Protein AF-0000000080482839 (afdb_homodimer)

Foldseek 3Di:
DDDWDWDDDPDPDIDTDDDPVVCVVQVPDVVFDWDWDAAPPGDIDTHGPSVPLVAAEEEDACAPPFLVRLLVVVLVCLLLSHFKYKYFYPDWFDDPSNVVSQVVSQLLEPQKDWDDDDRGMTMIGRDDDLLVAALLVLLLVLLVLLLQLLVLLLVCQLVLNLVSLVVLLVSLSVSSRSLSVSSSLLNVCLVPVVSVVSNPHRHNVLSVLSNLLSVLSNLSSVLSNQSSVLLVVDVSSYAPDDNVLSVLLVVLSVLLSVLLNLLSVLQSVLDLVSLVVSVVSCVVNLCSLVVSLVPDDDDDPVRSVSSSSNSVSSNSSSVSSNVSSVSSNVSNAVDDDPVDDDD/DDDWDWDDDPDPDIDTDDDPVVCVVQVPDVPFDWDWDAFPPGDIDTHGPSVPLVAAEEEDACAPPFLVRLLVVVLVCLLLSHFKYKYFYPDWFDDPSNVVSQVVSQQLEPQKDWDDDDRGMTMIGRDDDLLVAALLVLLLVLLVLLLQLLVLLLVCQLVLNLVSLVVLLVSLSVSSRSLSVSSSLLNVCLVPVVSVVSNPHRHNVLSVLSNLLSVLSNLSSVLSNQSSVLLVVDVSSYAPDDNVLSVLLVVLSVLLSVLLNLLSVLQSVLDLVSLVVSVVSCVVNLCSLVVSLVPDDDDDPVRSVSSSSNSVSSNSSSVSSNVSSVSSNVSNAVDDDPVDDDD

Radius of gyration: 26.57 Å; Cα contacts (8 Å, |Δi|>4): 1257; chains: 2; bounding box: 77×85×59 Å

Sequence (686 aa):
METRKVQRLGPSTLAMTLPAEWAKEHNVDKGDEVTIRTSGKGTLTVLPESVSTEDSKATIRADNLNAEALERAIVAQYVLGRRVIHIEKSEGALDSDHINAVYKAETQLMGLGVIEETPERIAIRCSVDAEDFSLDNLLKRLENTGSTMRGEAVKALAHGNPDLAQRALNRERQANKIFVLLLRLIFTSYQNPNLARAVGLDSGFPLIGYRSVAKNLELTADNAEDIANIVMDADGHTLDVDQSTMRRIREFTDHVDEITTTAVKAVVERNYDHTIECRELFREIRDRERDILNDLPEMDNQQLLQIREVLVSLQQTAQYAMRNAEIAANLALNEESEHVTLDMETRKVQRLGPSTLAMTLPAEWAKEHNVDKGDEVTIRTSGKGTLTVLPESVSTEDSKATIRADNLNAEALERAIVAQYVLGRRVIHIEKSEGALDSDHINAVYKAETQLMGLGVIEETPERIAIRCSVDAEDFSLDNLLKRLENTGSTMRGEAVKALAHGNPDLAQRALNRERQANKIFVLLLRLIFTSYQNPNLARAVGLDSGFPLIGYRSVAKNLELTADNAEDIANIVMDADGHTLDVDQSTMRRIREFTDHVDEITTTAVKAVVERNYDHTIECRELFREIRDRERDILNDLPEMDNQQLLQIREVLVSLQQTAQYAMRNAEIAANLALNEESEHVTLD

Solvent-accessible surface area (backbone atoms only — not comparable to full-atom values): 34125 Å² total; per-residue (Å²): 134,48,70,34,56,28,37,63,58,73,94,79,36,40,25,36,62,49,57,64,67,58,29,59,76,48,70,56,43,74,70,33,48,30,39,42,39,76,38,70,84,56,29,32,36,36,30,44,60,70,62,50,70,86,65,28,31,34,36,36,45,48,74,90,42,55,39,68,56,44,34,50,51,51,50,33,42,47,28,65,46,40,31,32,43,34,41,32,35,91,72,63,62,58,49,71,56,48,53,49,24,51,52,51,44,37,73,52,37,77,51,38,40,80,75,43,79,52,64,38,36,38,33,33,36,46,68,71,58,63,70,82,41,39,59,59,56,50,52,51,49,37,44,50,50,20,50,51,21,34,52,30,12,52,49,12,32,75,67,37,34,57,67,41,15,49,52,22,51,61,45,48,59,56,40,51,26,50,39,50,49,48,46,18,52,41,46,36,17,65,75,28,66,70,48,24,44,46,26,71,32,86,44,65,72,57,45,52,49,48,55,49,40,45,51,38,38,45,50,35,29,48,31,18,39,51,38,15,51,48,25,68,69,32,73,78,17,28,71,92,62,59,69,68,58,52,50,51,52,51,51,52,49,51,53,34,48,50,32,40,54,38,11,52,50,10,44,67,64,38,36,51,67,38,28,54,50,32,55,54,51,42,68,74,48,71,56,48,53,59,52,54,59,71,69,49,74,86,48,58,55,70,58,48,50,54,52,48,50,45,40,47,33,49,52,48,36,40,50,37,19,51,51,31,18,55,46,13,35,40,59,20,68,73,40,75,52,94,46,30,47,73,85,133,48,71,34,57,28,38,63,56,75,93,80,36,39,24,36,64,49,58,61,67,58,29,58,77,48,69,55,44,73,69,34,48,28,40,42,40,76,39,70,86,58,30,34,36,36,31,42,60,69,60,52,72,88,64,30,32,35,38,36,45,47,74,89,42,56,38,69,56,45,35,51,51,52,51,33,43,47,28,65,48,37,31,32,43,33,40,33,34,92,71,64,59,58,49,70,56,47,53,50,25,53,53,51,46,36,73,53,38,78,50,38,41,80,74,43,81,52,64,38,35,39,33,33,36,47,69,71,58,63,71,80,42,38,58,60,58,50,52,51,48,36,45,49,48,20,49,50,21,34,51,31,12,52,50,11,30,74,66,38,33,56,66,40,15,47,52,23,52,63,44,50,59,55,39,50,26,50,38,52,49,49,46,18,52,41,45,36,16,66,76,30,64,68,48,22,44,46,26,72,33,85,42,65,72,57,46,50,51,47,55,49,40,45,51,38,37,46,50,35,30,48,33,17,39,51,38,14,49,47,25,68,69,31,72,78,17,28,70,95,64,56,67,68,58,52,50,50,52,51,50,51,48,52,53,35,49,48,32,40,54,39,11,52,48,10,44,68,65,38,34,52,68,38,26,52,50,32,53,55,50,42,68,73,48,71,56,46,54,58,54,54,60,70,68,50,71,86,47,58,53,70,58,48,50,53,53,48,50,44,40,49,32,49,52,49,35,40,50,36,19,50,52,30,18,55,48,13,35,41,59,19,67,74,40,76,51,94,46,31,46,73,85

Organism: Haloferax mediterranei (strain ATCC 33500 / DSM 1411 / JCM 8866 / NBRC 14739 / NCIMB 2177 / R-4) (NCBI:txid523841)

Structure (mmCIF, N/CA/C/O backbone):
data_AF-0000000080482839-model_v1
#
loop_
_entity.id
_entity.type
_entity.pdbx_description
1 polymer 'Histidine kinase'
#
loop_
_atom_site.group_PDB
_atom_site.id
_atom_site.type_symbol
_atom_site.label_atom_id
_atom_site.label_alt_id
_atom_site.label_comp_id
_atom_site.label_asym_id
_atom_site.label_entity_id
_atom_site.label_seq_id
_atom_site.pdbx_PDB_ins_code
_atom_site.Cartn_x
_atom_site.Cartn_y
_atom_site.Cartn_z
_atom_site.occupancy
_atom_site.B_iso_or_equiv
_atom_site.auth_seq_id
_atom_site.auth_comp_id
_atom_site.auth_asym_id
_atom_site.auth_atom_id
_atom_site.pdbx_PDB_model_num
ATOM 1 N N . MET A 1 1 ? 3.32 31.781 -0.146 1 55.03 1 MET A N 1
ATOM 2 C CA . MET A 1 1 ? 4.098 31.703 1.087 1 55.03 1 MET A CA 1
ATOM 3 C C . MET A 1 1 ? 4.238 33.094 1.729 1 55.03 1 MET A C 1
ATOM 5 O O . MET A 1 1 ? 4.539 34.062 1.049 1 55.03 1 MET A O 1
ATOM 9 N N . GLU A 1 2 ? 3.467 33.188 2.914 1 70.38 2 GLU A N 1
ATOM 10 C CA . GLU A 1 2 ? 3.568 34.5 3.555 1 70.38 2 GLU A CA 1
ATOM 11 C C . GLU A 1 2 ? 4.41 34.438 4.824 1 70.38 2 GLU A C 1
ATOM 13 O O . GLU A 1 2 ? 4.402 33.406 5.527 1 70.38 2 GLU A O 1
ATOM 18 N N . THR A 1 3 ? 5.453 35.062 4.895 1 77.75 3 THR A N 1
ATOM 19 C CA . THR A 1 3 ? 6.238 35.156 6.121 1 77.75 3 THR A CA 1
ATOM 20 C C . THR A 1 3 ? 5.68 36.219 7.039 1 77.75 3 THR A C 1
ATOM 22 O O . THR A 1 3 ? 5.012 37.156 6.578 1 77.75 3 THR A O 1
ATOM 25 N N . ARG A 1 4 ? 5.699 35.906 8.234 1 83.88 4 ARG A N 1
ATOM 26 C CA . ARG A 1 4 ? 5.305 36.875 9.227 1 83.88 4 ARG A CA 1
ATOM 27 C C . ARG A 1 4 ? 6.426 37.125 10.227 1 83.88 4 ARG A C 1
ATOM 29 O O . ARG A 1 4 ? 7.109 36.188 10.648 1 83.88 4 ARG A O 1
ATOM 36 N N . LYS A 1 5 ? 6.598 38.312 10.477 1 84.5 5 LYS A N 1
ATOM 37 C CA . LYS A 1 5 ? 7.586 38.656 11.484 1 84.5 5 LYS A CA 1
ATOM 38 C C . LYS A 1 5 ? 7.035 38.438 12.891 1 84.5 5 LYS A C 1
ATOM 40 O O . LYS A 1 5 ? 5.898 38.844 13.188 1 84.5 5 LYS A O 1
ATOM 45 N N . VAL A 1 6 ? 7.812 37.75 13.625 1 90.62 6 VAL A N 1
ATOM 46 C CA . VAL A 1 6 ? 7.445 37.5 15.016 1 90.62 6 VAL A CA 1
ATOM 47 C C . VAL A 1 6 ? 7.586 38.812 15.82 1 90.62 6 VAL A C 1
ATOM 49 O O . VAL A 1 6 ? 8.586 39.531 15.688 1 90.62 6 VAL A O 1
ATOM 52 N N . GLN A 1 7 ? 6.551 39.094 16.531 1 89.88 7 GLN A N 1
ATOM 53 C CA . GLN A 1 7 ? 6.539 40.312 17.344 1 89.88 7 GLN A CA 1
ATOM 54 C C . GLN A 1 7 ? 6.512 39.969 18.828 1 89.88 7 GLN A C 1
ATOM 56 O O . GLN A 1 7 ? 6.152 38.844 19.219 1 89.88 7 GLN A O 1
ATOM 61 N N . ARG A 1 8 ? 7 40.719 19.625 1 88.81 8 ARG A N 1
ATOM 62 C CA . ARG A 1 8 ? 6.965 40.562 21.078 1 88.81 8 ARG A CA 1
ATOM 63 C C . ARG A 1 8 ? 5.832 41.375 21.688 1 88.81 8 ARG A C 1
ATOM 65 O O . ARG A 1 8 ? 5.707 42.562 21.438 1 88.81 8 ARG A O 1
ATOM 72 N N . LEU A 1 9 ? 4.859 40.5 22.25 1 83.75 9 LEU A N 1
ATOM 73 C CA . LEU A 1 9 ? 3.785 41.125 23.016 1 83.75 9 LEU A CA 1
ATOM 74 C C . LEU A 1 9 ? 4.129 41.188 24.5 1 83.75 9 LEU A C 1
ATOM 76 O O . LEU A 1 9 ? 4.078 40.156 25.188 1 83.75 9 LEU A O 1
ATOM 80 N N . GLY A 1 10 ? 4.645 42.344 25.078 1 78.12 10 GLY A N 1
ATOM 81 C CA . GLY A 1 10 ? 5.082 42.438 26.469 1 78.12 10 GLY A CA 1
ATOM 82 C C . GLY A 1 10 ? 6.504 41.938 26.672 1 78.12 10 GLY A C 1
ATOM 83 O O . GLY A 1 10 ? 7.281 41.844 25.719 1 78.12 10 GLY A O 1
ATOM 84 N N . PRO A 1 11 ? 6.918 41.562 27.828 1 78.62 11 PRO A N 1
ATOM 85 C CA . PRO A 1 11 ? 8.312 41.219 28.125 1 78.62 11 PRO A CA 1
ATOM 86 C C . PRO A 1 11 ? 8.719 39.844 27.578 1 78.62 11 PRO A C 1
ATOM 88 O O . PRO A 1 11 ? 9.852 39.656 27.125 1 78.62 11 PRO A O 1
ATOM 91 N N . SER A 1 12 ? 7.82 38.875 27.531 1 83.06 12 SER A N 1
ATOM 92 C CA . SER A 1 12 ? 8.281 37.531 27.203 1 83.06 12 SER A CA 1
ATOM 93 C C . SER A 1 12 ? 7.355 36.844 26.188 1 83.06 12 SER A C 1
ATOM 95 O O . SER A 1 12 ? 7.613 35.719 25.75 1 83.06 12 SER A O 1
ATOM 97 N N . THR A 1 13 ? 6.363 37.594 25.766 1 86.5 13 THR A N 1
ATOM 98 C CA . THR A 1 13 ? 5.363 36.938 24.922 1 86.5 13 THR A CA 1
ATOM 99 C C . THR A 1 13 ? 5.602 37.25 23.453 1 86.5 13 THR A C 1
ATOM 101 O O . THR A 1 13 ? 5.664 38.438 23.062 1 86.5 13 THR A O 1
ATOM 104 N N . LEU A 1 14 ? 5.875 36.156 22.688 1 91.62 14 LEU A N 1
ATOM 105 C CA . LEU A 1 14 ? 6.012 36.312 21.25 1 91.62 14 LEU A CA 1
ATOM 106 C C . LEU A 1 14 ? 4.68 36.062 20.547 1 91.62 14 LEU A C 1
ATOM 108 O O . LEU A 1 14 ? 3.867 35.25 21 1 91.62 14 LEU A O 1
ATOM 112 N N . ALA A 1 15 ? 4.418 36.875 19.516 1 91.12 15 ALA A N 1
ATOM 113 C CA . ALA A 1 15 ? 3.178 36.75 18.75 1 91.12 15 ALA A CA 1
ATOM 114 C C . ALA A 1 15 ? 3.443 36.844 17.25 1 91.12 15 ALA A C 1
ATOM 116 O O . ALA A 1 15 ? 4.5 37.344 16.844 1 91.12 15 ALA A O 1
ATOM 117 N N . MET A 1 16 ? 2.586 36.188 16.562 1 89 16 MET A N 1
ATOM 118 C CA . MET A 1 16 ? 2.604 36.375 15.117 1 89 16 MET A CA 1
ATOM 119 C C . MET A 1 16 ? 1.237 36.812 14.602 1 89 16 MET A C 1
ATOM 121 O O . MET A 1 16 ? 0.211 36.5 15.211 1 89 16 MET A O 1
ATOM 125 N N . THR A 1 17 ? 1.245 37.594 13.578 1 88.88 17 THR A N 1
ATOM 126 C CA . THR A 1 17 ? -0.011 38.031 12.977 1 88.88 17 THR A CA 1
ATOM 127 C C . THR A 1 17 ? -0.61 36.906 12.125 1 88.88 17 THR A C 1
ATOM 129 O O . THR A 1 17 ? 0.12 36.156 11.492 1 88.88 17 THR A O 1
ATOM 132 N N . LEU A 1 18 ? -1.871 36.844 12.219 1 89.5 18 LEU A N 1
ATOM 133 C CA . LEU A 1 18 ? -2.602 35.875 11.391 1 89.5 18 LEU A CA 1
ATOM 134 C C . LEU A 1 18 ? -2.908 36.469 10.016 1 89.5 18 LEU A C 1
ATOM 136 O O . LEU A 1 18 ? -3.195 37.656 9.898 1 89.5 18 LEU A O 1
ATOM 140 N N . PRO A 1 19 ? -2.744 35.625 9.016 1 85.88 19 PRO A N 1
ATOM 141 C CA . PRO A 1 19 ? -3.141 36.125 7.703 1 85.88 19 PRO A CA 1
ATOM 142 C C . PRO A 1 19 ? -4.598 36.594 7.664 1 85.88 19 PRO A C 1
ATOM 144 O O . PRO A 1 19 ? -5.496 35.844 8.047 1 85.88 19 PRO A O 1
ATOM 147 N N . ALA A 1 20 ? -4.816 37.812 7.133 1 84.06 20 ALA A N 1
ATOM 148 C CA . ALA A 1 20 ? -6.145 38.438 7.125 1 84.06 20 ALA A CA 1
ATOM 149 C C . ALA A 1 20 ? -7.129 37.562 6.332 1 84.06 20 ALA A C 1
ATOM 151 O O . ALA A 1 20 ? -8.273 37.375 6.762 1 84.06 20 ALA A O 1
ATOM 152 N N . GLU A 1 21 ? -6.699 37.094 5.199 1 82.69 21 GLU A N 1
ATOM 153 C CA . GLU A 1 21 ? -7.57 36.281 4.359 1 82.69 21 GLU A CA 1
ATOM 154 C C . GLU A 1 21 ? -7.977 35 5.066 1 82.69 21 GLU A C 1
ATOM 156 O O . GLU A 1 21 ? -9.133 34.562 4.973 1 82.69 21 GLU A O 1
ATOM 161 N N . TRP A 1 22 ? -7.035 34.406 5.75 1 83.31 22 TRP A N 1
ATOM 162 C CA . TRP A 1 22 ? -7.305 33.188 6.508 1 83.31 22 TRP A CA 1
ATOM 163 C C . TRP A 1 22 ? -8.297 33.469 7.633 1 83.31 22 TRP A C 1
ATOM 165 O O . TRP A 1 22 ? -9.242 32.688 7.836 1 83.31 22 TRP A O 1
ATOM 175 N N . ALA A 1 23 ? -8.078 34.562 8.375 1 83.5 23 ALA A N 1
ATOM 176 C CA . ALA A 1 23 ? -8.961 34.906 9.477 1 83.5 23 ALA A CA 1
ATOM 177 C C . ALA A 1 23 ? -10.383 35.156 8.984 1 83.5 23 ALA A C 1
ATOM 179 O O . ALA A 1 23 ? -11.352 34.75 9.625 1 83.5 23 ALA A O 1
ATOM 180 N N . LYS A 1 24 ? -10.398 35.719 7.855 1 82.38 24 LYS A N 1
ATOM 181 C CA . LYS A 1 24 ? -11.703 36.031 7.266 1 82.38 24 LYS A CA 1
ATOM 182 C C . LYS A 1 24 ? -12.391 34.75 6.789 1 82.38 24 LYS A C 1
ATOM 184 O O . LYS A 1 24 ? -13.57 34.531 7.07 1 82.38 24 LYS A O 1
ATOM 189 N N . GLU A 1 25 ? -11.656 33.969 6.078 1 79.75 25 GLU A N 1
ATOM 190 C CA . GLU A 1 25 ? -12.188 32.719 5.5 1 79.75 25 GLU A CA 1
ATOM 191 C C . GLU A 1 25 ? -12.688 31.781 6.586 1 79.75 25 GLU A C 1
ATOM 193 O O . GLU A 1 25 ? -13.648 31.047 6.379 1 79.75 25 GLU A O 1
ATOM 198 N N . HIS A 1 26 ? -12.141 31.906 7.785 1 77.06 26 HIS A N 1
ATOM 199 C CA . HIS A 1 26 ? -12.453 30.922 8.805 1 77.06 26 HIS A CA 1
ATOM 200 C C . HIS A 1 26 ? -13.133 31.578 10.008 1 77.06 26 HIS A C 1
ATOM 202 O O . HIS A 1 26 ? -13.203 30.984 11.086 1 77.06 26 HIS A O 1
ATOM 208 N N . ASN A 1 27 ? -13.547 32.781 9.773 1 79.62 27 ASN A N 1
ATOM 209 C CA . ASN A 1 27 ? -14.328 33.531 10.75 1 79.62 27 ASN A CA 1
ATOM 210 C C . ASN A 1 27 ? -13.617 33.625 12.094 1 79.62 27 ASN A C 1
ATOM 212 O O . ASN A 1 27 ? -14.219 33.312 13.133 1 79.62 27 ASN A O 1
ATOM 216 N N . VAL A 1 28 ? -12.352 33.781 12.016 1 84.12 28 VAL A N 1
ATOM 217 C CA . VAL A 1 28 ? -11.57 33.969 13.227 1 84.12 28 VAL A CA 1
ATOM 218 C C . VAL A 1 28 ? -11.625 35.438 13.625 1 84.12 28 VAL A C 1
ATOM 220 O O . VAL A 1 28 ? -11.25 36.344 12.844 1 84.12 28 VAL A O 1
ATOM 223 N N . ASP A 1 29 ? -12.258 35.656 14.742 1 86.25 29 ASP A N 1
ATOM 224 C CA . ASP A 1 29 ? -12.383 37.031 15.234 1 86.25 29 ASP A CA 1
ATOM 225 C C . ASP A 1 29 ? -11.633 37.219 16.547 1 86.25 29 ASP A C 1
ATOM 227 O O . ASP A 1 29 ? -11.172 36.25 17.141 1 86.25 29 ASP A O 1
ATOM 231 N N . LYS A 1 30 ? -11.461 38.531 16.797 1 86.88 30 LYS A N 1
ATOM 232 C CA . LYS A 1 30 ? -10.891 38.844 18.109 1 86.88 30 LYS A CA 1
ATOM 233 C C . LYS A 1 30 ? -11.625 38.094 19.219 1 86.88 30 LYS A C 1
ATOM 235 O O . LYS A 1 30 ? -12.859 38.094 19.266 1 86.88 30 LYS A O 1
ATOM 240 N N . GLY A 1 31 ? -10.867 37.562 20.047 1 85.06 31 GLY A N 1
ATOM 241 C CA . GLY A 1 31 ? -11.469 36.875 21.172 1 85.06 31 GLY A CA 1
ATOM 242 C C . GLY A 1 31 ? -11.688 35.375 20.922 1 85.06 31 GLY A C 1
ATOM 243 O O . GLY A 1 31 ? -11.898 34.625 21.859 1 85.06 31 GLY A O 1
ATOM 244 N N . ASP A 1 32 ? -11.617 35.031 19.56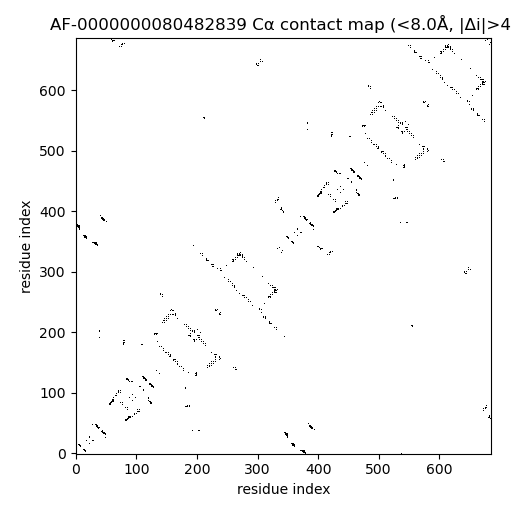2 1 82.38 32 ASP A N 1
ATOM 245 C CA . ASP A 1 32 ? -11.766 33.594 19.25 1 82.38 32 ASP A CA 1
ATOM 246 C C . ASP A 1 32 ? -10.555 32.812 19.734 1 82.38 32 ASP A C 1
ATOM 248 O O . ASP A 1 32 ? -9.469 33.375 19.922 1 82.38 32 ASP A O 1
ATOM 252 N N . GLU A 1 33 ? -10.875 31.562 20.062 1 81.88 33 GLU A N 1
ATOM 253 C CA . GLU A 1 33 ? -9.766 30.688 20.422 1 81.88 33 GLU A CA 1
ATOM 254 C C . GLU A 1 33 ? -9.328 29.844 19.219 1 81.88 33 GLU A C 1
ATOM 256 O O . GLU A 1 33 ? -10.164 29.391 18.438 1 81.88 33 GLU A O 1
ATOM 261 N N . VAL A 1 34 ? -7.969 30 19.031 1 81.62 34 VAL A N 1
ATOM 262 C CA . VAL A 1 34 ? -7.398 29.094 18.047 1 81.62 34 VAL A CA 1
ATOM 263 C C . VAL A 1 34 ? -6.617 27.984 18.75 1 81.62 34 VAL A C 1
ATOM 265 O O . VAL A 1 34 ? -6.039 28.188 19.812 1 81.62 34 VAL A O 1
ATOM 268 N N . THR A 1 35 ? -6.824 26.828 18.219 1 76.5 35 THR A N 1
ATOM 269 C CA . THR A 1 35 ? -6.082 25.688 18.75 1 76.5 35 THR A CA 1
ATOM 270 C C . THR A 1 35 ? -4.715 25.578 18.094 1 76.5 35 THR A C 1
ATOM 272 O O . THR A 1 35 ? -4.598 25.688 16.875 1 76.5 35 THR A O 1
ATOM 275 N N . ILE A 1 36 ? -3.609 25.594 18.984 1 77.31 36 ILE A N 1
ATOM 276 C CA . ILE A 1 36 ? -2.242 25.516 18.484 1 77.31 36 ILE A CA 1
ATOM 277 C C . ILE A 1 36 ? -1.663 24.125 18.797 1 77.31 36 ILE A C 1
ATOM 279 O O . ILE A 1 36 ? -1.872 23.594 19.891 1 77.31 36 ILE A O 1
ATOM 283 N N . ARG A 1 37 ? -0.998 23.562 17.734 1 70.5 37 ARG A N 1
ATOM 284 C CA . ARG A 1 37 ? -0.32 22.281 17.891 1 70.5 37 ARG A CA 1
ATOM 285 C C . ARG A 1 37 ? 1.107 22.344 17.359 1 70.5 37 ARG A C 1
ATOM 287 O O . ARG A 1 37 ? 1.364 22.969 16.328 1 70.5 37 ARG A O 1
ATOM 294 N N . THR A 1 38 ? 1.946 21.828 18.234 1 68.56 38 THR A N 1
ATOM 295 C CA . THR A 1 38 ? 3.322 21.703 17.766 1 68.56 38 THR A CA 1
ATOM 296 C C . THR A 1 38 ? 3.553 20.344 17.141 1 68.56 38 THR A C 1
ATOM 298 O O . THR A 1 38 ? 3.035 19.328 17.625 1 68.56 38 THR A O 1
ATOM 301 N N . SER A 1 39 ? 3.832 20.359 15.969 1 61.62 39 SER A N 1
ATOM 302 C CA . SER A 1 39 ? 4.188 19.125 15.289 1 61.62 39 SER A CA 1
ATOM 303 C C . SER A 1 39 ? 5.699 19 15.117 1 61.62 39 SER A C 1
ATOM 305 O O . SER A 1 39 ? 6.453 19.875 15.555 1 61.62 39 SER A O 1
ATOM 307 N N . GLY A 1 40 ? 6.16 17.875 14.586 1 56.97 40 GLY A N 1
ATOM 308 C CA . GLY A 1 40 ? 7.586 17.609 14.461 1 56.97 40 GLY A CA 1
ATOM 309 C C . GLY A 1 40 ? 8.32 18.703 13.695 1 56.97 40 GLY A C 1
ATOM 310 O O . GLY A 1 40 ? 7.715 19.438 12.914 1 56.97 40 GLY A O 1
ATOM 311 N N . LYS A 1 41 ? 9.547 18.938 13.883 1 59.84 41 LYS A N 1
ATOM 312 C CA . LYS A 1 41 ? 10.562 19.844 13.336 1 59.84 41 LYS A CA 1
ATOM 313 C C . LYS A 1 41 ? 10.195 21.297 13.586 1 59.84 41 LYS A C 1
ATOM 315 O O . LYS A 1 41 ? 10.5 22.172 12.773 1 59.84 41 LYS A O 1
ATOM 320 N N . GLY A 1 42 ? 9.219 21.453 14.672 1 63.56 42 GLY A N 1
ATOM 321 C CA . GLY A 1 42 ? 8.969 22.828 15.086 1 63.56 42 GLY A CA 1
ATOM 322 C C . GLY A 1 42 ? 7.766 23.438 14.391 1 63.56 42 GLY A C 1
ATOM 323 O O . GLY A 1 42 ? 7.512 24.641 14.531 1 63.56 42 GLY A O 1
ATOM 324 N N . THR A 1 43 ? 7.023 22.625 13.625 1 71.44 43 THR A N 1
ATOM 325 C CA . THR A 1 43 ? 5.863 23.156 12.922 1 71.44 43 THR A CA 1
ATOM 326 C C . THR A 1 43 ? 4.707 23.391 13.891 1 71.44 43 THR A C 1
ATOM 328 O O . THR A 1 43 ? 4.395 22.531 14.719 1 71.44 43 THR A O 1
ATOM 331 N N . LEU A 1 44 ? 4.273 24.719 13.93 1 78.31 44 LEU A N 1
ATOM 332 C CA . LEU A 1 44 ? 3.092 25.078 14.711 1 78.31 44 LEU A CA 1
ATOM 333 C C . LEU A 1 44 ? 1.841 25.078 13.836 1 78.31 44 LEU A C 1
ATOM 335 O O . LEU A 1 44 ? 1.812 25.719 12.789 1 78.31 44 LEU A O 1
ATOM 339 N N . THR A 1 45 ? 0.939 24.234 14.195 1 77.44 45 THR A N 1
ATOM 340 C CA . THR A 1 45 ? -0.328 24.203 13.477 1 77.44 45 THR A CA 1
ATOM 341 C C . THR A 1 45 ? -1.41 24.953 14.25 1 77.44 45 THR A C 1
ATOM 343 O O . THR A 1 45 ? -1.598 24.719 15.445 1 77.44 45 THR A O 1
ATOM 346 N N . VAL A 1 46 ? -2.018 25.953 13.695 1 79.06 46 VAL A N 1
ATOM 347 C CA . VAL A 1 46 ? -3.07 26.766 14.297 1 79.06 46 VAL A CA 1
ATOM 348 C C . VAL A 1 46 ? -4.422 26.406 13.688 1 79.06 46 VAL A C 1
ATOM 350 O O . VAL A 1 46 ? -4.598 26.453 12.469 1 79.06 46 VAL A O 1
ATOM 353 N N . LEU A 1 47 ? -5.32 25.875 14.43 1 76.88 47 LEU A N 1
ATOM 354 C CA . LEU A 1 47 ? -6.66 25.516 13.984 1 76.88 47 LEU A CA 1
ATOM 355 C C . LEU A 1 47 ? -7.699 26.484 14.523 1 76.88 47 LEU A C 1
ATOM 357 O O . LEU A 1 47 ? -7.707 26.781 15.719 1 76.88 47 LEU A O 1
ATOM 361 N N . PRO A 1 48 ? -8.508 27.047 13.516 1 73.62 48 PRO A N 1
ATOM 362 C CA . PRO A 1 48 ? -9.609 27.859 14.031 1 73.62 48 PRO A CA 1
ATOM 363 C C . PRO A 1 48 ? -10.641 27.047 14.812 1 73.62 48 PRO A C 1
ATOM 365 O O . PRO A 1 48 ? -10.68 25.812 14.688 1 73.62 48 PRO A O 1
ATOM 368 N N . GLU A 1 49 ? -11.352 27.672 15.75 1 62.78 49 GLU A N 1
ATOM 369 C CA . GLU A 1 49 ? -12.383 27.016 16.547 1 62.78 49 GLU A CA 1
ATOM 370 C C . GLU A 1 49 ? -13.414 26.328 15.664 1 62.78 49 GLU A C 1
ATOM 372 O O . GLU A 1 49 ? -14.023 25.328 16.078 1 62.78 49 GLU A O 1
ATOM 377 N N . SER A 1 50 ? -13.625 26.891 14.578 1 57.31 50 SER A N 1
ATOM 378 C CA . SER A 1 50 ? -14.656 26.406 13.672 1 57.31 50 SER A CA 1
ATOM 379 C C . SER A 1 50 ? -14.305 25.016 13.141 1 57.31 50 SER A C 1
ATOM 381 O O . SER A 1 50 ? -15.164 24.312 12.602 1 57.31 50 SER A O 1
ATOM 383 N N . VAL A 1 51 ? -13.07 24.781 13.125 1 56.03 51 VAL A N 1
ATOM 384 C CA . VAL A 1 51 ? -12.688 23.484 12.578 1 56.03 51 VAL A CA 1
ATOM 385 C C . VAL A 1 51 ? -13.086 22.375 13.547 1 56.03 51 VAL A C 1
ATOM 387 O O . VAL A 1 51 ? -12.32 22.016 14.445 1 56.03 51 VAL A O 1
ATOM 390 N N . SER A 1 52 ? -14.18 22.641 14.445 1 54.75 52 SER A N 1
ATOM 391 C CA . SER A 1 52 ? -14.656 21.562 15.297 1 54.75 52 SER A CA 1
ATOM 392 C C . SER A 1 52 ? -15.242 20.422 14.469 1 54.75 52 SER A C 1
ATOM 394 O O . SER A 1 52 ? -16.062 20.641 13.57 1 54.75 52 SER A O 1
ATOM 396 N N . THR A 1 53 ? -14.453 19.281 14.344 1 56.56 53 THR A N 1
ATOM 397 C CA . THR A 1 53 ? -14.82 18.016 13.711 1 56.56 53 THR A CA 1
ATOM 398 C C . THR A 1 53 ? -16.188 17.547 14.203 1 56.56 53 THR A C 1
ATOM 400 O O . THR A 1 53 ? -16.766 16.609 13.641 1 56.56 53 THR A O 1
ATOM 403 N N . GLU A 1 54 ? -16.844 18.219 15.312 1 57.03 54 GLU A N 1
ATOM 404 C CA . GLU A 1 54 ? -18 17.609 15.953 1 57.03 54 GLU A CA 1
ATOM 405 C C . GLU A 1 54 ? -19.219 17.609 15.023 1 57.03 54 GLU A C 1
ATOM 407 O O . GLU A 1 54 ? -20.094 16.75 15.148 1 57.03 54 GLU A O 1
ATOM 412 N N . ASP A 1 55 ? -19.031 18.359 13.867 1 66.5 55 ASP A N 1
ATOM 413 C CA . ASP A 1 55 ? -20.297 18.328 13.156 1 66.5 55 ASP A CA 1
ATOM 414 C C . ASP A 1 55 ? -20.078 18.188 11.648 1 66.5 55 ASP A C 1
ATOM 416 O O . ASP A 1 55 ? -20.859 18.719 10.852 1 66.5 55 ASP A O 1
ATOM 420 N N . SER A 1 56 ? -19.078 17.375 11.344 1 85.44 56 SER A N 1
ATOM 421 C CA . SER A 1 56 ? -18.828 17.234 9.906 1 85.44 56 SER A CA 1
ATOM 422 C C . SER A 1 56 ? -19.906 16.391 9.234 1 85.44 56 SER A C 1
ATOM 424 O O . SER A 1 56 ? -20.219 15.289 9.695 1 85.44 56 SER A O 1
ATOM 426 N N . LYS A 1 57 ? -20.609 16.938 8.172 1 92.94 57 LYS A N 1
ATOM 427 C CA . LYS A 1 57 ? -21.688 16.266 7.469 1 92.94 57 LYS A CA 1
ATOM 428 C C . LYS A 1 57 ? -21.391 16.172 5.977 1 92.94 57 LYS A C 1
ATOM 430 O O . LYS A 1 57 ? -20.719 17.016 5.41 1 92.94 57 LYS A O 1
ATOM 435 N N . ALA A 1 58 ? -21.844 15.07 5.426 1 96.12 58 ALA A N 1
ATOM 436 C CA . ALA A 1 58 ? -21.781 14.883 3.979 1 96.12 58 ALA A CA 1
ATOM 437 C C . ALA A 1 58 ? -23.109 14.367 3.445 1 96.12 58 ALA A C 1
ATOM 439 O O . ALA A 1 58 ? -23.812 13.602 4.121 1 96.12 58 ALA A O 1
ATOM 440 N N . THR A 1 59 ? -23.516 14.867 2.322 1 97.31 59 THR A N 1
ATOM 441 C CA . THR A 1 59 ? -24.688 14.367 1.629 1 97.31 59 THR A CA 1
ATOM 442 C C . THR A 1 59 ? -24.297 13.695 0.313 1 97.31 59 THR A C 1
ATOM 444 O O . THR A 1 59 ? -23.734 14.344 -0.572 1 97.31 59 THR A O 1
ATOM 447 N N . ILE A 1 60 ? -24.609 12.445 0.212 1 97.94 60 ILE A N 1
ATOM 448 C CA . ILE A 1 60 ? -24.375 11.688 -1.014 1 97.94 60 ILE A CA 1
ATOM 449 C C . ILE A 1 60 ? -25.641 11.664 -1.86 1 97.94 60 ILE A C 1
ATOM 451 O O . ILE A 1 60 ? -26.703 11.258 -1.384 1 97.94 60 ILE A O 1
ATOM 455 N N . ARG A 1 61 ? -25.594 12.133 -3.143 1 97 61 ARG A N 1
ATOM 456 C CA . ARG A 1 61 ? -26.703 12.047 -4.086 1 97 61 ARG A CA 1
ATOM 457 C C . ARG A 1 61 ? -26.703 10.711 -4.816 1 97 61 ARG A C 1
ATOM 459 O O . ARG A 1 61 ? -25.812 10.438 -5.625 1 97 61 ARG A O 1
ATOM 466 N N . ALA A 1 62 ? -27.672 9.914 -4.543 1 95.81 62 ALA A N 1
ATOM 467 C CA . ALA A 1 62 ? -27.734 8.539 -5.023 1 95.81 62 ALA A CA 1
ATOM 468 C C . ALA A 1 62 ? -28.188 8.484 -6.48 1 95.81 62 ALA A C 1
ATOM 470 O O . ALA A 1 62 ? -28.188 7.414 -7.098 1 95.81 62 ALA A O 1
ATOM 471 N N . ASP A 1 63 ? -28.594 9.562 -7.16 1 93.25 63 ASP A N 1
ATOM 472 C CA . ASP A 1 63 ? -29.25 9.641 -8.461 1 93.25 63 ASP A CA 1
ATOM 473 C C . ASP A 1 63 ? -28.469 8.859 -9.516 1 93.25 63 ASP A C 1
ATOM 475 O O . ASP A 1 63 ? -29.031 8.062 -10.258 1 93.25 63 ASP A O 1
ATOM 479 N N . ASN A 1 64 ? -27.234 8.992 -9.656 1 91.19 64 ASN A N 1
ATOM 480 C CA . ASN A 1 64 ? -26.453 8.375 -10.719 1 91.19 64 ASN A CA 1
ATOM 481 C C . ASN A 1 64 ? -25.453 7.359 -10.164 1 91.19 64 ASN A C 1
ATOM 483 O O . ASN A 1 64 ? -24.391 7.152 -10.742 1 91.19 64 ASN A O 1
ATOM 487 N N . LEU A 1 65 ? -25.828 6.73 -9.023 1 95.31 65 LEU A N 1
ATOM 488 C CA . LEU A 1 65 ? -24.953 5.727 -8.422 1 95.31 65 LEU A CA 1
ATOM 489 C C . LEU A 1 65 ? -25.672 4.391 -8.289 1 95.31 65 LEU A C 1
ATOM 491 O O . LEU A 1 65 ? -26.812 4.332 -7.785 1 95.31 65 LEU A O 1
ATOM 495 N N . ASN A 1 66 ? -25.078 3.391 -8.859 1 94.75 66 ASN A N 1
ATOM 496 C CA . ASN A 1 66 ? -25.609 2.074 -8.523 1 94.75 66 ASN A CA 1
ATOM 497 C C . ASN A 1 66 ? -25.281 1.674 -7.094 1 94.75 66 ASN A C 1
ATOM 499 O O . ASN A 1 66 ? -24.609 2.42 -6.379 1 94.75 66 ASN A O 1
ATOM 503 N N . ALA A 1 67 ? -25.734 0.506 -6.676 1 94.94 67 ALA A N 1
ATOM 504 C CA . ALA A 1 67 ? -25.594 0.071 -5.285 1 94.94 67 ALA A CA 1
ATOM 505 C C . ALA A 1 67 ? -24.141 -0.009 -4.867 1 94.94 67 ALA A C 1
ATOM 507 O O . ALA A 1 67 ? -23.766 0.443 -3.781 1 94.94 67 ALA A O 1
ATOM 508 N N . GLU A 1 68 ? -23.312 -0.53 -5.711 1 94.5 68 GLU A N 1
ATOM 509 C CA . GLU A 1 68 ? -21.891 -0.698 -5.398 1 94.5 68 GLU A CA 1
ATOM 510 C C . GLU A 1 68 ? -21.188 0.651 -5.266 1 94.5 68 GLU A C 1
ATOM 512 O O . GLU A 1 68 ? -20.375 0.849 -4.359 1 94.5 68 GLU A O 1
ATOM 517 N N . ALA A 1 69 ? -21.5 1.517 -6.199 1 95.88 69 ALA A N 1
ATOM 518 C CA . ALA A 1 69 ? -20.906 2.855 -6.164 1 95.88 69 ALA A CA 1
ATOM 519 C C . ALA A 1 69 ? -21.359 3.615 -4.922 1 95.88 69 ALA A C 1
ATOM 521 O O . ALA A 1 69 ? -20.578 4.363 -4.328 1 95.88 69 ALA A O 1
ATOM 522 N N . LEU A 1 70 ? -22.625 3.486 -4.551 1 97.25 70 LEU A N 1
ATOM 523 C CA . LEU A 1 70 ? -23.141 4.137 -3.35 1 97.25 70 LEU A CA 1
ATOM 524 C C . LEU A 1 70 ? -22.453 3.607 -2.102 1 97.25 70 LEU A C 1
ATOM 526 O O . LEU A 1 70 ? -22.031 4.387 -1.237 1 97.25 70 LEU A O 1
ATOM 530 N N . GLU A 1 71 ? -22.297 2.322 -2.041 1 96.62 71 GLU A N 1
ATOM 531 C CA . GLU A 1 71 ? -21.609 1.72 -0.907 1 96.62 71 GLU A CA 1
ATOM 532 C C . GLU A 1 71 ? -20.203 2.281 -0.764 1 96.62 71 GLU A C 1
ATOM 534 O O . GLU A 1 71 ? -19.766 2.607 0.343 1 96.62 71 GLU A O 1
ATOM 539 N N . ARG A 1 72 ? -19.531 2.369 -1.887 1 96.19 72 ARG A N 1
ATOM 540 C CA . ARG A 1 72 ? -18.172 2.896 -1.887 1 96.19 72 ARG A CA 1
ATOM 541 C C . ARG A 1 72 ? -18.141 4.355 -1.442 1 96.19 72 ARG A C 1
ATOM 543 O O . ARG A 1 72 ? -17.234 4.781 -0.735 1 96.19 72 ARG A O 1
ATOM 550 N N . ALA A 1 73 ? -19.109 5.086 -1.842 1 97.62 73 ALA A N 1
ATOM 551 C CA . ALA A 1 73 ? -19.203 6.484 -1.44 1 97.62 73 ALA A CA 1
ATOM 552 C C . ALA A 1 73 ? -19.422 6.613 0.063 1 97.62 73 ALA A C 1
ATOM 554 O O . ALA A 1 73 ? -18.859 7.496 0.711 1 97.62 73 ALA A O 1
ATOM 555 N N . ILE A 1 74 ? -20.281 5.742 0.609 1 97.94 74 ILE A N 1
ATOM 556 C CA . ILE A 1 74 ? -20.547 5.746 2.043 1 97.94 74 ILE A CA 1
ATOM 557 C C . ILE A 1 74 ? -19.266 5.43 2.809 1 97.94 74 ILE A C 1
ATOM 559 O O . ILE A 1 74 ? -18.906 6.137 3.752 1 97.94 74 ILE A O 1
ATOM 563 N N . VAL A 1 75 ? -18.547 4.418 2.363 1 97.38 75 VAL A N 1
ATOM 564 C CA . VAL A 1 75 ? -17.281 4.023 3.002 1 97.38 75 VAL A CA 1
ATOM 565 C C . VAL A 1 75 ? -16.297 5.18 2.943 1 97.38 75 VAL A C 1
ATOM 567 O O . VAL A 1 75 ? -15.586 5.449 3.918 1 97.38 75 VAL A O 1
ATOM 570 N N . ALA A 1 76 ? -16.25 5.836 1.789 1 97.44 76 ALA A N 1
ATOM 571 C CA . ALA A 1 76 ? -15.336 6.961 1.623 1 97.44 76 ALA A CA 1
ATOM 572 C C . ALA A 1 76 ? -15.625 8.055 2.645 1 97.44 76 ALA A C 1
ATOM 574 O O . ALA A 1 76 ? -14.703 8.562 3.303 1 97.44 76 ALA A O 1
ATOM 575 N N . GLN A 1 77 ? -16.875 8.406 2.789 1 97.19 77 GLN A N 1
ATOM 576 C CA . GLN A 1 77 ? -17.219 9.461 3.734 1 97.19 77 GLN A CA 1
ATOM 577 C C . GLN A 1 77 ? -16.938 9.023 5.172 1 97.19 77 GLN A C 1
ATOM 579 O O . GLN A 1 77 ? -16.531 9.844 6 1 97.19 77 GLN A O 1
ATOM 584 N N . TYR A 1 78 ? -17.188 7.754 5.453 1 96.94 78 TYR A N 1
ATOM 585 C CA . TYR A 1 78 ? -16.828 7.188 6.75 1 96.94 78 TYR A CA 1
ATOM 586 C C . TYR A 1 78 ? -15.344 7.336 7.023 1 96.94 78 TYR A C 1
ATOM 588 O O . TYR A 1 78 ? -14.945 7.855 8.07 1 96.94 78 TYR A O 1
ATOM 596 N N . VAL A 1 79 ? -14.5 6.984 6.113 1 96.38 79 VAL A N 1
ATOM 597 C CA . VAL A 1 79 ? -13.047 6.977 6.238 1 96.38 79 VAL A CA 1
ATOM 598 C C . VAL A 1 79 ? -12.531 8.406 6.352 1 96.38 79 VAL A C 1
ATOM 600 O O . VAL A 1 79 ? -11.562 8.672 7.062 1 96.38 79 VAL A O 1
ATOM 603 N N . LEU A 1 80 ? -13.227 9.305 5.719 1 94 80 LEU A N 1
ATOM 604 C CA . LEU A 1 80 ? -12.805 10.703 5.68 1 94 80 LEU A CA 1
ATOM 605 C C . LEU A 1 80 ? -13.219 11.43 6.957 1 94 80 LEU A C 1
ATOM 607 O O . LEU A 1 80 ? -12.914 12.617 7.125 1 94 80 LEU A O 1
ATOM 611 N N . GLY A 1 81 ? -13.977 10.766 7.875 1 93.06 81 GLY A N 1
ATOM 612 C CA . GLY A 1 81 ? -14.219 11.297 9.211 1 93.06 81 GLY A CA 1
ATOM 613 C C . GLY A 1 81 ? -15.562 11.984 9.344 1 93.06 81 GLY A C 1
ATOM 614 O O . GLY A 1 81 ? -15.805 12.703 10.312 1 93.06 81 GLY A O 1
ATOM 615 N N . ARG A 1 82 ? -16.438 11.742 8.352 1 94.25 82 ARG A N 1
ATOM 616 C CA . ARG A 1 82 ? -17.75 12.383 8.445 1 94.25 82 ARG A CA 1
ATOM 617 C C . ARG A 1 82 ? -18.578 11.75 9.562 1 94.25 82 ARG A C 1
ATOM 619 O O . ARG A 1 82 ? -18.656 10.523 9.664 1 94.25 82 ARG A O 1
ATOM 626 N N . ARG A 1 83 ? -19.219 12.656 10.359 1 93.62 83 ARG A N 1
ATOM 627 C CA . ARG A 1 83 ? -20 12.172 11.492 1 93.62 83 ARG A CA 1
ATOM 628 C C . ARG A 1 83 ? -21.422 11.812 11.078 1 93.62 83 ARG A C 1
ATOM 630 O O . ARG A 1 83 ? -22.016 10.883 11.625 1 93.62 83 ARG A O 1
ATOM 637 N N . VAL A 1 84 ? -21.891 12.633 10.211 1 95.69 84 VAL A N 1
ATOM 638 C CA . VAL A 1 84 ? -23.234 12.359 9.688 1 95.69 84 VAL A CA 1
ATOM 639 C C . VAL A 1 84 ? -23.172 12.281 8.164 1 95.69 84 VAL A C 1
ATOM 641 O O . VAL A 1 84 ? -22.625 13.172 7.508 1 95.69 84 VAL A O 1
ATOM 644 N N . ILE A 1 85 ? -23.734 11.188 7.598 1 97.56 85 ILE A N 1
ATOM 645 C CA . ILE A 1 85 ? -23.781 10.969 6.156 1 97.56 85 ILE A CA 1
ATOM 646 C C . ILE A 1 85 ? -25.234 10.859 5.707 1 97.56 85 ILE A C 1
ATOM 648 O O . ILE A 1 85 ? -25.969 9.961 6.145 1 97.56 85 ILE A O 1
ATOM 652 N N . HIS A 1 86 ? -25.641 11.773 4.91 1 97.56 86 HIS A N 1
ATOM 653 C CA . HIS A 1 86 ? -26.969 11.742 4.324 1 97.56 86 HIS A CA 1
ATOM 654 C C . HIS A 1 86 ? -26.953 11.094 2.939 1 97.56 86 HIS A C 1
ATOM 656 O O . HIS A 1 86 ? -26.078 11.391 2.129 1 97.56 86 HIS A O 1
ATOM 662 N N . ILE A 1 87 ? -27.875 10.195 2.684 1 98.06 87 ILE A N 1
ATOM 663 C CA . ILE A 1 87 ? -28.109 9.617 1.363 1 98.06 87 ILE A CA 1
ATOM 664 C C . ILE A 1 87 ? -29.453 10.094 0.821 1 98.06 87 ILE A C 1
ATOM 666 O O . ILE A 1 87 ? -30.484 9.891 1.457 1 98.06 87 ILE A O 1
ATOM 670 N N . GLU A 1 88 ? -29.359 10.711 -0.312 1 96.56 88 GLU A N 1
ATOM 671 C CA . GLU A 1 88 ? -30.609 11.273 -0.816 1 96.56 88 GLU A CA 1
ATOM 672 C C . GLU A 1 88 ? -30.734 11.086 -2.326 1 96.56 88 GLU A C 1
ATOM 674 O O . GLU A 1 88 ? -29.734 10.844 -3.008 1 96.56 88 GLU A O 1
ATOM 679 N N . LYS A 1 89 ? -31.969 11.094 -2.76 1 93.94 89 LYS A N 1
ATOM 680 C CA . LYS A 1 89 ? -32.312 11.156 -4.18 1 93.94 89 LYS A CA 1
ATOM 681 C C . LYS A 1 89 ? -33 12.477 -4.516 1 93.94 89 LYS A C 1
ATOM 683 O O . LYS A 1 89 ? -33.812 12.977 -3.734 1 93.94 89 LYS A O 1
ATOM 688 N N . SER A 1 90 ? -32.594 13.008 -5.688 1 88.44 90 SER A N 1
ATOM 689 C CA . SER A 1 90 ? -33.156 14.289 -6.066 1 88.44 90 SER A CA 1
ATOM 690 C C . SER A 1 90 ? -34.656 14.18 -6.297 1 88.44 90 SER A C 1
ATOM 692 O O . SER A 1 90 ? -35.438 15.086 -5.938 1 88.44 90 SER A O 1
ATOM 694 N N . GLU A 1 91 ? -35.062 13.125 -6.938 1 90.19 91 GLU A N 1
ATOM 695 C CA . GLU A 1 91 ? -36.469 12.906 -7.199 1 90.19 91 GLU A CA 1
ATOM 696 C C . GLU A 1 91 ? -36.875 11.461 -6.887 1 90.19 91 GLU A C 1
ATOM 698 O O . GLU A 1 91 ? -36.156 10.523 -7.262 1 90.19 91 GLU A O 1
ATOM 703 N N . GLY A 1 92 ? -38 11.375 -6.191 1 90.56 92 GLY A N 1
ATOM 704 C CA . GLY A 1 92 ? -38.562 10.055 -5.926 1 90.56 92 GLY A CA 1
ATOM 705 C C . GLY A 1 92 ? -37.938 9.375 -4.73 1 90.56 92 GLY A C 1
ATOM 706 O O . GLY A 1 92 ? -37.125 9.984 -4.012 1 90.56 92 GLY A O 1
ATOM 707 N N . ALA A 1 93 ? -38.312 8.141 -4.504 1 93.88 93 ALA A N 1
ATOM 708 C CA . ALA A 1 93 ? -37.875 7.348 -3.365 1 93.88 93 ALA A CA 1
ATOM 709 C C . ALA A 1 93 ? -36.562 6.629 -3.684 1 93.88 93 ALA A C 1
ATOM 711 O O . ALA A 1 93 ? -36.25 6.367 -4.852 1 93.88 93 ALA A O 1
ATOM 712 N N . LEU A 1 94 ? -35.75 6.359 -2.639 1 95.81 94 LEU A N 1
ATOM 713 C CA . LEU A 1 94 ? -34.562 5.543 -2.781 1 95.81 94 LEU A CA 1
ATOM 714 C C . LEU A 1 94 ? -34.906 4.137 -3.262 1 95.81 94 LEU A C 1
ATOM 716 O O . LEU A 1 94 ? -35.906 3.553 -2.811 1 95.81 94 LEU A O 1
ATOM 720 N N . ASP A 1 95 ? -34.156 3.65 -4.211 1 95.31 95 ASP A N 1
ATOM 721 C CA . ASP A 1 95 ? -34.375 2.289 -4.703 1 95.31 95 ASP A CA 1
ATOM 722 C C . ASP A 1 95 ? -34 1.264 -3.633 1 95.31 95 ASP A C 1
ATOM 724 O O . ASP A 1 95 ? -33.188 1.547 -2.746 1 95.31 95 ASP A O 1
ATOM 728 N N . SER A 1 96 ? -34.562 0.087 -3.775 1 95.44 96 SER A N 1
ATOM 729 C CA . SER A 1 96 ? -34.312 -0.988 -2.83 1 95.44 96 SER A CA 1
ATOM 730 C C . SER A 1 96 ? -32.812 -1.314 -2.785 1 95.44 96 SER A C 1
ATOM 732 O O . SER A 1 96 ? -32.25 -1.593 -1.717 1 95.44 96 SER A O 1
ATOM 734 N N . ASP A 1 97 ? -32.156 -1.248 -3.908 1 96.38 97 ASP A N 1
ATOM 735 C CA . ASP A 1 97 ? -30.734 -1.55 -3.979 1 96.38 97 ASP A CA 1
ATOM 736 C C . ASP A 1 97 ? -29.906 -0.518 -3.205 1 96.38 97 ASP A C 1
ATOM 738 O O . ASP A 1 97 ? -28.891 -0.853 -2.604 1 96.38 97 ASP A O 1
ATOM 742 N N . HIS A 1 98 ? -30.359 0.687 -3.246 1 96.44 98 HIS A N 1
ATOM 743 C CA . HIS A 1 98 ? -29.703 1.743 -2.492 1 96.44 98 HIS A CA 1
ATOM 744 C C . HIS A 1 98 ? -29.844 1.528 -0.99 1 96.44 98 HIS A C 1
ATOM 746 O O . HIS A 1 98 ? -28.875 1.651 -0.24 1 96.44 98 HIS A O 1
ATOM 752 N N . ILE A 1 99 ? -31.047 1.226 -0.656 1 96.38 99 ILE A N 1
ATOM 753 C CA . ILE A 1 99 ? -31.344 0.993 0.753 1 96.38 99 ILE A CA 1
ATOM 754 C C . ILE A 1 99 ? -30.5 -0.167 1.273 1 96.38 99 ILE A C 1
ATOM 756 O O . ILE A 1 99 ? -29.906 -0.08 2.354 1 96.38 99 ILE A O 1
ATOM 760 N N . ASN A 1 100 ? -30.422 -1.175 0.505 1 96.19 100 ASN A N 1
ATOM 761 C CA . ASN A 1 100 ? -29.609 -2.328 0.875 1 96.19 100 ASN A CA 1
ATOM 762 C C . ASN A 1 100 ? -28.141 -1.956 1.012 1 96.19 100 ASN A C 1
ATOM 764 O O . ASN A 1 100 ? -27.438 -2.488 1.873 1 96.19 100 ASN A O 1
ATOM 768 N N . ALA A 1 101 ? -27.641 -1.133 0.113 1 96.31 101 ALA A N 1
ATOM 769 C CA . ALA A 1 101 ? -26.266 -0.666 0.182 1 96.31 101 ALA A CA 1
ATOM 770 C C . ALA A 1 101 ? -25.984 0.059 1.498 1 96.31 101 ALA A C 1
ATOM 772 O O . ALA A 1 101 ? -24.922 -0.1 2.094 1 96.31 101 ALA A O 1
ATOM 773 N N . VAL A 1 102 ? -26.922 0.841 1.974 1 96.38 102 VAL A N 1
ATOM 774 C CA . VAL A 1 102 ? -26.797 1.577 3.227 1 96.38 102 VAL A CA 1
ATOM 775 C C . VAL A 1 102 ? -26.703 0.598 4.395 1 96.38 102 VAL A C 1
ATOM 777 O O . VAL A 1 102 ? -25.828 0.725 5.25 1 96.38 102 VAL A O 1
ATOM 780 N N . TYR A 1 103 ? -27.547 -0.41 4.371 1 95.75 103 TYR A N 1
ATOM 781 C CA . TYR A 1 103 ? -27.562 -1.38 5.461 1 95.75 103 TYR A CA 1
ATOM 782 C C . TYR A 1 103 ? -26.297 -2.236 5.449 1 95.75 103 TYR A C 1
ATOM 784 O O . TYR A 1 103 ? -25.781 -2.604 6.504 1 95.75 103 TYR A O 1
ATOM 792 N N . LYS A 1 104 ? -25.891 -2.535 4.309 1 95.31 104 LYS A N 1
ATOM 793 C CA . LYS A 1 104 ? -24.641 -3.27 4.191 1 95.31 104 LYS A CA 1
ATOM 794 C C . LYS A 1 104 ? -23.484 -2.475 4.785 1 95.31 104 LYS A C 1
ATOM 796 O O . LYS A 1 104 ? -22.656 -3.023 5.516 1 95.31 104 LYS A O 1
ATOM 801 N N . ALA A 1 105 ? -23.422 -1.214 4.477 1 94.75 105 ALA A N 1
ATOM 802 C CA . ALA A 1 105 ? -22.391 -0.341 5.027 1 94.75 105 ALA A CA 1
ATOM 803 C C . ALA A 1 105 ? -22.484 -0.269 6.547 1 94.75 105 ALA A C 1
ATOM 805 O O . ALA A 1 105 ? -21.469 -0.322 7.246 1 94.75 105 ALA A O 1
ATOM 806 N N . GLU A 1 106 ? -23.703 -0.102 7.066 1 94.5 106 GLU A N 1
ATOM 807 C CA . GLU A 1 106 ? -23.922 -0.031 8.508 1 94.5 106 GLU A CA 1
ATOM 808 C C . GLU A 1 106 ? -23.375 -1.269 9.211 1 94.5 106 GLU A C 1
ATOM 810 O O . GLU A 1 106 ? -22.781 -1.166 10.297 1 94.5 106 GLU A O 1
ATOM 815 N N . THR A 1 107 ? -23.484 -2.402 8.562 1 92.56 107 THR A N 1
ATOM 816 C CA . THR A 1 107 ? -23.047 -3.664 9.148 1 92.56 107 THR A CA 1
ATOM 817 C C . THR A 1 107 ? -21.531 -3.811 9.047 1 92.56 107 THR A C 1
ATOM 819 O O . THR A 1 107 ? -20.906 -4.426 9.914 1 92.56 107 THR A O 1
ATOM 822 N N . GLN A 1 108 ? -20.984 -3.217 8.07 1 93.69 108 GLN A N 1
ATOM 823 C CA . GLN A 1 108 ? -19.562 -3.439 7.762 1 93.69 108 GLN A CA 1
ATOM 824 C C . GLN A 1 108 ? -18.688 -2.424 8.477 1 93.69 108 GLN A C 1
ATOM 826 O O . GLN A 1 108 ? -17.5 -2.664 8.688 1 93.69 108 GLN A O 1
ATOM 831 N N . LEU A 1 109 ? -19.25 -1.301 8.844 1 96 109 LEU A N 1
ATOM 832 C CA . LEU A 1 109 ? -18.453 -0.216 9.406 1 96 109 LEU A CA 1
ATOM 833 C C . LEU A 1 109 ? -18.734 -0.044 10.891 1 96 109 LEU A C 1
ATOM 835 O O . LEU A 1 109 ? -19.906 -0.012 11.305 1 96 109 LEU A O 1
ATOM 839 N N . MET A 1 110 ? -17.719 0.044 11.641 1 93.75 110 MET A N 1
ATOM 840 C CA . MET A 1 110 ? -17.859 0.146 13.094 1 93.75 110 MET A CA 1
ATOM 841 C C . MET A 1 110 ? -18.469 1.486 13.492 1 93.75 110 MET A C 1
ATOM 843 O O . MET A 1 110 ? -18.031 2.537 13.031 1 93.75 110 MET A O 1
ATOM 847 N N . GLY A 1 111 ? -19.5 1.432 14.359 1 94.31 111 GLY A N 1
ATOM 848 C CA . GLY A 1 111 ? -20.062 2.615 14.984 1 94.31 111 GLY A CA 1
ATOM 849 C C . GLY A 1 111 ? -21.047 3.35 14.094 1 94.31 111 GLY A C 1
ATOM 850 O O . GLY A 1 111 ? -21.484 4.457 14.414 1 94.31 111 GLY A O 1
ATOM 851 N N . LEU A 1 112 ? -21.297 2.754 12.914 1 95.31 112 LEU A N 1
ATOM 852 C CA . LEU A 1 112 ? -22.25 3.396 12.016 1 95.31 112 LEU A CA 1
ATOM 853 C C . LEU A 1 112 ? -23.672 2.939 12.312 1 95.31 112 LEU A C 1
ATOM 855 O O . LEU A 1 112 ? -23.906 1.753 12.555 1 95.31 112 LEU A O 1
ATOM 859 N N . GLY A 1 113 ? -24.594 3.9 12.367 1 95.81 113 GLY A N 1
ATOM 860 C CA . GLY A 1 113 ? -25.984 3.572 12.602 1 95.81 113 GLY A CA 1
ATOM 861 C C . GLY A 1 113 ? -26.953 4.504 11.883 1 95.81 113 GLY A C 1
ATOM 862 O O . GLY A 1 113 ? -26.703 5.707 11.789 1 95.81 113 GLY A O 1
ATOM 863 N N . VAL A 1 114 ? -28.047 3.928 11.406 1 95.75 114 VAL A N 1
ATOM 864 C CA . VAL A 1 114 ? -29.109 4.727 10.781 1 95.75 114 VAL A CA 1
ATOM 865 C C . VAL A 1 114 ? -29.859 5.508 11.859 1 95.75 114 VAL A C 1
ATOM 867 O O . VAL A 1 114 ? -30.297 4.934 12.859 1 95.75 114 VAL A O 1
ATOM 870 N N . ILE A 1 115 ? -29.984 6.781 11.586 1 95.69 115 ILE A N 1
ATOM 871 C CA . ILE A 1 115 ? -30.656 7.582 12.609 1 95.69 115 ILE A CA 1
ATOM 872 C C . ILE A 1 115 ? -31.953 8.156 12.047 1 95.69 115 ILE A C 1
ATOM 874 O O . ILE A 1 115 ? -32.812 8.617 12.805 1 95.69 115 ILE A O 1
ATOM 878 N N . GLU A 1 116 ? -32.062 8.32 10.828 1 95.19 116 GLU A N 1
ATOM 879 C CA . GLU A 1 116 ? -33.25 8.773 10.141 1 95.19 116 GLU A CA 1
ATOM 880 C C . GLU A 1 116 ? -33.469 8.016 8.828 1 95.19 116 GLU A C 1
ATOM 882 O O . GLU A 1 116 ? -32.5 7.727 8.117 1 95.19 116 GLU A O 1
ATOM 887 N N . GLU A 1 117 ? -34.75 7.629 8.578 1 94.81 117 GLU A N 1
ATOM 888 C CA . GLU A 1 117 ? -35.062 6.93 7.336 1 94.81 117 GLU A CA 1
ATOM 889 C C . GLU A 1 117 ? -36.406 7.383 6.777 1 94.81 117 GLU A C 1
ATOM 891 O O . GLU A 1 117 ? -37.438 7.184 7.414 1 94.81 117 GLU A O 1
ATOM 896 N N . THR A 1 118 ? -36.375 8.094 5.727 1 94 118 THR A N 1
ATOM 897 C CA . THR A 1 118 ? -37.531 8.414 4.906 1 94 118 THR A CA 1
ATOM 898 C C . THR A 1 118 ? -37.406 7.789 3.52 1 94 118 THR A C 1
ATOM 900 O O . THR A 1 118 ? -36.344 7.289 3.152 1 94 118 THR A O 1
ATOM 903 N N . PRO A 1 119 ? -38.5 7.695 2.793 1 92.81 119 PRO A N 1
ATOM 904 C CA . PRO A 1 119 ? -38.375 7.109 1.455 1 92.81 119 PRO A CA 1
ATOM 905 C C . PRO A 1 119 ? -37.344 7.824 0.582 1 92.81 119 PRO A C 1
ATOM 907 O O . PRO A 1 119 ? -36.719 7.191 -0.269 1 92.81 119 PRO A O 1
ATOM 910 N N . GLU A 1 120 ? -37.156 9.141 0.854 1 93.44 120 GLU A N 1
ATOM 911 C CA . GLU A 1 120 ? -36.281 9.922 -0.039 1 93.44 120 GLU A CA 1
ATOM 912 C C . GLU A 1 120 ? -34.906 10.125 0.559 1 93.44 120 GLU A C 1
ATOM 914 O O . GLU A 1 120 ? -33.969 10.547 -0.136 1 93.44 120 GLU A O 1
ATOM 919 N N . ARG A 1 121 ? -34.812 9.812 1.862 1 95.75 121 ARG A N 1
ATOM 920 C CA . ARG A 1 121 ? -33.562 10.188 2.521 1 95.75 121 ARG A CA 1
ATOM 921 C C . ARG A 1 121 ? -33.281 9.273 3.713 1 95.75 121 ARG A C 1
ATOM 923 O O . ARG A 1 121 ? -34.219 8.922 4.461 1 95.75 121 ARG A O 1
ATOM 930 N N . ILE A 1 122 ? -32 8.852 3.746 1 97.69 122 ILE A N 1
ATOM 931 C CA . ILE A 1 122 ? -31.531 8.109 4.91 1 97.69 122 ILE A CA 1
ATOM 932 C C . ILE A 1 122 ? -30.344 8.836 5.539 1 97.69 122 ILE A C 1
ATOM 934 O O . ILE A 1 122 ? -29.438 9.289 4.828 1 97.69 122 ILE A O 1
ATOM 938 N N . ALA A 1 123 ? -30.344 9.016 6.828 1 97.31 123 ALA A N 1
ATOM 939 C CA . ALA A 1 123 ? -29.219 9.609 7.555 1 97.31 123 ALA A CA 1
ATOM 940 C C . ALA A 1 123 ? -28.531 8.57 8.445 1 97.31 123 ALA A C 1
ATOM 942 O O . ALA A 1 123 ? -29.203 7.844 9.188 1 97.31 123 ALA A O 1
ATOM 943 N N . ILE A 1 124 ? -27.25 8.531 8.258 1 97.19 124 ILE A N 1
ATOM 944 C CA . ILE A 1 124 ? -26.438 7.621 9.07 1 97.19 124 ILE A CA 1
ATOM 945 C C . ILE A 1 124 ? -25.453 8.422 9.914 1 97.19 124 ILE A C 1
ATOM 947 O O . ILE A 1 124 ? -24.891 9.422 9.445 1 97.19 124 ILE A O 1
ATOM 951 N N . ARG A 1 125 ? -25.266 8.008 11.133 1 96.19 125 ARG A N 1
ATOM 952 C CA . ARG A 1 125 ? -24.359 8.703 12.047 1 96.19 125 ARG A CA 1
ATOM 953 C C . ARG A 1 125 ? -23.25 7.777 12.531 1 96.19 125 ARG A C 1
ATOM 955 O O . ARG A 1 125 ? -23.5 6.605 12.82 1 96.19 125 ARG A O 1
ATOM 962 N N . CYS A 1 126 ? -22.047 8.289 12.57 1 94.69 126 CYS A N 1
ATOM 963 C CA . CYS A 1 126 ? -20.891 7.562 13.102 1 94.69 126 CYS A CA 1
ATOM 964 C C . CYS A 1 126 ? -20.625 7.949 14.547 1 94.69 126 CYS A C 1
ATOM 966 O O . CYS A 1 126 ? -20.469 9.133 14.859 1 94.69 126 CYS A O 1
ATOM 968 N N . SER A 1 127 ? -20.453 7 15.422 1 91.88 127 SER A N 1
ATOM 969 C CA . SER A 1 127 ? -20.297 7.254 16.844 1 91.88 127 SER A CA 1
ATOM 970 C C . SER A 1 127 ? -18.938 6.789 17.344 1 91.88 127 SER A C 1
ATOM 972 O O . SER A 1 127 ? -18.734 6.598 18.547 1 91.88 127 SER A O 1
ATOM 974 N N . VAL A 1 128 ? -18.016 6.605 16.5 1 90.75 128 VAL A N 1
ATOM 975 C CA . VAL A 1 128 ? -16.688 6.156 16.891 1 90.75 128 VAL A CA 1
ATOM 976 C C . VAL A 1 128 ? -15.93 7.301 17.547 1 90.75 128 VAL A C 1
ATOM 978 O O . VAL A 1 128 ? -15.836 8.398 17 1 90.75 128 VAL A O 1
ATOM 981 N N . ASP A 1 129 ? -15.445 7.094 18.719 1 87.94 129 ASP A N 1
ATOM 982 C CA . ASP A 1 129 ? -14.586 8.039 19.438 1 87.94 129 ASP A CA 1
ATOM 983 C C . ASP A 1 129 ? -13.117 7.652 19.281 1 87.94 129 ASP A C 1
ATOM 985 O O . ASP A 1 129 ? -12.68 6.621 19.797 1 87.94 129 ASP A O 1
ATOM 989 N N . ALA A 1 130 ? -12.367 8.453 18.656 1 86.75 130 ALA A N 1
ATOM 990 C CA . ALA A 1 130 ? -10.953 8.203 18.391 1 86.75 130 ALA A CA 1
ATOM 991 C C . ALA A 1 130 ? -10.203 7.914 19.688 1 86.75 130 ALA A C 1
ATOM 993 O O . ALA A 1 130 ? -9.258 7.117 19.703 1 86.75 130 ALA A O 1
ATOM 994 N N . GLU A 1 131 ? -10.617 8.453 20.797 1 87.25 131 GLU A N 1
ATOM 995 C CA . GLU A 1 131 ? -9.922 8.352 22.078 1 87.25 131 GLU A CA 1
ATOM 996 C C . GLU A 1 131 ? -9.977 6.922 22.625 1 87.25 131 GLU A C 1
ATOM 998 O O . GLU A 1 131 ? -9.195 6.555 23.5 1 87.25 131 GLU A O 1
ATOM 1003 N N . ASP A 1 132 ? -10.891 6.207 22.062 1 91.75 132 ASP A N 1
ATOM 1004 C CA . ASP A 1 132 ? -11.078 4.84 22.531 1 91.75 132 ASP A CA 1
ATOM 1005 C C . ASP A 1 132 ? -10.039 3.9 21.922 1 91.75 132 ASP A C 1
ATOM 1007 O O . ASP A 1 132 ? -9.945 2.73 22.297 1 91.75 132 ASP A O 1
ATOM 1011 N N . PHE A 1 133 ? -9.203 4.469 21.031 1 93.75 133 PHE A N 1
ATOM 1012 C CA . PHE A 1 133 ? -8.367 3.562 20.25 1 93.75 133 PHE A CA 1
ATOM 1013 C C . PHE A 1 133 ? -6.922 4.055 20.219 1 93.75 133 PHE A C 1
ATOM 1015 O O . PHE A 1 133 ? -6.66 5.238 20.453 1 93.75 133 PHE A O 1
ATOM 1022 N N . SER A 1 134 ? -6.031 3.092 20 1 95.38 134 SER A N 1
ATOM 1023 C CA . SER A 1 134 ? -4.637 3.332 19.641 1 95.38 134 SER A CA 1
ATOM 1024 C C . SER A 1 134 ? -4.301 2.701 18.281 1 95.38 134 SER A C 1
ATOM 1026 O O . SER A 1 134 ? -4.574 1.52 18.062 1 95.38 134 SER A O 1
ATOM 1028 N N . LEU A 1 135 ? -3.699 3.533 17.406 1 97.12 135 LEU A N 1
ATOM 1029 C CA . LEU A 1 135 ? -3.365 3.008 16.078 1 97.12 135 LEU A CA 1
ATOM 1030 C C . LEU A 1 135 ? -2.422 1.814 16.203 1 97.12 135 LEU A C 1
ATOM 1032 O O . LEU A 1 135 ? -2.578 0.822 15.484 1 97.12 135 LEU A O 1
ATOM 1036 N N . ASP A 1 136 ? -1.45 1.854 17.141 1 96.88 136 ASP A N 1
ATOM 1037 C CA . ASP A 1 136 ? -0.519 0.75 17.359 1 96.88 136 ASP A CA 1
ATOM 1038 C C . ASP A 1 136 ? -1.259 -0.525 17.75 1 96.88 136 ASP A C 1
ATOM 1040 O O . ASP A 1 136 ? -0.993 -1.599 17.219 1 96.88 136 ASP A O 1
ATOM 1044 N N . ASN A 1 137 ? -2.209 -0.368 18.641 1 97.19 137 ASN A N 1
ATOM 1045 C CA . ASN A 1 137 ? -2.965 -1.525 19.109 1 97.19 137 ASN A CA 1
ATOM 1046 C C . ASN A 1 137 ? -3.861 -2.09 18 1 97.19 137 ASN A C 1
ATOM 1048 O O . ASN A 1 137 ? -4.02 -3.307 17.891 1 97.19 137 ASN A O 1
ATOM 1052 N N . LEU A 1 138 ? -4.449 -1.21 17.234 1 97.94 138 LEU A N 1
ATOM 1053 C CA . LEU A 1 138 ? -5.305 -1.661 16.141 1 97.94 138 LEU A CA 1
ATOM 1054 C C . LEU A 1 138 ? -4.492 -2.406 15.086 1 97.94 138 LEU A C 1
ATOM 1056 O O . LEU A 1 138 ? -4.957 -3.398 14.523 1 97.94 138 LEU A O 1
ATOM 1060 N N . LEU A 1 139 ? -3.258 -1.929 14.789 1 98.5 139 LEU A N 1
ATOM 1061 C CA . LEU A 1 139 ? -2.379 -2.633 13.859 1 98.5 139 LEU A CA 1
ATOM 1062 C C . LEU A 1 139 ? -2.051 -4.031 14.375 1 98.5 139 LEU A C 1
ATOM 1064 O O . LEU A 1 139 ? -2.117 -5.004 13.625 1 98.5 139 LEU A O 1
ATOM 1068 N N . LYS A 1 140 ? -1.747 -4.141 15.664 1 98.25 140 LYS A N 1
ATOM 1069 C CA . LYS A 1 140 ? -1.462 -5.434 16.281 1 98.25 140 LYS A CA 1
ATOM 1070 C C . LYS A 1 140 ? -2.686 -6.344 16.234 1 98.25 140 LYS A C 1
ATOM 1072 O O . LYS A 1 140 ? -2.566 -7.543 15.969 1 98.25 140 LYS A O 1
ATOM 1077 N N . ARG A 1 141 ? -3.791 -5.762 16.516 1 98.12 141 ARG A N 1
ATOM 1078 C CA . ARG A 1 141 ? -5.027 -6.535 16.5 1 98.12 141 ARG A CA 1
ATOM 1079 C C . ARG A 1 141 ? -5.312 -7.078 15.102 1 98.12 141 ARG A C 1
ATOM 1081 O O . ARG A 1 141 ? -5.738 -8.227 14.953 1 98.12 141 ARG A O 1
ATOM 1088 N N . LEU A 1 142 ? -5.164 -6.219 14.062 1 98.38 142 LEU A N 1
ATOM 1089 C CA . LEU A 1 142 ? -5.375 -6.652 12.688 1 98.38 142 LEU A CA 1
ATOM 1090 C C . LEU A 1 142 ? -4.422 -7.781 12.32 1 98.38 142 LEU A C 1
ATOM 1092 O O . LEU A 1 142 ? -4.824 -8.758 11.688 1 98.38 142 LEU A O 1
ATOM 1096 N N . GLU A 1 143 ? -3.174 -7.684 12.734 1 98.38 143 GLU A N 1
ATOM 1097 C CA . GLU A 1 143 ? -2.193 -8.742 12.508 1 98.38 143 GLU A CA 1
ATOM 1098 C C . GLU A 1 143 ? -2.602 -10.031 13.211 1 98.38 143 GLU A C 1
ATOM 1100 O O . GLU A 1 143 ? -2.533 -11.117 12.617 1 98.38 143 GLU A O 1
ATOM 1105 N N . ASN A 1 144 ? -3.018 -9.914 14.461 1 98 144 ASN A N 1
ATOM 1106 C CA . ASN A 1 144 ? -3.434 -11.078 15.234 1 98 144 ASN A CA 1
ATOM 1107 C C . ASN A 1 144 ? -4.629 -11.781 14.586 1 98 144 ASN A C 1
ATOM 1109 O O . ASN A 1 144 ? -4.68 -13.008 14.539 1 98 144 ASN A O 1
ATOM 1113 N N . THR A 1 145 ? -5.582 -10.969 14.141 1 98.12 145 THR A N 1
ATOM 1114 C CA . THR A 1 145 ? -6.742 -11.531 13.453 1 98.12 145 THR A CA 1
ATOM 1115 C C . THR A 1 145 ? -6.316 -12.281 12.195 1 98.12 145 THR A C 1
ATOM 1117 O O . THR A 1 145 ? -6.754 -13.406 11.961 1 98.12 145 THR A O 1
ATOM 1120 N N . GLY A 1 146 ? -5.426 -11.672 11.375 1 97.88 146 GLY A N 1
ATOM 1121 C CA . GLY A 1 146 ? -4.918 -12.32 10.18 1 97.88 146 GLY A CA 1
ATOM 1122 C C . GLY A 1 146 ? -4.152 -13.594 10.469 1 97.88 146 GLY A C 1
ATOM 1123 O O . GLY A 1 146 ? -4.309 -14.594 9.766 1 97.88 146 GLY A O 1
ATOM 1124 N N . SER A 1 147 ? -3.336 -13.539 11.516 1 97.75 147 SER A N 1
ATOM 1125 C CA . SER A 1 147 ? -2.553 -14.703 11.922 1 97.75 147 SER A CA 1
ATOM 1126 C C . SER A 1 147 ? -3.453 -15.859 12.344 1 97.75 147 SER A C 1
ATOM 1128 O O . SER A 1 147 ? -3.217 -17 11.969 1 97.75 147 SER A O 1
ATOM 1130 N N . THR A 1 148 ? -4.465 -15.523 13.125 1 97.88 148 THR A N 1
ATOM 1131 C CA . THR A 1 148 ? -5.422 -16.531 13.555 1 97.88 148 THR A CA 1
ATOM 1132 C C . THR A 1 148 ? -6.137 -17.156 12.359 1 97.88 148 THR A C 1
ATOM 1134 O O . THR A 1 148 ? -6.273 -18.375 12.273 1 97.88 148 THR A O 1
ATOM 1137 N N . MET A 1 149 ? -6.602 -16.312 11.43 1 98.31 149 MET A N 1
ATOM 1138 C CA . MET A 1 149 ? -7.266 -16.797 10.227 1 98.31 149 MET A CA 1
ATOM 1139 C C . MET A 1 149 ? -6.352 -17.734 9.438 1 98.31 149 MET A C 1
ATOM 1141 O O . MET A 1 149 ? -6.781 -18.797 8.984 1 98.31 149 MET A O 1
ATOM 1145 N N . ARG A 1 150 ? -5.117 -17.344 9.25 1 98.31 150 ARG A N 1
ATOM 1146 C CA . ARG A 1 150 ? -4.152 -18.141 8.508 1 98.31 150 ARG A CA 1
ATOM 1147 C C . ARG A 1 150 ? -3.912 -19.484 9.18 1 98.31 150 ARG A C 1
ATOM 1149 O O . ARG A 1 150 ? -3.9 -20.516 8.516 1 98.31 150 ARG A O 1
ATOM 1156 N N . GLY A 1 151 ? -3.723 -19.438 10.5 1 97.5 151 GLY A N 1
ATOM 1157 C CA . GLY A 1 151 ? -3.559 -20.672 11.25 1 97.5 151 GLY A CA 1
ATOM 1158 C C . GLY A 1 151 ? -4.738 -21.609 11.117 1 97.5 151 GLY A C 1
ATOM 1159 O O . GLY A 1 151 ? -4.559 -22.812 10.875 1 97.5 151 GLY A O 1
ATOM 1160 N N . GLU A 1 152 ? -5.938 -21.094 11.242 1 97.81 152 GLU A N 1
ATOM 1161 C CA . GLU A 1 152 ? -7.156 -21.891 11.117 1 97.81 152 GLU A CA 1
ATOM 1162 C C . GLU A 1 152 ? -7.297 -22.469 9.703 1 97.81 152 GLU A C 1
ATOM 1164 O O . GLU A 1 152 ? -7.645 -23.641 9.539 1 97.81 152 GLU A O 1
ATOM 1169 N N . ALA A 1 153 ? -7.031 -21.672 8.703 1 98.12 153 ALA A N 1
ATOM 1170 C CA . ALA A 1 153 ? -7.18 -22.094 7.312 1 98.12 153 ALA A CA 1
ATOM 1171 C C . ALA A 1 153 ? -6.207 -23.219 6.973 1 98.12 153 ALA A C 1
ATOM 1173 O O . ALA A 1 153 ? -6.59 -24.203 6.352 1 98.12 153 ALA A O 1
ATOM 1174 N N . VAL A 1 154 ? -4.957 -23.125 7.426 1 97.88 154 VAL A N 1
ATOM 1175 C CA . VAL A 1 154 ? -3.941 -24.125 7.102 1 97.88 154 VAL A CA 1
ATOM 1176 C C . VAL A 1 154 ? -4.203 -25.391 7.895 1 97.88 154 VAL A C 1
ATOM 1178 O O . VAL A 1 154 ? -4.027 -26.5 7.379 1 97.88 154 VAL A O 1
ATOM 1181 N N . LYS A 1 155 ? -4.629 -25.219 9.141 1 97.12 155 LYS A N 1
ATOM 1182 C CA . LYS A 1 155 ? -5.02 -26.375 9.93 1 97.12 155 LYS A CA 1
ATOM 1183 C C . LYS A 1 155 ? -6.199 -27.109 9.281 1 97.12 155 LYS A C 1
ATOM 1185 O O . LYS A 1 155 ? -6.25 -28.328 9.273 1 97.12 155 LYS A O 1
ATOM 1190 N N . ALA A 1 156 ? -7.16 -26.281 8.852 1 97.88 156 ALA A N 1
ATOM 1191 C CA . ALA A 1 156 ? -8.297 -26.859 8.148 1 97.88 156 ALA A CA 1
ATOM 1192 C C . ALA A 1 156 ? -7.844 -27.672 6.941 1 97.88 156 ALA A C 1
ATOM 1194 O O . ALA A 1 156 ? -8.352 -28.766 6.695 1 97.88 156 ALA A O 1
ATOM 1195 N N . LEU A 1 157 ? -6.887 -27.156 6.277 1 96.06 157 LEU A N 1
ATOM 1196 C CA . LEU A 1 157 ? -6.336 -27.812 5.094 1 96.06 157 LEU A CA 1
ATOM 1197 C C . LEU A 1 157 ? -5.641 -29.109 5.473 1 96.06 157 LEU A C 1
ATOM 1199 O O . LEU A 1 157 ? -5.812 -30.125 4.801 1 96.06 157 LEU A O 1
ATOM 1203 N N . ALA A 1 158 ? -4.891 -29.125 6.484 1 95.44 158 ALA A N 1
ATOM 1204 C CA . ALA A 1 158 ? -4.094 -30.266 6.938 1 95.44 158 ALA A CA 1
ATOM 1205 C C . ALA A 1 158 ? -4.988 -31.391 7.434 1 95.44 158 ALA A C 1
ATOM 1207 O O . ALA A 1 158 ? -4.656 -32.562 7.266 1 95.44 158 ALA A O 1
ATOM 1208 N N . HIS A 1 159 ? -6.141 -31.078 7.957 1 95.12 159 HIS A N 1
ATOM 1209 C CA . HIS A 1 159 ? -6.969 -32.094 8.609 1 95.12 159 HIS A CA 1
ATOM 1210 C C . HIS A 1 159 ? -8.258 -32.344 7.824 1 95.12 159 HIS A C 1
ATOM 1212 O O . HIS A 1 159 ? -9.078 -33.156 8.227 1 95.12 159 HIS A O 1
ATOM 1218 N N . GLY A 1 160 ? -8.453 -31.641 6.77 1 95.75 160 GLY A N 1
ATOM 1219 C CA . GLY A 1 160 ? -9.703 -31.75 6.039 1 95.75 160 GLY A CA 1
ATOM 1220 C C . GLY A 1 160 ? -10.914 -31.359 6.863 1 95.75 160 GLY A C 1
ATOM 1221 O O . GLY A 1 160 ? -11.898 -32.094 6.914 1 95.75 160 GLY A O 1
ATOM 1222 N N . ASN A 1 161 ? -10.828 -30.203 7.559 1 96.69 161 ASN A N 1
ATOM 1223 C CA . ASN A 1 161 ? -11.859 -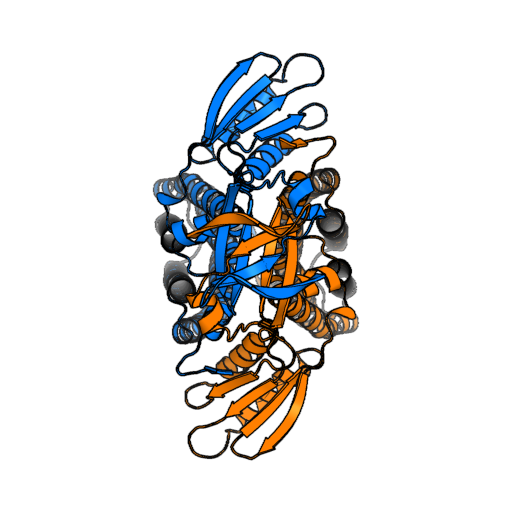29.75 8.492 1 96.69 161 ASN A CA 1
ATOM 1224 C C . ASN A 1 161 ? -12.547 -28.484 8.008 1 96.69 161 ASN A C 1
ATOM 1226 O O . ASN A 1 161 ? -12.125 -27.375 8.359 1 96.69 161 ASN A O 1
ATOM 1230 N N . PRO A 1 162 ? -13.625 -28.562 7.367 1 97 162 PRO A N 1
ATOM 1231 C CA . PRO A 1 162 ? -14.297 -27.375 6.82 1 97 162 PRO A CA 1
ATOM 1232 C C . PRO A 1 162 ? -14.789 -26.422 7.91 1 97 162 PRO A C 1
ATOM 1234 O O . PRO A 1 162 ? -14.945 -25.219 7.664 1 97 162 PRO A O 1
ATOM 1237 N N . ASP A 1 163 ? -15.016 -26.922 9.07 1 97.38 163 ASP A N 1
ATOM 1238 C CA . ASP A 1 163 ? -15.469 -26.062 10.156 1 97.38 163 ASP A CA 1
ATOM 1239 C C . ASP A 1 163 ? -14.406 -25.031 10.523 1 97.38 163 ASP A C 1
ATOM 1241 O O . ASP A 1 163 ? -14.719 -23.875 10.781 1 97.38 163 ASP A O 1
ATOM 1245 N N . LEU A 1 164 ? -13.211 -25.5 10.594 1 96.94 164 LEU A N 1
ATOM 1246 C CA . LEU A 1 164 ? -12.109 -24.594 10.867 1 96.94 164 LEU A CA 1
ATOM 1247 C C . LEU A 1 164 ? -11.984 -23.531 9.766 1 96.94 164 LEU A C 1
ATOM 1249 O O . LEU A 1 164 ? -11.688 -22.375 10.047 1 96.94 164 LEU A O 1
ATOM 1253 N N . ALA A 1 165 ? -12.156 -23.969 8.539 1 97.94 165 ALA A N 1
ATOM 1254 C CA . ALA A 1 165 ? -12.125 -23.031 7.414 1 97.94 165 ALA A CA 1
ATOM 1255 C C . ALA A 1 165 ? -13.242 -22 7.535 1 97.94 165 ALA A C 1
ATOM 1257 O O . ALA A 1 165 ? -13.023 -20.812 7.273 1 97.94 165 ALA A O 1
ATOM 1258 N N . GLN A 1 166 ? -14.359 -22.469 7.961 1 97.69 166 GLN A N 1
ATOM 1259 C CA . GLN A 1 166 ? -15.492 -21.562 8.133 1 97.69 166 GLN A CA 1
ATOM 1260 C C . GLN A 1 166 ? -15.227 -20.547 9.242 1 97.69 166 GLN A C 1
ATOM 1262 O O . GLN A 1 166 ? -15.641 -19.391 9.141 1 97.69 166 GLN A O 1
ATOM 1267 N N . ARG A 1 167 ? -14.586 -20.953 10.234 1 96.62 167 ARG A N 1
ATOM 1268 C CA . ARG A 1 167 ? -14.219 -20.031 11.305 1 96.62 167 ARG A CA 1
ATOM 1269 C C . ARG A 1 167 ? -13.312 -18.922 10.781 1 96.62 167 ARG A C 1
ATOM 1271 O O . ARG A 1 167 ? -13.516 -17.75 11.102 1 96.62 167 ARG A O 1
ATOM 1278 N N . ALA A 1 168 ? -12.312 -19.297 9.969 1 96.88 168 ALA A N 1
ATOM 1279 C CA . ALA A 1 168 ? -11.422 -18.312 9.352 1 96.88 168 ALA A CA 1
ATOM 1280 C C . ALA A 1 168 ? -12.203 -17.344 8.477 1 96.88 168 ALA A C 1
ATOM 1282 O O . ALA A 1 168 ? -11.969 -16.141 8.508 1 96.88 168 ALA A O 1
ATOM 1283 N N . LEU A 1 169 ? -13.18 -17.859 7.746 1 97.25 169 LEU A N 1
ATOM 1284 C CA . LEU A 1 169 ? -13.984 -17.047 6.84 1 97.25 169 LEU A CA 1
ATOM 1285 C C . LEU A 1 169 ? -14.859 -16.062 7.613 1 97.25 169 LEU A C 1
ATOM 1287 O O . LEU A 1 169 ? -15.039 -14.914 7.188 1 97.25 169 LEU A O 1
ATOM 1291 N N . ASN A 1 170 ? -15.281 -16.469 8.773 1 94.94 170 ASN A N 1
ATOM 1292 C CA . ASN A 1 170 ? -16.141 -15.625 9.602 1 94.94 170 ASN A CA 1
ATOM 1293 C C . ASN A 1 170 ? -15.352 -14.469 10.211 1 94.94 170 ASN A C 1
ATOM 1295 O O . ASN A 1 170 ? -15.914 -13.414 10.508 1 94.94 170 ASN A O 1
ATOM 1299 N N . ARG A 1 171 ? -14.102 -14.664 10.328 1 95.81 171 ARG A N 1
ATOM 1300 C CA . ARG A 1 171 ? -13.258 -13.656 10.961 1 95.81 171 ARG A CA 1
ATOM 1301 C C . ARG A 1 171 ? -12.891 -12.555 9.977 1 95.81 171 ARG A C 1
ATOM 1303 O O . ARG A 1 171 ? -12.469 -11.469 10.375 1 95.81 171 ARG A O 1
ATOM 1310 N N . GLU A 1 172 ? -13.07 -12.859 8.672 1 95.38 172 GLU A N 1
ATOM 1311 C CA . GLU A 1 172 ? -12.68 -11.914 7.637 1 95.38 172 GLU A CA 1
ATOM 1312 C C . GLU A 1 172 ? -13.414 -10.586 7.797 1 95.38 172 GLU A C 1
ATOM 1314 O O . GLU A 1 172 ? -12.844 -9.523 7.547 1 95.38 172 GLU A O 1
ATOM 1319 N N . ARG A 1 173 ? -14.672 -10.625 8.25 1 92.75 173 ARG A N 1
ATOM 1320 C CA . ARG A 1 173 ? -15.453 -9.406 8.477 1 92.75 173 ARG A CA 1
ATOM 1321 C C . ARG A 1 173 ? -14.828 -8.547 9.562 1 92.75 173 ARG A C 1
ATOM 1323 O O . ARG A 1 173 ? -14.812 -7.32 9.469 1 92.75 173 ARG A O 1
ATOM 1330 N N . GLN A 1 174 ? -14.367 -9.227 10.578 1 95.38 174 GLN A N 1
ATOM 1331 C CA . GLN A 1 174 ? -13.719 -8.516 11.672 1 95.38 174 GLN A CA 1
ATOM 1332 C C . GLN A 1 174 ? -12.445 -7.824 11.195 1 95.38 174 GLN A C 1
ATOM 1334 O O . GLN A 1 174 ? -12.188 -6.668 11.547 1 95.38 174 GLN A O 1
ATOM 1339 N N . ALA A 1 175 ? -11.641 -8.531 10.406 1 97.06 175 ALA A N 1
ATOM 1340 C CA . ALA A 1 175 ? -10.422 -7.945 9.852 1 97.06 175 ALA A CA 1
ATOM 1341 C C . ALA A 1 175 ? -10.742 -6.707 9.016 1 97.06 175 ALA A C 1
ATOM 1343 O O . ALA A 1 175 ? -10.078 -5.68 9.141 1 97.06 175 ALA A O 1
ATOM 1344 N N . ASN A 1 176 ? -11.75 -6.766 8.258 1 96.19 176 ASN A N 1
ATOM 1345 C CA . ASN A 1 176 ? -12.148 -5.656 7.402 1 96.19 176 ASN A CA 1
ATOM 1346 C C . ASN A 1 176 ? -12.609 -4.453 8.219 1 96.19 176 ASN A C 1
ATOM 1348 O O . ASN A 1 176 ? -12.305 -3.309 7.879 1 96.19 176 ASN A O 1
ATOM 1352 N N . LYS A 1 177 ? -13.352 -4.699 9.289 1 96.56 177 LYS A N 1
ATOM 1353 C CA . LYS A 1 177 ? -13.812 -3.625 10.164 1 96.56 177 LYS A CA 1
ATOM 1354 C C . LYS A 1 177 ? -12.641 -2.881 10.789 1 96.56 177 LYS A C 1
ATOM 1356 O O . LYS A 1 177 ? -12.641 -1.648 10.844 1 96.56 177 LYS A O 1
ATOM 1361 N N . ILE A 1 178 ? -11.688 -3.658 11.25 1 97.81 178 ILE A N 1
ATOM 1362 C CA . ILE A 1 178 ? -10.516 -3.049 11.867 1 97.81 178 ILE A CA 1
ATOM 1363 C C . ILE A 1 178 ? -9.766 -2.215 10.836 1 97.81 178 ILE A C 1
ATOM 1365 O O . ILE A 1 178 ? -9.312 -1.105 11.133 1 97.81 178 ILE A O 1
ATOM 1369 N N . PHE A 1 179 ? -9.688 -2.742 9.664 1 98.12 179 PHE A N 1
ATOM 1370 C CA . PHE A 1 179 ? -8.969 -2.057 8.594 1 98.12 179 PHE A CA 1
ATOM 1371 C C . PHE A 1 179 ? -9.609 -0.71 8.289 1 98.12 179 PHE A C 1
ATOM 1373 O O . PHE A 1 179 ? -8.93 0.313 8.234 1 98.12 179 PHE A O 1
ATOM 1380 N N . VAL A 1 180 ? -10.891 -0.676 8.07 1 97.75 180 VAL A N 1
ATOM 1381 C CA . VAL A 1 180 ? -11.57 0.56 7.703 1 97.75 180 VAL A CA 1
ATOM 1382 C C . VAL A 1 180 ? -11.531 1.543 8.867 1 97.75 180 VAL A C 1
ATOM 1384 O O . VAL A 1 180 ? -11.406 2.752 8.664 1 97.75 180 VAL A O 1
ATOM 1387 N N . LEU A 1 181 ? -11.633 1.031 10.094 1 97.75 181 LEU A N 1
ATOM 1388 C CA . LEU A 1 181 ? -11.484 1.883 11.273 1 97.75 181 LEU A CA 1
ATOM 1389 C C . LEU A 1 181 ? -10.102 2.527 11.305 1 97.75 181 LEU A C 1
ATOM 1391 O O . LEU A 1 181 ? -9.977 3.721 11.586 1 97.75 181 LEU A O 1
ATOM 1395 N N . LEU A 1 182 ? -9.055 1.738 11 1 98.06 182 LEU A N 1
ATOM 1396 C CA . LEU A 1 182 ? -7.699 2.271 10.914 1 98.06 182 LEU A CA 1
ATOM 1397 C C . LEU A 1 182 ? -7.625 3.424 9.922 1 98.06 182 LEU A C 1
ATOM 1399 O O . LEU A 1 182 ? -7.047 4.473 10.211 1 98.06 182 LEU A O 1
ATOM 1403 N N . LEU A 1 183 ? -8.234 3.219 8.766 1 97.38 183 LEU A N 1
ATOM 1404 C CA . LEU A 1 183 ? -8.227 4.262 7.75 1 97.38 183 LEU A CA 1
ATOM 1405 C C . LEU A 1 183 ? -8.906 5.527 8.258 1 97.38 183 LEU A C 1
ATOM 1407 O O . LEU A 1 183 ? -8.391 6.633 8.086 1 97.38 183 LEU A O 1
ATOM 1411 N N . ARG A 1 184 ? -10.031 5.371 8.93 1 96.5 184 ARG A N 1
ATOM 1412 C CA . ARG A 1 184 ? -10.75 6.52 9.469 1 96.5 184 ARG A CA 1
ATOM 1413 C C . ARG A 1 184 ? -9.883 7.293 10.461 1 96.5 184 ARG A C 1
ATOM 1415 O O . ARG A 1 184 ? -9.773 8.516 10.367 1 96.5 184 ARG A O 1
ATOM 1422 N N . LEU A 1 185 ? -9.297 6.555 11.359 1 96 185 LEU A N 1
ATOM 1423 C CA . LEU A 1 185 ? -8.492 7.199 12.391 1 96 185 LEU A CA 1
ATOM 1424 C C . LEU A 1 185 ? -7.254 7.855 11.797 1 96 185 LEU A C 1
ATOM 1426 O O . LEU A 1 185 ? -6.828 8.922 12.25 1 96 185 LEU A O 1
ATOM 1430 N N . ILE A 1 186 ? -6.688 7.266 10.766 1 95.25 186 ILE A N 1
ATOM 1431 C CA . ILE A 1 186 ? -5.512 7.82 10.102 1 95.25 186 ILE A CA 1
ATOM 1432 C C . ILE A 1 186 ? -5.879 9.133 9.414 1 95.25 186 ILE A C 1
ATOM 1434 O O . ILE A 1 186 ? -5.211 10.148 9.602 1 95.25 186 ILE A O 1
ATOM 1438 N N . PHE A 1 187 ? -6.957 9.125 8.68 1 91.81 187 PHE A N 1
ATOM 1439 C CA . PHE A 1 187 ? -7.352 10.312 7.934 1 91.81 187 PHE A CA 1
ATOM 1440 C C . PHE A 1 187 ? -7.793 11.43 8.875 1 91.81 187 PHE A C 1
ATOM 1442 O O . PHE A 1 187 ? -7.426 12.586 8.688 1 91.81 187 PHE A O 1
ATOM 1449 N N . THR A 1 188 ? -8.555 11.078 9.891 1 88.94 188 THR A N 1
ATOM 1450 C CA . THR A 1 188 ? -9.023 12.102 10.82 1 88.94 188 THR A CA 1
ATOM 1451 C C . THR A 1 188 ? -7.863 12.656 11.641 1 88.94 188 THR A C 1
ATOM 1453 O O . THR A 1 188 ? -7.812 13.859 11.922 1 88.94 188 THR A O 1
ATOM 1456 N N . SER A 1 189 ? -6.918 11.781 11.969 1 87.81 189 SER A N 1
ATOM 1457 C CA . SER A 1 189 ? -5.742 12.227 12.711 1 87.81 189 SER A CA 1
ATOM 1458 C C . SER A 1 189 ? -4.852 13.125 11.852 1 87.81 189 SER A C 1
ATOM 1460 O O . SER A 1 189 ? -4.211 14.047 12.359 1 87.81 189 SER A O 1
ATOM 1462 N N . TYR A 1 190 ? -4.805 12.82 10.617 1 83.62 190 TYR A N 1
ATOM 1463 C CA . TYR A 1 190 ? -4.039 13.656 9.695 1 83.62 190 TYR A CA 1
ATOM 1464 C C . TYR A 1 190 ? -4.602 15.07 9.656 1 83.62 190 TYR A C 1
ATOM 1466 O O . TYR A 1 190 ? -3.844 16.047 9.641 1 83.62 190 TYR A O 1
ATOM 1474 N N . GLN A 1 191 ? -5.883 15.102 9.68 1 76.69 191 GLN A N 1
ATOM 1475 C CA . GLN A 1 191 ? -6.562 16.391 9.562 1 76.69 191 GLN A CA 1
ATOM 1476 C C . GLN A 1 191 ? -6.539 17.156 10.883 1 76.69 191 GLN A C 1
ATOM 1478 O O . GLN A 1 191 ? -6.562 18.391 10.898 1 76.69 191 GLN A O 1
ATOM 1483 N N . ASN A 1 192 ? -6.539 16.344 11.898 1 76.38 192 ASN A N 1
ATOM 1484 C CA . ASN A 1 192 ? -6.594 16.922 13.234 1 76.38 192 ASN A CA 1
ATOM 1485 C C . ASN A 1 192 ? -5.465 16.406 14.117 1 76.38 192 ASN A C 1
ATOM 1487 O O . ASN A 1 192 ? -5.574 15.312 14.688 1 76.38 192 ASN A O 1
ATOM 1491 N N . PRO A 1 193 ? -4.469 17.188 14.344 1 72.44 193 PRO A N 1
ATOM 1492 C CA . PRO A 1 193 ? -3.314 16.734 15.117 1 72.44 193 PRO A CA 1
ATOM 1493 C C . PRO A 1 193 ? -3.678 16.328 16.547 1 72.44 193 PRO A C 1
ATOM 1495 O O . PRO A 1 193 ? -2.994 15.508 17.156 1 72.44 193 PRO A O 1
ATOM 1498 N N . ASN A 1 194 ? -4.754 16.938 17.078 1 72.44 194 ASN A N 1
ATOM 1499 C CA . ASN A 1 194 ? -5.191 16.531 18.406 1 72.44 194 ASN A CA 1
ATOM 1500 C C . ASN A 1 194 ? -5.672 15.086 18.422 1 72.44 194 ASN A C 1
ATOM 1502 O O . ASN A 1 194 ? -5.457 14.367 19.406 1 72.44 194 ASN A O 1
ATOM 1506 N N . LEU A 1 195 ? -6.238 14.812 17.375 1 80.75 195 LEU A N 1
ATOM 1507 C CA . LEU A 1 195 ? -6.699 13.43 17.266 1 80.75 195 LEU A CA 1
ATOM 1508 C C . LEU A 1 195 ? -5.52 12.477 17.094 1 80.75 195 LEU A C 1
ATOM 1510 O O . LEU A 1 195 ? -5.566 11.336 17.562 1 80.75 195 LEU A O 1
ATOM 1514 N N . ALA A 1 196 ? -4.445 12.984 16.453 1 81.25 196 ALA A N 1
ATOM 1515 C CA . ALA A 1 196 ? -3.238 12.172 16.328 1 81.25 196 ALA A CA 1
ATOM 1516 C C . ALA A 1 196 ? -2.68 11.805 17.703 1 81.25 196 ALA A C 1
ATOM 1518 O O . ALA A 1 196 ? -2.316 10.656 17.938 1 81.25 196 ALA A O 1
ATOM 1519 N N . ARG A 1 197 ? -2.682 12.727 18.594 1 81.69 197 ARG A N 1
ATOM 1520 C CA . ARG A 1 197 ? -2.221 12.477 19.953 1 81.69 197 ARG A CA 1
ATOM 1521 C C . ARG A 1 197 ? -3.154 11.508 20.688 1 81.69 197 ARG A C 1
ATOM 1523 O O . ARG A 1 197 ? -2.699 10.633 21.422 1 81.69 197 ARG A O 1
ATOM 1530 N N . ALA A 1 198 ? -4.414 11.734 20.422 1 80.25 198 ALA A N 1
ATOM 1531 C CA . ALA A 1 198 ? -5.418 10.898 21.078 1 80.25 198 ALA A CA 1
ATOM 1532 C C . ALA A 1 198 ? -5.258 9.438 20.688 1 80.25 198 ALA A C 1
ATOM 1534 O O . ALA A 1 198 ? -5.512 8.539 21.5 1 80.25 198 ALA A O 1
ATOM 1535 N N . VAL A 1 199 ? -4.742 9.242 19.5 1 85 199 VAL A N 1
ATOM 1536 C CA . VAL A 1 199 ? -4.637 7.867 19.016 1 85 199 VAL A CA 1
ATOM 1537 C C . VAL A 1 199 ? -3.215 7.355 19.234 1 85 199 VAL A C 1
ATOM 1539 O O . VAL A 1 199 ? -2.816 6.344 18.656 1 85 199 VAL A O 1
ATOM 1542 N N . GLY A 1 200 ? -2.395 8.062 20 1 81.44 200 GLY A N 1
ATOM 1543 C CA . GLY A 1 200 ? -1.138 7.531 20.5 1 81.44 200 GLY A CA 1
ATOM 1544 C C . GLY A 1 200 ? 0.066 7.977 19.703 1 81.44 200 GLY A C 1
ATOM 1545 O O . GLY A 1 200 ? 1.121 7.34 19.734 1 81.44 200 GLY A O 1
ATOM 1546 N N . LEU A 1 201 ? -0.108 9.039 18.844 1 84.25 201 LEU A N 1
ATOM 1547 C CA . LEU A 1 201 ? 1.014 9.492 18.031 1 84.25 201 LEU A CA 1
ATOM 1548 C C . LEU A 1 201 ? 1.51 10.859 18.484 1 84.25 201 LEU A C 1
ATOM 1550 O O . LEU A 1 201 ? 0.708 11.727 18.828 1 84.25 201 LEU A O 1
ATOM 1554 N N . ASP A 1 202 ? 2.826 10.938 18.484 1 76.31 202 ASP A N 1
ATOM 1555 C CA . ASP A 1 202 ? 3.432 12.203 18.875 1 76.31 202 ASP A CA 1
ATOM 1556 C C . ASP A 1 202 ? 3.521 13.164 17.688 1 76.31 202 ASP A C 1
ATOM 1558 O O . ASP A 1 202 ? 3.703 14.367 17.875 1 76.31 202 ASP A O 1
ATOM 1562 N N . SER A 1 203 ? 3.512 12.602 16.547 1 76.69 203 SER A N 1
ATOM 1563 C CA . SER A 1 203 ? 3.541 13.391 15.32 1 76.69 203 SER A CA 1
ATOM 1564 C C . SER A 1 203 ? 2.703 12.742 14.227 1 76.69 203 SER A C 1
ATOM 1566 O O . SER A 1 203 ? 2.311 11.578 14.344 1 76.69 203 SER A O 1
ATOM 1568 N N . GLY A 1 204 ? 2.348 13.516 13.234 1 81.88 204 GLY A N 1
ATOM 1569 C CA . GLY A 1 204 ? 1.569 12.984 12.125 1 81.88 204 GLY A CA 1
ATOM 1570 C C . GLY A 1 204 ? 2.406 12.195 11.133 1 81.88 204 GLY A C 1
ATOM 1571 O O . GLY A 1 204 ? 1.866 11.562 10.227 1 81.88 204 GLY A O 1
ATOM 1572 N N . PHE A 1 205 ? 3.701 12.125 11.336 1 82.38 205 PHE A N 1
ATOM 1573 C CA . PHE A 1 205 ? 4.633 11.547 10.367 1 82.38 205 PHE A CA 1
ATOM 1574 C C . PHE A 1 205 ? 4.344 10.07 10.156 1 82.38 205 PHE A C 1
ATOM 1576 O O . PHE A 1 205 ? 4.297 9.594 9.016 1 82.38 205 PHE A O 1
ATOM 1583 N N . PRO A 1 206 ? 4 9.344 11.195 1 91.31 206 PRO A N 1
ATOM 1584 C CA . PRO A 1 206 ? 3.789 7.902 11.016 1 91.31 206 PRO A CA 1
ATOM 1585 C C . PRO A 1 206 ? 2.531 7.59 10.203 1 91.31 206 PRO A C 1
ATOM 1587 O O . PRO A 1 206 ? 2.381 6.477 9.695 1 91.31 206 PRO A O 1
ATOM 1590 N N . LEU A 1 207 ? 1.614 8.586 10.125 1 92.69 207 LEU A N 1
ATOM 1591 C CA . LEU A 1 207 ? 0.313 8.336 9.516 1 92.69 207 LEU A CA 1
ATOM 1592 C C . LEU A 1 207 ? 0.469 7.918 8.055 1 92.69 207 LEU A C 1
ATOM 1594 O O . LEU A 1 207 ? -0.274 7.062 7.566 1 92.69 207 LEU A O 1
ATOM 1598 N N . ILE A 1 208 ? 1.458 8.43 7.344 1 91.19 208 ILE A N 1
ATOM 1599 C CA . ILE A 1 208 ? 1.72 8.102 5.945 1 91.19 208 ILE A CA 1
ATOM 1600 C C . ILE A 1 208 ? 2.084 6.625 5.812 1 91.19 208 ILE A C 1
ATOM 1602 O O . ILE A 1 208 ? 1.565 5.93 4.938 1 91.19 208 ILE A O 1
ATOM 1606 N N . GLY A 1 209 ? 2.951 6.176 6.703 1 94.5 209 GLY A N 1
ATOM 1607 C CA . GLY A 1 209 ? 3.35 4.777 6.691 1 94.5 209 GLY A CA 1
ATOM 1608 C C . GLY A 1 209 ? 2.262 3.842 7.184 1 94.5 209 GLY A C 1
ATOM 1609 O O . GLY A 1 209 ? 2.062 2.764 6.621 1 94.5 209 GLY A O 1
ATOM 1610 N N . TYR A 1 210 ? 1.512 4.277 8.219 1 97.06 210 TYR A N 1
ATOM 1611 C CA . TYR A 1 210 ? 0.49 3.441 8.844 1 97.06 210 TYR A CA 1
ATOM 1612 C C . TYR A 1 210 ? -0.609 3.092 7.844 1 97.06 210 TYR A C 1
ATOM 1614 O O . TYR A 1 210 ? -1.163 1.99 7.883 1 97.06 210 TYR A O 1
ATOM 1622 N N . ARG A 1 211 ? -0.896 3.955 6.98 1 97.12 211 ARG A N 1
ATOM 1623 C CA . ARG A 1 211 ? -1.917 3.682 5.973 1 97.12 211 ARG A CA 1
ATOM 1624 C C . ARG A 1 211 ? -1.528 2.486 5.109 1 97.12 211 ARG A C 1
ATOM 1626 O O . ARG A 1 211 ? -2.348 1.599 4.863 1 97.12 211 ARG A O 1
ATOM 1633 N N . SER A 1 212 ? -0.304 2.469 4.676 1 97.5 212 SER A N 1
ATOM 1634 C CA . SER A 1 212 ? 0.191 1.367 3.855 1 97.5 212 SER A CA 1
ATOM 1635 C C . SER A 1 212 ? 0.258 0.07 4.652 1 97.5 212 SER A C 1
ATOM 1637 O O . SER A 1 212 ? -0.099 -0.996 4.148 1 97.5 212 SER A O 1
ATOM 1639 N N . VAL A 1 213 ? 0.702 0.185 5.871 1 98.44 213 VAL A N 1
ATOM 1640 C CA . VAL A 1 213 ? 0.804 -0.99 6.73 1 98.44 213 VAL A CA 1
ATOM 1641 C C . VAL A 1 213 ? -0.58 -1.604 6.934 1 98.44 213 VAL A C 1
ATOM 1643 O O . VAL A 1 213 ? -0.746 -2.822 6.836 1 98.44 213 VAL A O 1
ATOM 1646 N N . ALA A 1 214 ? -1.568 -0.74 7.203 1 98.31 214 ALA A N 1
ATOM 1647 C CA . ALA A 1 214 ? -2.936 -1.211 7.406 1 98.31 214 ALA A CA 1
ATOM 1648 C C . ALA A 1 214 ? -3.428 -2.002 6.199 1 98.31 214 ALA A C 1
ATOM 1650 O O . ALA A 1 214 ? -4.023 -3.07 6.348 1 98.31 214 ALA A O 1
ATOM 1651 N N . LYS A 1 215 ? -3.191 -1.539 5.047 1 98 215 LYS A N 1
ATOM 1652 C CA . LYS A 1 215 ? -3.625 -2.24 3.844 1 98 215 LYS A CA 1
ATOM 1653 C C . LYS A 1 215 ? -2.906 -3.578 3.697 1 98 215 LYS A C 1
ATOM 1655 O O . LYS A 1 215 ? -3.523 -4.586 3.35 1 98 215 LYS A O 1
ATOM 1660 N N . ASN A 1 216 ? -1.574 -3.549 3.902 1 98.38 216 ASN A N 1
ATOM 1661 C CA . ASN A 1 216 ? -0.83 -4.801 3.824 1 98.38 216 ASN A CA 1
ATOM 1662 C C . ASN A 1 216 ? -1.389 -5.848 4.785 1 98.38 216 ASN A C 1
ATOM 1664 O O . ASN A 1 216 ? -1.478 -7.027 4.441 1 98.38 216 ASN A O 1
ATOM 1668 N N . LEU A 1 217 ? -1.75 -5.426 5.957 1 98.62 217 LEU A N 1
ATOM 1669 C CA . LEU A 1 217 ? -2.283 -6.352 6.949 1 98.62 217 LEU A CA 1
ATOM 1670 C C . LEU A 1 217 ? -3.652 -6.871 6.527 1 98.62 217 LEU A C 1
ATOM 1672 O O . LEU A 1 217 ? -3.969 -8.039 6.738 1 98.62 217 LEU A O 1
ATOM 1676 N N . GLU A 1 218 ? -4.445 -6.004 6.008 1 98.44 218 GLU A N 1
ATOM 1677 C CA . GLU A 1 218 ? -5.73 -6.441 5.473 1 98.44 218 GLU A CA 1
ATOM 1678 C C . GLU A 1 218 ? -5.547 -7.477 4.367 1 98.44 218 GLU A C 1
ATOM 1680 O O . GLU A 1 218 ? -6.285 -8.461 4.301 1 98.44 218 GLU A O 1
ATOM 1685 N N . LEU A 1 219 ? -4.562 -7.301 3.523 1 97.75 219 LEU A N 1
ATOM 1686 C CA . LEU A 1 219 ? -4.273 -8.227 2.434 1 97.75 219 LEU A CA 1
ATOM 1687 C C . LEU A 1 219 ? -3.793 -9.57 2.977 1 97.75 219 LEU A C 1
ATOM 1689 O O . LEU A 1 219 ? -4.062 -10.617 2.379 1 97.75 219 LEU A O 1
ATOM 1693 N N . THR A 1 220 ? -3.055 -9.547 4.078 1 98 220 THR A N 1
ATOM 1694 C CA . THR A 1 220 ? -2.666 -10.781 4.75 1 98 220 THR A CA 1
ATOM 1695 C C . THR A 1 220 ? -3.898 -11.578 5.172 1 98 220 THR A C 1
ATOM 1697 O O . THR A 1 220 ? -3.939 -12.797 5.016 1 98 220 THR A O 1
ATOM 1700 N N . ALA A 1 221 ? -4.875 -10.883 5.723 1 98.12 221 ALA A N 1
ATOM 1701 C CA . ALA A 1 221 ? -6.125 -11.539 6.102 1 98.12 221 ALA A CA 1
ATOM 1702 C C . ALA A 1 221 ? -6.852 -12.086 4.875 1 98.12 221 ALA A C 1
ATOM 1704 O O . ALA A 1 221 ? -7.43 -13.172 4.918 1 98.12 221 ALA A O 1
ATOM 1705 N N . ASP A 1 222 ? -6.832 -11.367 3.781 1 97.44 222 ASP A N 1
ATOM 1706 C CA . ASP A 1 222 ? -7.43 -11.82 2.529 1 97.44 222 ASP A CA 1
ATOM 1707 C C . ASP A 1 222 ? -6.773 -13.109 2.047 1 97.44 222 ASP A C 1
ATOM 1709 O O . ASP A 1 222 ? -7.449 -14 1.527 1 97.44 222 ASP A O 1
ATOM 1713 N N . ASN A 1 223 ? -5.457 -13.141 2.127 1 98.06 223 ASN A N 1
ATOM 1714 C CA . ASN A 1 223 ? -4.75 -14.359 1.738 1 98.06 223 ASN A CA 1
ATOM 1715 C C . ASN A 1 223 ? -5.199 -15.562 2.564 1 98.06 223 ASN A C 1
ATOM 1717 O O . ASN A 1 223 ? -5.32 -16.672 2.041 1 98.06 223 ASN A O 1
ATOM 1721 N N . ALA A 1 224 ? -5.418 -15.328 3.852 1 98.31 224 ALA A N 1
ATOM 1722 C CA . ALA A 1 224 ? -5.938 -16.391 4.707 1 98.31 224 ALA A CA 1
ATOM 1723 C C . ALA A 1 224 ? -7.336 -16.828 4.262 1 98.31 224 ALA A C 1
ATOM 1725 O O . ALA A 1 224 ? -7.66 -18.016 4.273 1 98.31 224 ALA A O 1
ATOM 1726 N N . GLU A 1 225 ? -8.133 -15.836 3.965 1 98.25 225 GLU A N 1
ATOM 1727 C CA . GLU A 1 225 ? -9.453 -16.125 3.422 1 98.25 225 GLU A CA 1
ATOM 1728 C C . GLU A 1 225 ? -9.367 -16.984 2.172 1 98.25 225 GLU A C 1
ATOM 1730 O O . GLU A 1 225 ? -10.148 -17.922 2 1 98.25 225 GLU A O 1
ATOM 1735 N N . ASP A 1 226 ? -8.469 -16.719 1.264 1 97.25 226 ASP A N 1
ATOM 1736 C CA . ASP A 1 226 ? -8.273 -17.484 0.04 1 97.25 226 ASP A CA 1
ATOM 1737 C C . ASP A 1 226 ? -7.961 -18.953 0.354 1 97.25 226 ASP A C 1
ATOM 1739 O O . ASP A 1 226 ? -8.508 -19.859 -0.277 1 97.25 226 ASP A O 1
ATOM 1743 N N . ILE A 1 227 ? -7.094 -19.156 1.299 1 98.06 227 ILE A N 1
ATOM 1744 C CA . ILE A 1 227 ? -6.73 -20.516 1.679 1 98.06 227 ILE A CA 1
ATOM 1745 C C . ILE A 1 227 ? -7.953 -21.234 2.232 1 98.06 227 ILE A C 1
ATOM 1747 O O . ILE A 1 227 ? -8.211 -22.391 1.884 1 98.06 227 ILE A O 1
ATOM 1751 N N . ALA A 1 228 ? -8.695 -20.531 3.098 1 98.25 228 ALA A N 1
ATOM 1752 C CA . ALA A 1 228 ? -9.906 -21.125 3.658 1 98.25 228 ALA A CA 1
ATOM 1753 C C . ALA A 1 228 ? -10.891 -21.5 2.559 1 98.25 228 ALA A C 1
ATOM 1755 O O . ALA A 1 228 ? -11.523 -22.562 2.617 1 98.25 228 ALA A O 1
ATOM 1756 N N . ASN A 1 229 ? -11.031 -20.688 1.586 1 97.56 229 ASN A N 1
ATOM 1757 C CA . ASN A 1 229 ? -11.922 -20.969 0.465 1 97.56 229 ASN A CA 1
ATOM 1758 C C . ASN A 1 229 ? -11.453 -22.188 -0.326 1 97.56 229 ASN A C 1
ATOM 1760 O O . ASN A 1 229 ? -12.273 -22.953 -0.84 1 97.56 229 ASN A O 1
ATOM 1764 N N . ILE A 1 230 ? -10.148 -22.328 -0.476 1 96.81 230 ILE A N 1
ATOM 1765 C CA . ILE A 1 230 ? -9.609 -23.5 -1.158 1 96.81 230 ILE A CA 1
ATOM 1766 C C . ILE A 1 230 ? -10.008 -24.766 -0.407 1 96.81 230 ILE A C 1
ATOM 1768 O O . ILE A 1 230 ? -10.367 -25.766 -1.022 1 96.81 230 ILE A O 1
ATOM 1772 N N . VAL A 1 231 ? -9.969 -24.734 0.936 1 96.94 231 VAL A N 1
ATOM 1773 C CA . VAL A 1 231 ? -10.398 -25.875 1.747 1 96.94 231 VAL A CA 1
ATOM 1774 C C . VAL A 1 231 ? -11.859 -26.219 1.433 1 96.94 231 VAL A C 1
ATOM 1776 O O . VAL A 1 231 ? -12.195 -27.391 1.238 1 96.94 231 VAL A O 1
ATOM 1779 N N . MET A 1 232 ? -12.656 -25.188 1.343 1 96.69 232 MET A N 1
ATOM 1780 C CA . MET A 1 232 ? -14.086 -25.375 1.122 1 96.69 232 MET A CA 1
ATOM 1781 C C . MET A 1 232 ? -14.352 -25.984 -0.254 1 96.69 232 MET A C 1
ATOM 1783 O O . MET A 1 232 ? -15.273 -26.781 -0.422 1 96.69 232 MET A O 1
ATOM 1787 N N . ASP A 1 233 ? -13.508 -25.688 -1.192 1 94.38 233 ASP A N 1
ATOM 1788 C CA . ASP A 1 233 ? -13.766 -26.047 -2.584 1 94.38 233 ASP A CA 1
ATOM 1789 C C . ASP A 1 233 ? -13.047 -27.344 -2.951 1 94.38 233 ASP A C 1
ATOM 1791 O O . ASP A 1 233 ? -13.43 -28.016 -3.912 1 94.38 233 ASP A O 1
ATOM 1795 N N . ALA A 1 234 ? -11.977 -27.672 -2.238 1 94.5 234 ALA A N 1
ATOM 1796 C CA . ALA A 1 234 ? -11.156 -28.828 -2.574 1 94.5 234 ALA A CA 1
ATOM 1797 C C . ALA A 1 234 ? -11.883 -30.125 -2.244 1 94.5 234 ALA A C 1
ATOM 1799 O O . ALA A 1 234 ? -12.609 -30.203 -1.25 1 94.5 234 ALA A O 1
ATOM 1800 N N . ASP A 1 235 ? -11.641 -31.109 -3.035 1 91.62 235 ASP A N 1
ATOM 1801 C CA . ASP A 1 235 ? -12.172 -32.438 -2.74 1 91.62 235 ASP A CA 1
ATOM 1802 C C . ASP A 1 235 ? -11.656 -32.938 -1.394 1 91.62 235 ASP A C 1
ATOM 1804 O O . ASP A 1 235 ? -10.453 -32.938 -1.133 1 91.62 235 ASP A O 1
ATOM 1808 N N . GLY A 1 236 ? -12.586 -33.375 -0.58 1 93.44 236 GLY A N 1
ATOM 1809 C CA . GLY A 1 236 ? -12.219 -33.875 0.738 1 93.44 236 GLY A CA 1
ATOM 1810 C C . GLY A 1 236 ? -11.719 -32.781 1.668 1 93.44 236 GLY A C 1
ATOM 1811 O O . GLY A 1 236 ? -11.219 -33.062 2.756 1 93.44 236 GLY A O 1
ATOM 1812 N N . HIS A 1 237 ? -11.727 -31.562 1.12 1 95.44 237 HIS A N 1
ATOM 1813 C CA . HIS A 1 237 ? -11.352 -30.375 1.897 1 95.44 237 HIS A CA 1
ATOM 1814 C C . HIS A 1 237 ? -9.875 -30.406 2.256 1 95.44 237 HIS A C 1
ATOM 1816 O O . HIS A 1 237 ? -9.477 -29.891 3.311 1 95.44 237 HIS A O 1
ATOM 1822 N N . THR A 1 238 ? -9.109 -31.047 1.462 1 94.19 238 THR A N 1
ATOM 1823 C CA . THR A 1 238 ? -7.66 -31.109 1.639 1 94.19 238 THR A CA 1
ATOM 1824 C C . THR A 1 238 ? -6.949 -31.047 0.292 1 94.19 238 THR A C 1
ATOM 1826 O O . THR A 1 238 ? -7.594 -31.062 -0.759 1 94.19 238 THR A O 1
ATOM 1829 N N . LEU A 1 239 ? -5.664 -30.859 0.35 1 93.75 239 LEU A N 1
ATOM 1830 C CA . LEU A 1 239 ? -4.859 -30.875 -0.864 1 93.75 239 LEU A CA 1
ATOM 1831 C C . LEU A 1 239 ? -4.453 -32.312 -1.222 1 93.75 239 LEU A C 1
ATOM 1833 O O . LEU A 1 239 ? -4.305 -33.156 -0.338 1 93.75 239 LEU A O 1
ATOM 1837 N N . ASP A 1 240 ? -4.352 -32.594 -2.383 1 91.94 240 ASP A N 1
ATOM 1838 C CA . ASP A 1 240 ? -3.869 -33.875 -2.85 1 91.94 240 ASP A CA 1
ATOM 1839 C C . ASP A 1 240 ? -2.346 -33.969 -2.783 1 91.94 240 ASP A C 1
ATOM 1841 O O . ASP A 1 240 ? -1.677 -34.062 -3.814 1 91.94 240 ASP A O 1
ATOM 1845 N N . VAL A 1 241 ? -1.822 -33.906 -1.615 1 94.69 241 VAL A N 1
ATOM 1846 C CA . VAL A 1 241 ? -0.384 -34 -1.385 1 94.69 241 VAL A CA 1
ATOM 1847 C C . VAL A 1 241 ? -0.104 -35.031 -0.278 1 94.69 241 VAL A C 1
ATOM 1849 O O . VAL A 1 241 ? -0.986 -35.344 0.525 1 94.69 241 VAL A O 1
ATOM 1852 N N . ASP A 1 242 ? 1.107 -35.594 -0.256 1 95.06 242 ASP A N 1
ATOM 1853 C CA . ASP A 1 242 ? 1.486 -36.531 0.805 1 95.06 242 ASP A CA 1
ATOM 1854 C C . ASP A 1 242 ? 1.688 -35.781 2.129 1 95.06 242 ASP A C 1
ATOM 1856 O O . ASP A 1 242 ? 1.671 -34.562 2.172 1 95.06 242 ASP A O 1
ATOM 1860 N N . GLN A 1 243 ? 1.86 -36.469 3.111 1 94.94 243 GLN A N 1
ATOM 1861 C CA . GLN A 1 243 ? 1.974 -35.938 4.461 1 94.94 243 GLN A CA 1
ATOM 1862 C C . GLN A 1 243 ? 3.238 -35.094 4.609 1 94.94 243 GLN A C 1
ATOM 1864 O O . GLN A 1 243 ? 3.25 -34.094 5.352 1 94.94 243 GLN A O 1
ATOM 1869 N N . SER A 1 244 ? 4.242 -35.531 3.979 1 96.62 244 SER A N 1
ATOM 1870 C CA . SER A 1 244 ? 5.5 -34.781 4.051 1 96.62 244 SER A CA 1
ATOM 1871 C C . SER A 1 244 ? 5.359 -33.375 3.451 1 96.62 244 SER A C 1
ATOM 1873 O O . SER A 1 244 ? 5.875 -32.406 4.008 1 96.62 244 SER A O 1
ATOM 1875 N N . THR A 1 245 ? 4.703 -33.312 2.324 1 97 245 THR A N 1
ATOM 1876 C CA . THR A 1 245 ? 4.469 -32.031 1.682 1 97 245 THR A CA 1
ATOM 1877 C C . THR A 1 245 ? 3.582 -31.141 2.553 1 97 245 THR A C 1
ATOM 1879 O O . THR A 1 245 ? 3.842 -29.938 2.699 1 97 245 THR A O 1
ATOM 1882 N N . MET A 1 246 ? 2.566 -31.688 3.135 1 96.62 246 MET A N 1
ATOM 1883 C CA . MET A 1 246 ? 1.692 -30.938 4.027 1 96.62 246 MET A CA 1
ATOM 1884 C C . MET A 1 246 ? 2.463 -30.422 5.234 1 96.62 246 MET A C 1
ATOM 1886 O O . MET A 1 246 ? 2.213 -29.312 5.707 1 96.62 246 MET A O 1
ATOM 1890 N N . ARG A 1 247 ? 3.367 -31.203 5.746 1 96.62 247 ARG A N 1
ATOM 1891 C CA . ARG A 1 247 ? 4.211 -30.766 6.852 1 96.62 247 ARG A CA 1
ATOM 1892 C C . ARG A 1 247 ? 5.066 -29.562 6.445 1 96.62 247 ARG A C 1
ATOM 1894 O O . ARG A 1 247 ? 5.242 -28.625 7.223 1 96.62 247 ARG A O 1
ATOM 1901 N N . ARG A 1 248 ? 5.582 -29.609 5.25 1 97 248 ARG A N 1
ATOM 1902 C CA . ARG A 1 248 ? 6.375 -28.484 4.734 1 97 248 ARG A CA 1
ATOM 1903 C C . ARG A 1 248 ? 5.535 -27.219 4.629 1 97 248 ARG A C 1
ATOM 1905 O O . ARG A 1 248 ? 6.02 -26.125 4.918 1 97 248 ARG A O 1
ATOM 1912 N N . ILE A 1 249 ? 4.305 -27.375 4.195 1 97.62 249 ILE A N 1
ATOM 1913 C CA . ILE A 1 249 ? 3.396 -26.25 4.074 1 97.62 249 ILE A CA 1
ATOM 1914 C C . ILE A 1 249 ? 3.109 -25.672 5.457 1 97.62 249 ILE A C 1
ATOM 1916 O O . ILE A 1 249 ? 3.09 -24.438 5.633 1 97.62 249 ILE A O 1
ATOM 1920 N N . ARG A 1 250 ? 2.949 -26.5 6.398 1 97.25 250 ARG A N 1
ATOM 1921 C CA . ARG A 1 250 ? 2.709 -26.047 7.766 1 97.25 250 ARG A CA 1
ATOM 1922 C C . ARG A 1 250 ? 3.93 -25.328 8.328 1 97.25 250 ARG A C 1
ATOM 1924 O O . ARG A 1 250 ? 3.797 -24.297 8.984 1 97.25 250 ARG A O 1
ATOM 1931 N N . GLU A 1 251 ? 5.059 -25.844 8.055 1 96.94 251 GLU A N 1
ATOM 1932 C CA . GLU A 1 251 ? 6.293 -25.188 8.484 1 96.94 251 GLU A CA 1
ATOM 1933 C C . GLU A 1 251 ? 6.457 -23.828 7.809 1 96.94 251 GLU A C 1
ATOM 1935 O O . GLU A 1 251 ? 6.867 -22.859 8.445 1 96.94 251 GLU A O 1
ATOM 1940 N N . PHE A 1 252 ? 6.18 -23.844 6.48 1 97.69 252 PHE A N 1
ATOM 1941 C CA . PHE A 1 252 ? 6.184 -22.578 5.738 1 97.69 252 PHE A CA 1
ATOM 1942 C C . PHE A 1 252 ? 5.266 -21.562 6.402 1 97.69 252 PHE A C 1
ATOM 1944 O O . PHE A 1 252 ? 5.641 -20.406 6.574 1 97.69 252 PHE A O 1
ATOM 1951 N N . THR A 1 253 ? 4.133 -21.984 6.855 1 97.94 253 THR A N 1
ATOM 1952 C CA . THR A 1 253 ? 3.148 -21.141 7.512 1 97.94 253 THR A CA 1
ATOM 1953 C C . THR A 1 253 ? 3.701 -20.578 8.82 1 97.94 253 THR A C 1
ATOM 1955 O O . THR A 1 253 ? 3.506 -19.406 9.133 1 97.94 253 THR A O 1
ATOM 1958 N N . ASP A 1 254 ? 4.383 -21.375 9.547 1 97.5 254 ASP A N 1
ATOM 1959 C CA . ASP A 1 254 ? 4.973 -20.938 10.805 1 97.5 254 ASP A CA 1
ATOM 1960 C C . ASP A 1 254 ? 5.996 -19.828 10.578 1 97.5 254 ASP A C 1
ATOM 1962 O O . ASP A 1 254 ? 6.047 -18.859 11.336 1 97.5 254 ASP A O 1
ATOM 1966 N N . HIS A 1 255 ? 6.801 -20.031 9.539 1 97.5 255 HIS A N 1
ATOM 1967 C CA . HIS A 1 255 ? 7.797 -19.016 9.219 1 97.5 255 HIS A CA 1
ATOM 1968 C C . HIS A 1 255 ? 7.137 -17.719 8.773 1 97.5 255 HIS A C 1
ATOM 1970 O O . HIS A 1 255 ? 7.609 -16.625 9.102 1 97.5 255 HIS A O 1
ATOM 1976 N N . VAL A 1 256 ? 6.078 -17.844 8 1 98.19 256 VAL A N 1
ATOM 1977 C CA . VAL A 1 256 ? 5.328 -16.672 7.551 1 98.19 256 VAL A CA 1
ATOM 1978 C C . VAL A 1 256 ? 4.719 -15.961 8.75 1 98.19 256 VAL A C 1
ATOM 1980 O O . VAL A 1 256 ? 4.754 -14.727 8.82 1 98.19 256 VAL A O 1
ATOM 1983 N N . ASP A 1 257 ? 4.227 -16.703 9.719 1 97.75 257 ASP A N 1
ATOM 1984 C CA . ASP A 1 257 ? 3.67 -16.109 10.93 1 97.75 257 ASP A CA 1
ATOM 1985 C C . ASP A 1 257 ? 4.738 -15.336 11.703 1 97.75 257 ASP A C 1
ATOM 1987 O O . ASP A 1 257 ? 4.465 -14.266 12.242 1 97.75 257 ASP A O 1
ATOM 1991 N N . GLU A 1 258 ? 5.844 -15.906 11.703 1 98 258 GLU A N 1
ATOM 1992 C CA . GLU A 1 258 ? 6.934 -15.266 12.438 1 98 258 GLU A CA 1
ATOM 1993 C C . GLU A 1 258 ? 7.305 -13.922 11.812 1 98 258 GLU A C 1
ATOM 1995 O O . GLU A 1 258 ? 7.453 -12.922 12.516 1 98 258 GLU A O 1
ATOM 2000 N N . ILE A 1 259 ? 7.48 -13.891 10.492 1 98.44 259 ILE A N 1
ATOM 2001 C CA . ILE A 1 259 ? 7.91 -12.656 9.852 1 98.44 259 ILE A CA 1
ATOM 2002 C C . ILE A 1 259 ? 6.797 -11.617 9.93 1 98.44 259 ILE A C 1
ATOM 2004 O O . ILE A 1 259 ? 7.062 -10.422 10.062 1 98.44 259 ILE A O 1
ATOM 2008 N N . THR A 1 260 ? 5.5 -12.023 9.859 1 98.5 260 THR A N 1
ATOM 2009 C CA . THR A 1 260 ? 4.398 -11.07 9.93 1 98.5 260 THR A CA 1
ATOM 2010 C C . THR A 1 260 ? 4.332 -10.43 11.312 1 98.5 260 THR A C 1
ATOM 2012 O O . THR A 1 260 ? 4.156 -9.211 11.43 1 98.5 260 THR A O 1
ATOM 2015 N N . THR A 1 261 ? 4.547 -11.211 12.328 1 98.06 261 THR A N 1
ATOM 2016 C CA . THR A 1 261 ? 4.551 -10.711 13.695 1 98.06 261 THR A CA 1
ATOM 2017 C C . THR A 1 261 ? 5.723 -9.758 13.922 1 98.06 261 THR A C 1
ATOM 2019 O O . THR A 1 261 ? 5.555 -8.688 14.5 1 98.06 261 THR A O 1
ATOM 2022 N N . THR A 1 262 ? 6.875 -10.148 13.414 1 98.44 262 THR A N 1
ATOM 2023 C CA . THR A 1 262 ? 8.07 -9.344 13.578 1 98.44 262 THR A CA 1
ATOM 2024 C C . THR A 1 262 ? 7.938 -8.016 12.836 1 98.44 262 THR A C 1
ATOM 2026 O O . THR A 1 262 ? 8.391 -6.977 13.32 1 98.44 262 THR A O 1
ATOM 2029 N N . ALA A 1 263 ? 7.332 -8.047 11.672 1 98.62 263 ALA A N 1
ATOM 2030 C CA . ALA A 1 263 ? 7.172 -6.844 10.852 1 98.62 263 ALA A CA 1
ATOM 2031 C C . ALA A 1 263 ? 6.277 -5.824 11.547 1 98.62 263 ALA A C 1
ATOM 2033 O O . ALA A 1 263 ? 6.586 -4.629 11.57 1 98.62 263 ALA A O 1
ATOM 2034 N N . VAL A 1 264 ? 5.176 -6.27 12.156 1 98.44 264 VAL A N 1
ATOM 2035 C CA . VAL A 1 264 ? 4.277 -5.352 12.852 1 98.44 264 VAL A CA 1
ATOM 2036 C C . VAL A 1 264 ? 4.973 -4.789 14.086 1 98.44 264 VAL A C 1
ATOM 2038 O O . VAL A 1 264 ? 4.82 -3.609 14.414 1 98.44 264 VAL A O 1
ATOM 2041 N N . LYS A 1 265 ? 5.715 -5.648 14.766 1 98.06 265 LYS A N 1
ATOM 2042 C CA . LYS A 1 265 ? 6.508 -5.191 15.906 1 98.06 265 LYS A CA 1
ATOM 2043 C C . LYS A 1 265 ? 7.492 -4.105 15.492 1 98.06 265 LYS A C 1
ATOM 2045 O O . LYS A 1 265 ? 7.668 -3.113 16.203 1 98.06 265 LYS A O 1
ATOM 2050 N N . ALA A 1 266 ? 8.109 -4.316 14.328 1 98.19 266 ALA A N 1
ATOM 2051 C CA . ALA A 1 266 ? 9.055 -3.33 13.812 1 98.19 266 ALA A CA 1
ATOM 2052 C C . ALA A 1 266 ? 8.375 -1.987 13.57 1 98.19 266 ALA A C 1
ATOM 2054 O O . ALA A 1 266 ? 8.945 -0.933 13.859 1 98.19 266 ALA A O 1
ATOM 2055 N N . VAL A 1 267 ? 7.176 -1.995 13.117 1 97.88 267 VAL A N 1
ATOM 2056 C CA . VAL A 1 267 ? 6.426 -0.781 12.812 1 97.88 267 VAL A CA 1
ATOM 2057 C C . VAL A 1 267 ? 6.07 -0.054 14.102 1 97.88 267 VAL A C 1
ATOM 2059 O O . VAL A 1 267 ? 6.316 1.147 14.234 1 97.88 267 VAL A O 1
ATOM 2062 N N . VAL A 1 268 ? 5.527 -0.802 15.078 1 96.69 268 VAL A N 1
ATOM 2063 C CA . VAL A 1 268 ? 4.957 -0.223 16.297 1 96.69 268 VAL A CA 1
ATOM 2064 C C . VAL A 1 268 ? 6.082 0.263 17.203 1 96.69 268 VAL A C 1
ATOM 2066 O O . VAL A 1 268 ? 5.961 1.314 17.844 1 96.69 268 VAL A O 1
ATOM 2069 N N . GLU A 1 269 ? 7.18 -0.437 17.219 1 95.81 269 GLU A N 1
ATOM 2070 C CA . GLU A 1 269 ? 8.266 -0.104 18.125 1 95.81 269 GLU A CA 1
ATOM 2071 C C . GLU A 1 269 ? 9.297 0.805 17.453 1 95.81 269 GLU A C 1
ATOM 2073 O O . GLU A 1 269 ? 10.195 1.326 18.109 1 95.81 269 GLU A O 1
ATOM 2078 N N . ARG A 1 270 ? 9.211 0.965 16.219 1 94.44 270 ARG A N 1
ATOM 2079 C CA . ARG A 1 270 ? 10.141 1.791 15.453 1 94.44 270 ARG A CA 1
ATOM 2080 C C . ARG A 1 270 ? 11.586 1.383 15.719 1 94.44 270 ARG A C 1
ATOM 2082 O O . ARG A 1 270 ? 12.43 2.229 16.016 1 94.44 270 ARG A O 1
ATOM 2089 N N . ASN A 1 271 ? 11.805 0.145 15.648 1 94.38 271 ASN A N 1
ATOM 2090 C CA . ASN A 1 271 ? 13.117 -0.442 15.883 1 94.38 271 ASN A CA 1
ATOM 2091 C C . ASN A 1 271 ? 13.734 -0.987 14.602 1 94.38 271 ASN A C 1
ATOM 2093 O O . ASN A 1 271 ? 13.258 -1.989 14.055 1 94.38 271 ASN A O 1
ATOM 2097 N N . TYR A 1 272 ? 14.852 -0.398 14.188 1 96.38 272 TYR A N 1
ATOM 2098 C CA . TYR A 1 272 ? 15.469 -0.765 12.922 1 96.38 272 TYR A CA 1
ATOM 2099 C C . TYR A 1 272 ? 15.984 -2.199 12.961 1 96.38 272 TYR A C 1
ATOM 2101 O O . TYR A 1 272 ? 15.977 -2.896 11.945 1 96.38 272 TYR A O 1
ATOM 2109 N N . ASP A 1 273 ? 16.406 -2.705 14.102 1 96.56 273 ASP A N 1
ATOM 2110 C CA . ASP A 1 273 ? 16.922 -4.066 14.234 1 96.56 273 ASP A CA 1
ATOM 2111 C C . ASP A 1 273 ? 15.844 -5.094 13.867 1 96.56 273 ASP A C 1
ATOM 2113 O O . ASP A 1 273 ? 16.156 -6.152 13.32 1 96.56 273 ASP A O 1
ATOM 2117 N N . HIS A 1 274 ? 14.609 -4.785 14.234 1 97.62 274 HIS A N 1
ATOM 2118 C CA . HIS A 1 274 ? 13.516 -5.691 13.883 1 97.62 274 HIS A CA 1
ATOM 2119 C C . HIS A 1 274 ? 13.336 -5.773 12.375 1 97.62 274 HIS A C 1
ATOM 2121 O O . HIS A 1 274 ? 12.938 -6.816 11.852 1 97.62 274 HIS A O 1
ATOM 2127 N N . THR A 1 275 ? 13.609 -4.691 11.664 1 97.62 275 THR A N 1
ATOM 2128 C CA . THR A 1 275 ? 13.516 -4.715 10.211 1 97.62 275 THR A CA 1
ATOM 2129 C C . THR A 1 275 ? 14.602 -5.602 9.609 1 97.62 275 THR A C 1
ATOM 2131 O O . THR A 1 275 ? 14.367 -6.305 8.625 1 97.62 275 THR A O 1
ATOM 2134 N N . ILE A 1 276 ? 15.789 -5.555 10.211 1 97 276 ILE A N 1
ATOM 2135 C CA . ILE A 1 276 ? 16.891 -6.414 9.773 1 97 276 ILE A CA 1
ATOM 2136 C C . ILE A 1 276 ? 16.531 -7.879 10.016 1 97 276 ILE A C 1
ATOM 2138 O O . ILE A 1 276 ? 16.75 -8.727 9.156 1 97 276 ILE A O 1
ATOM 2142 N N . GLU A 1 277 ? 15.945 -8.078 11.148 1 97.62 277 GLU A N 1
ATOM 2143 C CA . GLU A 1 277 ? 15.492 -9.43 11.477 1 97.62 277 GLU A CA 1
ATOM 2144 C C . GLU A 1 277 ? 14.477 -9.93 10.445 1 97.62 277 GLU A C 1
ATOM 2146 O O . GLU A 1 277 ? 14.539 -11.078 10.016 1 97.62 277 GLU A O 1
ATOM 2151 N N . CYS A 1 278 ? 13.539 -9.109 10.047 1 97.88 278 CYS A N 1
ATOM 2152 C CA . CYS A 1 278 ? 12.547 -9.469 9.039 1 97.88 278 CYS A CA 1
ATOM 2153 C C . CYS A 1 278 ? 13.211 -9.852 7.723 1 97.88 278 CYS A C 1
ATOM 2155 O O . CYS A 1 278 ? 12.797 -10.812 7.074 1 97.88 278 CYS A O 1
ATOM 2157 N N . ARG A 1 279 ? 14.219 -9.125 7.352 1 96.62 279 ARG A N 1
ATOM 2158 C CA . ARG A 1 279 ? 14.93 -9.406 6.109 1 96.62 279 ARG A CA 1
ATOM 2159 C C . ARG A 1 279 ? 15.602 -10.773 6.16 1 96.62 279 ARG A C 1
ATOM 2161 O O . ARG A 1 279 ? 15.625 -11.5 5.168 1 96.62 279 ARG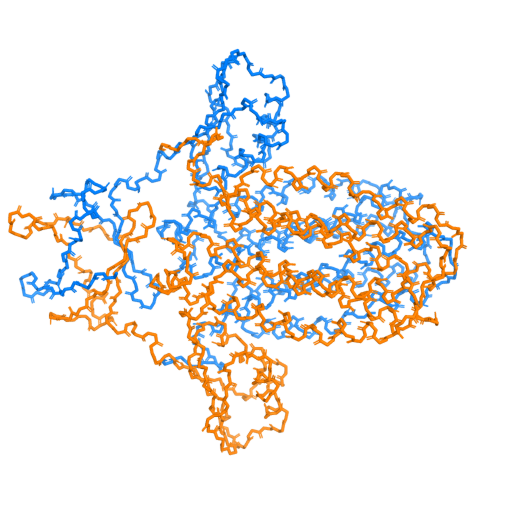 A O 1
ATOM 2168 N N . GLU A 1 280 ? 16.172 -11.07 7.285 1 96.56 280 GLU A N 1
ATOM 2169 C CA . GLU A 1 280 ? 16.797 -12.375 7.469 1 96.56 280 GLU A CA 1
ATOM 2170 C C . GLU A 1 280 ? 15.773 -13.5 7.395 1 96.56 280 GLU A C 1
ATOM 2172 O O . GLU A 1 280 ? 16 -14.508 6.727 1 96.56 280 GLU A O 1
ATOM 2177 N N . LEU A 1 281 ? 14.664 -13.281 8.086 1 97.31 281 LEU A N 1
ATOM 2178 C CA . LEU A 1 281 ? 13.594 -14.266 8.047 1 97.31 281 LEU A CA 1
ATOM 2179 C C . LEU A 1 281 ? 13.094 -14.469 6.621 1 97.31 281 LEU A C 1
ATOM 2181 O O . LEU A 1 281 ? 12.852 -15.602 6.195 1 97.31 281 LEU A O 1
ATOM 2185 N N . PHE A 1 282 ? 12.961 -13.445 5.898 1 97.62 282 PHE A N 1
ATOM 2186 C CA . PHE A 1 282 ? 12.453 -13.523 4.535 1 97.62 282 PHE A CA 1
ATOM 2187 C C . PHE A 1 282 ? 13.406 -14.312 3.645 1 97.62 282 PHE A C 1
ATOM 2189 O O . PHE A 1 282 ? 12.961 -15.078 2.781 1 97.62 282 PHE A O 1
ATOM 2196 N N . ARG A 1 283 ? 14.672 -14.109 3.75 1 95.06 283 ARG A N 1
ATOM 2197 C CA . ARG A 1 283 ? 15.664 -14.836 2.965 1 95.06 283 ARG A CA 1
ATOM 2198 C C . ARG A 1 283 ? 15.523 -16.344 3.162 1 95.06 283 ARG A C 1
ATOM 2200 O O . ARG A 1 283 ? 15.719 -17.109 2.223 1 95.06 283 ARG A O 1
ATOM 2207 N N . GLU A 1 284 ? 15.156 -16.609 4.359 1 93.81 284 GLU A N 1
ATOM 2208 C CA . GLU A 1 284 ? 15.039 -18.031 4.703 1 93.81 284 GLU A CA 1
ATOM 2209 C C . GLU A 1 284 ? 13.812 -18.656 4.043 1 93.81 284 GLU A C 1
ATOM 2211 O O . GLU A 1 284 ? 13.781 -19.859 3.797 1 93.81 284 GLU A O 1
ATOM 2216 N N . ILE A 1 285 ? 12.828 -17.766 3.684 1 94.31 285 ILE A N 1
ATOM 2217 C CA . ILE A 1 285 ? 11.586 -18.406 3.271 1 94.31 285 ILE A CA 1
ATOM 2218 C C . ILE A 1 285 ? 11.266 -18.031 1.825 1 94.31 285 ILE A C 1
ATOM 2220 O O . ILE A 1 285 ? 10.297 -18.531 1.246 1 94.31 285 ILE A O 1
ATOM 2224 N N . ARG A 1 286 ? 12 -17.156 1.217 1 89.31 286 ARG A N 1
ATOM 2225 C CA . ARG A 1 286 ? 11.648 -16.531 -0.052 1 89.31 286 ARG A CA 1
ATOM 2226 C C . ARG A 1 286 ? 11.516 -17.562 -1.161 1 89.31 286 ARG A C 1
ATOM 2228 O O . ARG A 1 286 ? 10.656 -17.438 -2.035 1 89.31 286 ARG A O 1
ATOM 2235 N N . ASP A 1 287 ? 12.234 -18.734 -1.1 1 90.19 287 ASP A N 1
ATOM 2236 C CA . ASP A 1 287 ? 12.211 -19.703 -2.193 1 90.19 287 ASP A CA 1
ATOM 2237 C C . ASP A 1 287 ? 11.43 -20.953 -1.805 1 90.19 287 ASP A C 1
ATOM 2239 O O . ASP A 1 287 ? 11.414 -21.938 -2.545 1 90.19 287 ASP A O 1
ATOM 2243 N N . ARG A 1 288 ? 10.75 -20.906 -0.725 1 93.56 288 ARG A N 1
ATOM 2244 C CA . ARG A 1 288 ? 10.086 -22.094 -0.207 1 93.56 288 ARG A CA 1
ATOM 2245 C C . ARG A 1 288 ? 8.961 -22.547 -1.135 1 93.56 288 ARG A C 1
ATOM 2247 O O . ARG A 1 288 ? 8.781 -23.734 -1.368 1 93.56 288 ARG A O 1
ATOM 2254 N N . GLU A 1 289 ? 8.172 -21.547 -1.581 1 93.94 289 GLU A N 1
ATOM 2255 C CA . GLU A 1 289 ? 7.113 -21.859 -2.529 1 93.94 289 GLU A CA 1
ATOM 2256 C C . GLU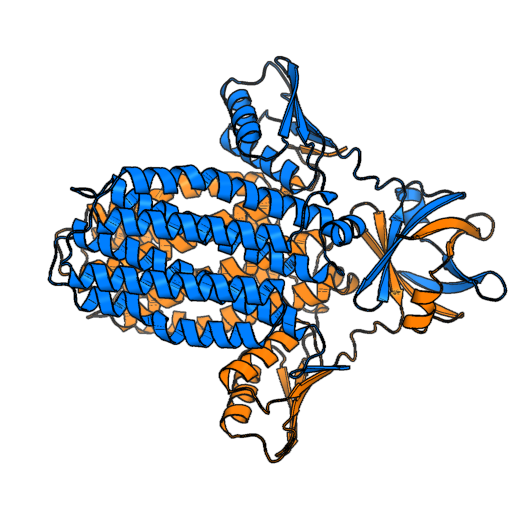 A 1 289 ? 7.652 -22.656 -3.715 1 93.94 289 GLU A C 1
ATOM 2258 O O . GLU A 1 289 ? 7.121 -23.719 -4.055 1 93.94 289 GLU A O 1
ATOM 2263 N N . ARG A 1 290 ? 8.719 -22.203 -4.32 1 92.69 290 ARG A N 1
ATOM 2264 C CA . ARG A 1 290 ? 9.312 -22.828 -5.496 1 92.69 290 ARG A CA 1
ATOM 2265 C C . ARG A 1 290 ? 9.867 -24.219 -5.152 1 92.69 290 ARG A C 1
ATOM 2267 O O . ARG A 1 290 ? 9.695 -25.156 -5.914 1 92.69 290 ARG A O 1
ATOM 2274 N N . ASP A 1 291 ? 10.477 -24.312 -4.031 1 95.88 291 ASP A N 1
ATOM 2275 C CA . ASP A 1 291 ? 11.047 -25.578 -3.596 1 95.88 291 ASP A CA 1
ATOM 2276 C C . ASP A 1 291 ? 9.969 -26.641 -3.432 1 95.88 291 ASP A C 1
ATOM 2278 O O . ASP A 1 291 ? 10.133 -27.781 -3.887 1 95.88 291 ASP A O 1
ATOM 2282 N N . ILE A 1 292 ? 8.898 -26.234 -2.826 1 96.88 292 ILE A N 1
ATOM 2283 C CA . ILE A 1 292 ? 7.809 -27.188 -2.596 1 96.88 292 ILE A CA 1
ATOM 2284 C C . ILE A 1 292 ? 7.203 -27.609 -3.93 1 96.88 292 ILE A C 1
ATOM 2286 O O . ILE A 1 292 ? 6.984 -28.797 -4.168 1 96.88 292 ILE A O 1
ATOM 2290 N N . LEU A 1 293 ? 6.984 -26.703 -4.816 1 95.38 293 LEU A N 1
ATOM 2291 C CA . LEU A 1 293 ? 6.375 -27 -6.109 1 95.38 293 LEU A CA 1
ATOM 2292 C C . LEU A 1 293 ? 7.27 -27.906 -6.945 1 95.38 293 LEU A C 1
ATOM 2294 O O . LEU A 1 293 ? 6.789 -28.828 -7.598 1 95.38 293 LEU A O 1
ATOM 2298 N N . ASN A 1 294 ? 8.57 -27.672 -6.863 1 94.94 294 ASN A N 1
ATOM 2299 C CA . ASN A 1 294 ? 9.523 -28.438 -7.652 1 94.94 294 ASN A CA 1
ATOM 2300 C C . ASN A 1 294 ? 9.586 -29.891 -7.195 1 94.94 294 ASN A C 1
ATOM 2302 O O . ASN A 1 294 ? 9.914 -30.781 -7.984 1 94.94 294 ASN A O 1
ATOM 2306 N N . ASP A 1 295 ? 9.211 -30.109 -5.984 1 96.19 295 ASP A N 1
ATOM 2307 C CA . ASP A 1 295 ? 9.336 -31.438 -5.41 1 96.19 295 ASP A CA 1
ATOM 2308 C C . ASP A 1 295 ? 8.047 -32.219 -5.574 1 96.19 295 ASP A C 1
ATOM 2310 O O . ASP A 1 295 ? 7.992 -33.406 -5.246 1 96.19 295 ASP A O 1
ATOM 2314 N N . LEU A 1 296 ? 7.047 -31.578 -6.105 1 97 296 LEU A N 1
ATOM 2315 C CA . LEU A 1 296 ? 5.785 -32.281 -6.285 1 97 296 LEU A CA 1
ATOM 2316 C C . LEU A 1 296 ? 5.875 -33.281 -7.438 1 97 296 LEU A C 1
ATOM 2318 O O . LEU A 1 296 ? 6.527 -33 -8.445 1 97 296 LEU A O 1
ATOM 2322 N N . PRO A 1 297 ? 5.258 -34.438 -7.301 1 96.56 297 PRO A N 1
ATOM 2323 C CA . PRO A 1 297 ? 5.109 -35.281 -8.469 1 96.56 297 PRO A CA 1
ATOM 2324 C C . PRO A 1 297 ? 4.215 -34.688 -9.547 1 96.56 297 PRO A C 1
ATOM 2326 O O . PRO A 1 297 ? 3.555 -33.688 -9.312 1 96.56 297 PRO A O 1
ATOM 2329 N N . GLU A 1 298 ? 4.277 -35.25 -10.711 1 96.31 298 GLU A N 1
ATOM 2330 C CA . GLU A 1 298 ? 3.342 -34.812 -11.742 1 96.31 298 GLU A CA 1
ATOM 2331 C C . GLU A 1 298 ? 1.897 -35 -11.297 1 96.31 298 GLU A C 1
ATOM 2333 O O . GLU A 1 298 ? 1.562 -36.031 -10.703 1 96.31 298 GLU A O 1
ATOM 2338 N N . MET A 1 299 ? 1.147 -33.969 -11.492 1 95.06 299 MET A N 1
ATOM 2339 C CA . MET A 1 299 ? -0.231 -33.938 -11.008 1 95.06 299 MET A CA 1
ATOM 2340 C C . MET A 1 299 ? -1.167 -33.344 -12.055 1 95.06 299 MET A C 1
ATOM 2342 O O . MET A 1 299 ? -0.712 -32.75 -13.039 1 95.06 299 MET A O 1
ATOM 2346 N N . ASP A 1 300 ? -2.457 -33.719 -11.836 1 94.81 300 ASP A N 1
ATOM 2347 C CA . ASP A 1 300 ? -3.43 -33.094 -12.711 1 94.81 300 ASP A CA 1
ATOM 2348 C C . ASP A 1 300 ? -3.465 -31.578 -12.477 1 94.81 300 ASP A C 1
ATOM 2350 O O . ASP A 1 300 ? -3.086 -31.094 -11.406 1 94.81 300 ASP A O 1
ATOM 2354 N N . ASN A 1 301 ? -3.9 -30.859 -13.477 1 96.12 301 ASN A N 1
ATOM 2355 C CA . ASN A 1 301 ? -3.912 -29.391 -13.461 1 96.12 301 ASN A CA 1
ATOM 2356 C C . ASN A 1 301 ? -4.625 -28.859 -12.219 1 96.12 301 ASN A C 1
ATOM 2358 O O . ASN A 1 301 ? -4.09 -28.016 -11.508 1 96.12 301 ASN A O 1
ATOM 2362 N N . GLN A 1 302 ? -5.77 -29.344 -11.953 1 94.25 302 GLN A N 1
ATOM 2363 C CA . GLN A 1 302 ? -6.621 -28.797 -10.898 1 94.25 302 GLN A CA 1
ATOM 2364 C C . GLN A 1 302 ? -5.949 -28.922 -9.531 1 94.25 302 GLN A C 1
ATOM 2366 O O . GLN A 1 302 ? -5.934 -27.969 -8.75 1 94.25 302 GLN A O 1
ATOM 2371 N N . GLN A 1 303 ? -5.395 -30.047 -9.305 1 94.62 303 GLN A N 1
ATOM 2372 C CA . GLN A 1 303 ? -4.738 -30.297 -8.023 1 94.62 303 GLN A CA 1
ATOM 2373 C C . GLN A 1 303 ? -3.486 -29.438 -7.871 1 94.62 303 GLN A C 1
ATOM 2375 O O . GLN A 1 303 ? -3.25 -28.859 -6.809 1 94.62 303 GLN A O 1
ATOM 2380 N N . LEU A 1 304 ? -2.727 -29.359 -8.938 1 96.5 304 LEU A N 1
ATOM 2381 C CA . LEU A 1 304 ? -1.509 -28.547 -8.906 1 96.5 304 LEU A CA 1
ATOM 2382 C C . LEU A 1 304 ? -1.835 -27.078 -8.672 1 96.5 304 LEU A C 1
ATOM 2384 O O . LEU A 1 304 ? -1.164 -26.406 -7.891 1 96.5 304 LEU A O 1
ATOM 2388 N N . LEU A 1 305 ? -2.832 -26.609 -9.344 1 95.88 305 LEU A N 1
ATOM 2389 C CA . LEU A 1 305 ? -3.211 -25.203 -9.25 1 95.88 305 LEU A CA 1
ATOM 2390 C C . LEU A 1 305 ? -3.725 -24.875 -7.855 1 95.88 305 LEU A C 1
ATOM 2392 O O . LEU A 1 305 ? -3.5 -23.781 -7.352 1 95.88 305 LEU A O 1
ATOM 2396 N N . GLN A 1 306 ? -4.414 -25.75 -7.191 1 95.69 306 GLN A N 1
ATOM 2397 C CA . GLN A 1 306 ? -4.871 -25.562 -5.82 1 95.69 306 GLN A CA 1
ATOM 2398 C C . GLN A 1 306 ? -3.689 -25.422 -4.863 1 95.69 306 GLN A C 1
ATOM 2400 O O . GLN A 1 306 ? -3.68 -24.531 -4.004 1 95.69 306 GLN A O 1
ATOM 2405 N N . ILE A 1 307 ? -2.719 -26.297 -5.051 1 96.44 307 ILE A N 1
ATOM 2406 C CA . ILE A 1 307 ? -1.527 -26.266 -4.207 1 96.44 307 ILE A CA 1
ATOM 2407 C C . ILE A 1 307 ? -0.772 -24.953 -4.43 1 96.44 307 ILE A C 1
ATOM 2409 O O . ILE A 1 307 ? -0.37 -24.281 -3.473 1 96.44 307 ILE A O 1
ATOM 2413 N N . ARG A 1 308 ? -0.624 -24.609 -5.668 1 96.44 308 ARG A N 1
ATOM 2414 C CA . ARG A 1 308 ? 0.073 -23.375 -6.004 1 96.44 308 ARG A CA 1
ATOM 2415 C C . ARG A 1 308 ? -0.623 -22.156 -5.387 1 96.44 308 ARG A C 1
ATOM 2417 O O . ARG A 1 308 ? 0.037 -21.234 -4.898 1 96.44 308 ARG A O 1
ATOM 2424 N N . GLU A 1 309 ? -1.913 -22.156 -5.387 1 96.38 309 GLU A N 1
ATOM 2425 C CA . GLU A 1 309 ? -2.664 -21.031 -4.836 1 96.38 309 GLU A CA 1
ATOM 2426 C C . GLU A 1 309 ? -2.416 -20.891 -3.336 1 96.38 309 GLU A C 1
ATOM 2428 O O . GLU A 1 309 ? -2.287 -19.766 -2.83 1 96.38 309 GLU A O 1
ATOM 2433 N N . VAL A 1 310 ? -2.373 -21.953 -2.648 1 97.81 310 VAL A N 1
ATOM 2434 C CA . VAL A 1 310 ? -2.084 -21.922 -1.218 1 97.81 310 VAL A CA 1
ATOM 2435 C C . VAL A 1 310 ? -0.683 -21.359 -0.982 1 97.81 310 VAL A C 1
ATOM 2437 O O . VAL A 1 310 ? -0.496 -20.469 -0.16 1 97.81 310 VAL A O 1
ATOM 2440 N N . LEU A 1 311 ? 0.271 -21.906 -1.745 1 97.44 311 LEU A N 1
ATOM 2441 C CA . LEU A 1 311 ? 1.665 -21.516 -1.57 1 97.44 311 LEU A CA 1
ATOM 2442 C C . LEU A 1 311 ? 1.867 -20.047 -1.948 1 97.44 311 LEU A C 1
ATOM 2444 O O . LEU A 1 311 ? 2.617 -19.328 -1.285 1 97.44 311 LEU A O 1
ATOM 2448 N N . VAL A 1 312 ? 1.195 -19.609 -2.963 1 96 312 VAL A N 1
ATOM 2449 C CA . VAL A 1 312 ? 1.277 -18.203 -3.391 1 96 312 VAL A CA 1
ATOM 2450 C C . VAL A 1 312 ? 0.698 -17.297 -2.307 1 96 312 VAL A C 1
ATOM 2452 O O . VAL A 1 312 ? 1.247 -16.234 -2.021 1 96 312 VAL A O 1
ATOM 2455 N N . SER A 1 313 ? -0.422 -17.688 -1.725 1 97.56 313 SER A N 1
ATOM 2456 C CA . SER A 1 313 ? -1.022 -16.922 -0.643 1 97.56 313 SER A CA 1
ATOM 2457 C C . SER A 1 313 ? -0.05 -16.75 0.519 1 97.56 313 SER A C 1
ATOM 2459 O O . SER A 1 313 ? 0.077 -15.656 1.07 1 97.56 313 SER A O 1
ATOM 2461 N N . LEU A 1 314 ? 0.642 -17.812 0.838 1 98.12 314 LEU A N 1
ATOM 2462 C CA . LEU A 1 314 ? 1.62 -17.734 1.919 1 98.12 314 LEU A CA 1
ATOM 2463 C C . LEU A 1 314 ? 2.807 -16.875 1.526 1 98.12 314 LEU A C 1
ATOM 2465 O O . LEU A 1 314 ? 3.254 -16.031 2.314 1 98.12 314 LEU A O 1
ATOM 2469 N N . GLN A 1 315 ? 3.295 -17.031 0.367 1 97.25 315 GLN A N 1
ATOM 2470 C CA . GLN A 1 315 ? 4.418 -16.25 -0.13 1 97.25 315 GLN A CA 1
ATOM 2471 C C . GLN A 1 315 ? 4.078 -14.758 -0.163 1 97.25 315 GLN A C 1
ATOM 2473 O O . GLN A 1 315 ? 4.895 -13.922 0.22 1 97.25 315 GLN A O 1
ATOM 2478 N N . GLN A 1 316 ? 2.889 -14.445 -0.626 1 97 316 GLN A N 1
ATOM 2479 C CA . GLN A 1 316 ? 2.441 -13.062 -0.678 1 97 316 GLN A CA 1
ATOM 2480 C C . GLN A 1 316 ? 2.342 -12.461 0.723 1 97 316 GLN A C 1
ATOM 2482 O O . GLN A 1 316 ? 2.674 -11.289 0.929 1 97 316 GLN A O 1
ATOM 2487 N N . THR A 1 317 ? 1.868 -13.242 1.614 1 98.38 317 THR A N 1
ATOM 2488 C CA . THR A 1 317 ? 1.79 -12.789 2.998 1 98.38 317 THR A CA 1
ATOM 2489 C C . THR A 1 317 ? 3.172 -12.406 3.52 1 98.38 317 THR A C 1
ATOM 2491 O O . THR A 1 317 ? 3.33 -11.367 4.16 1 98.38 317 THR A O 1
ATOM 2494 N N . ALA A 1 318 ? 4.137 -13.234 3.217 1 98.25 318 ALA A N 1
ATOM 2495 C CA . ALA A 1 318 ? 5.512 -12.93 3.607 1 98.25 318 ALA A CA 1
ATOM 2496 C C . ALA A 1 318 ? 6.008 -11.656 2.924 1 98.25 318 ALA A C 1
ATOM 2498 O O . ALA A 1 318 ? 6.707 -10.852 3.537 1 98.25 318 ALA A O 1
ATOM 2499 N N . GLN A 1 319 ? 5.652 -11.461 1.717 1 97.19 319 GLN A N 1
ATOM 2500 C CA . GLN A 1 319 ? 6.039 -10.266 0.976 1 97.19 319 GLN A CA 1
ATOM 2501 C C . GLN A 1 319 ? 5.414 -9.016 1.587 1 97.19 319 GLN A C 1
ATOM 2503 O O . GLN A 1 319 ? 6.059 -7.965 1.664 1 97.19 319 GLN A O 1
ATOM 2508 N N . TYR A 1 320 ? 4.156 -9.133 1.983 1 98.25 320 TYR A N 1
ATOM 2509 C CA . TYR A 1 320 ? 3.512 -8.008 2.654 1 98.25 320 TYR A CA 1
ATOM 2510 C C . TYR A 1 320 ? 4.234 -7.664 3.951 1 98.25 320 TYR A C 1
ATOM 2512 O O . TYR A 1 320 ? 4.387 -6.484 4.289 1 98.25 320 TYR A O 1
ATOM 2520 N N . ALA A 1 321 ? 4.641 -8.695 4.672 1 98.5 321 ALA A N 1
ATOM 2521 C CA . ALA A 1 321 ? 5.402 -8.469 5.895 1 98.5 321 ALA A CA 1
ATOM 2522 C C . ALA A 1 321 ? 6.703 -7.719 5.598 1 98.5 321 ALA A C 1
ATOM 2524 O O . ALA A 1 321 ? 7.082 -6.805 6.332 1 98.5 321 ALA A O 1
ATOM 2525 N N . MET A 1 322 ? 7.332 -8.062 4.543 1 97.56 322 MET A N 1
ATOM 2526 C CA . MET A 1 322 ? 8.57 -7.398 4.152 1 97.56 322 MET A CA 1
ATOM 2527 C C . MET A 1 322 ? 8.312 -5.938 3.789 1 97.56 322 MET A C 1
ATOM 2529 O O . MET A 1 322 ? 9.125 -5.066 4.098 1 97.56 322 MET A O 1
ATOM 2533 N N . ARG A 1 323 ? 7.262 -5.688 3.131 1 97.5 323 ARG A N 1
ATOM 2534 C CA . ARG A 1 323 ? 6.887 -4.309 2.826 1 97.5 323 ARG A CA 1
ATOM 2535 C C . ARG A 1 323 ? 6.672 -3.506 4.102 1 97.5 323 ARG A C 1
ATOM 2537 O O . ARG A 1 323 ? 7.074 -2.344 4.188 1 97.5 323 ARG A O 1
ATOM 2544 N N . ASN A 1 324 ? 5.996 -4.113 5.031 1 98.56 324 ASN A N 1
ATOM 2545 C CA . ASN A 1 324 ? 5.805 -3.453 6.32 1 98.56 324 ASN A CA 1
ATOM 2546 C C . ASN A 1 324 ? 7.141 -3.148 6.996 1 98.56 324 ASN A C 1
ATOM 2548 O O . ASN A 1 324 ? 7.305 -2.086 7.598 1 98.56 324 ASN A O 1
ATOM 2552 N N . ALA A 1 325 ? 8.055 -4.105 6.863 1 98.25 325 ALA A N 1
ATOM 2553 C CA . ALA A 1 325 ? 9.375 -3.895 7.438 1 98.25 325 ALA A CA 1
ATOM 2554 C C . ALA A 1 325 ? 10.078 -2.713 6.777 1 98.25 325 ALA A C 1
ATOM 2556 O O . ALA A 1 325 ? 10.797 -1.956 7.441 1 98.25 325 ALA A O 1
ATOM 2557 N N . GLU A 1 326 ? 9.898 -2.529 5.523 1 97 326 GLU A N 1
ATOM 2558 C CA . GLU A 1 326 ? 10.484 -1.4 4.805 1 97 326 GLU A CA 1
ATOM 2559 C C . GLU A 1 326 ? 9.898 -0.076 5.293 1 97 326 GLU A C 1
ATOM 2561 O O . GLU A 1 326 ? 10.633 0.904 5.461 1 97 326 GLU A O 1
ATOM 2566 N N . ILE A 1 327 ? 8.633 -0.104 5.484 1 97.62 327 ILE A N 1
ATOM 2567 C CA . ILE A 1 327 ? 7.973 1.075 6.031 1 97.62 327 ILE A CA 1
ATOM 2568 C C . ILE A 1 327 ? 8.508 1.358 7.438 1 97.62 327 ILE A C 1
ATOM 2570 O O . ILE A 1 327 ? 8.789 2.508 7.777 1 97.62 327 ILE A O 1
ATOM 2574 N N . ALA A 1 328 ? 8.664 0.265 8.211 1 98 328 ALA A N 1
ATOM 2575 C CA . ALA A 1 328 ? 9.18 0.383 9.57 1 98 328 ALA A CA 1
ATOM 2576 C C . ALA A 1 328 ? 10.586 0.98 9.57 1 98 328 ALA A C 1
ATOM 2578 O O . ALA A 1 328 ? 10.945 1.733 10.477 1 98 328 ALA A O 1
ATOM 2579 N N . ALA A 1 329 ? 11.383 0.64 8.594 1 97.31 329 ALA A N 1
ATOM 2580 C CA . ALA A 1 329 ? 12.734 1.18 8.492 1 97.31 329 ALA A CA 1
ATOM 2581 C C . ALA A 1 329 ? 12.711 2.701 8.367 1 97.31 329 ALA A C 1
ATOM 2583 O O . ALA A 1 329 ? 13.484 3.396 9.031 1 97.31 329 ALA A O 1
ATOM 2584 N N . ASN A 1 330 ? 11.844 3.223 7.535 1 95.19 330 ASN A N 1
ATOM 2585 C CA . ASN A 1 330 ? 11.703 4.668 7.379 1 95.19 330 ASN A CA 1
ATOM 2586 C C . ASN A 1 330 ? 11.281 5.332 8.688 1 95.19 330 ASN A C 1
ATOM 2588 O O . ASN A 1 330 ? 11.805 6.391 9.047 1 95.19 330 ASN A O 1
ATOM 2592 N N . LEU A 1 331 ? 10.344 4.691 9.359 1 94.5 331 LEU A N 1
ATOM 2593 C CA . LEU A 1 331 ? 9.875 5.223 10.633 1 94.5 331 LEU A CA 1
ATOM 2594 C C . LEU A 1 331 ? 11 5.23 11.664 1 94.5 331 LEU A C 1
ATOM 2596 O O . LEU A 1 331 ? 11.211 6.23 12.359 1 94.5 331 LEU A O 1
ATOM 2600 N N . ALA A 1 332 ? 11.711 4.148 11.711 1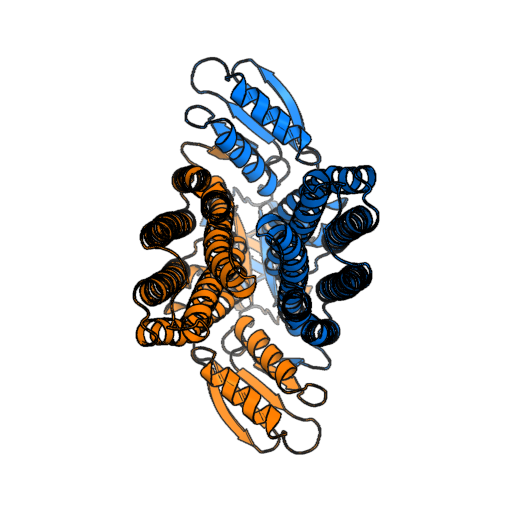 95.94 332 ALA A N 1
ATOM 2601 C CA . ALA A 1 332 ? 12.766 3.98 12.703 1 95.94 332 ALA A CA 1
ATOM 2602 C C . ALA A 1 332 ? 13.922 4.941 12.445 1 95.94 332 ALA A C 1
ATOM 2604 O O . ALA A 1 332 ? 14.477 5.52 13.383 1 95.94 332 ALA A O 1
ATOM 2605 N N . LEU A 1 333 ? 14.25 5.168 11.234 1 95.38 333 LEU A N 1
ATOM 2606 C CA . LEU A 1 333 ? 15.453 5.918 10.875 1 95.38 333 LEU A CA 1
ATOM 2607 C C . LEU A 1 333 ? 15.141 7.402 10.734 1 95.38 333 LEU A C 1
ATOM 2609 O O . LEU A 1 333 ? 16.031 8.195 10.406 1 95.38 333 LEU A O 1
ATOM 2613 N N . ASN A 1 334 ? 13.914 7.766 10.969 1 91.69 334 ASN A N 1
ATOM 2614 C CA . ASN A 1 334 ? 13.547 9.172 11.062 1 91.69 334 ASN A CA 1
ATOM 2615 C C . ASN A 1 334 ? 13.875 9.75 12.438 1 91.69 334 ASN A C 1
ATOM 2617 O O . ASN A 1 334 ? 13.797 10.961 12.641 1 91.69 334 ASN A O 1
ATOM 2621 N N . GLU A 1 335 ? 14.242 8.875 13.328 1 88.5 335 GLU A N 1
ATOM 2622 C CA . GLU A 1 335 ? 14.625 9.266 14.68 1 88.5 335 GLU A CA 1
ATOM 2623 C C . GLU A 1 335 ? 16.062 8.875 14.977 1 88.5 335 GLU A C 1
ATOM 2625 O O . GLU A 1 335 ? 16.594 7.914 14.398 1 88.5 335 GLU A O 1
ATOM 2630 N N . GLU A 1 336 ? 16.688 9.719 15.883 1 91.5 336 GLU A N 1
ATOM 2631 C CA . GLU A 1 336 ? 18.031 9.359 16.297 1 91.5 336 GLU A CA 1
ATOM 2632 C C . GLU A 1 336 ? 18.062 7.973 16.938 1 91.5 336 GLU A C 1
ATOM 2634 O O . GLU A 1 336 ? 17.125 7.578 17.625 1 91.5 336 GLU A O 1
ATOM 2639 N N . SER A 1 337 ? 19.141 7.262 16.594 1 92.06 337 SER A N 1
ATOM 2640 C CA . SER A 1 337 ? 19.344 5.926 17.141 1 92.06 337 SER A CA 1
ATOM 2641 C C . SER A 1 337 ? 20.812 5.531 17.109 1 92.06 337 SER A C 1
ATOM 2643 O O . SER A 1 337 ? 21.688 6.367 16.859 1 92.06 337 SER A O 1
ATOM 2645 N N . GLU A 1 338 ? 21.062 4.293 17.516 1 91.5 338 GLU A N 1
ATOM 2646 C CA . GLU A 1 338 ? 22.422 3.787 17.484 1 91.5 338 GLU A CA 1
ATOM 2647 C C . GLU A 1 338 ? 22.969 3.734 16.047 1 91.5 338 GLU A C 1
ATOM 2649 O O . GLU A 1 338 ? 24.172 3.791 15.836 1 91.5 338 GLU A O 1
ATOM 2654 N N . HIS A 1 339 ? 22.047 3.814 15.094 1 93.44 339 HIS A N 1
ATOM 2655 C CA . HIS A 1 339 ? 22.453 3.643 13.703 1 93.44 339 HIS A CA 1
ATOM 2656 C C . HIS A 1 339 ? 22.547 4.984 12.984 1 93.44 339 HIS A C 1
ATOM 2658 O O . HIS A 1 339 ? 23.203 5.094 11.945 1 93.44 339 HIS A O 1
ATOM 2664 N N . VAL A 1 340 ? 21.781 5.93 13.523 1 94.31 340 VAL A N 1
ATOM 2665 C CA . VAL A 1 340 ? 21.688 7.164 12.75 1 94.31 340 VAL A CA 1
ATOM 2666 C C . VAL A 1 340 ? 21.688 8.367 13.688 1 94.31 340 VAL A C 1
ATOM 2668 O O . VAL A 1 340 ? 21.047 8.344 14.742 1 94.31 340 VAL A O 1
ATOM 2671 N N . THR A 1 341 ? 22.438 9.398 13.391 1 94.06 341 THR A N 1
ATOM 2672 C CA . THR A 1 341 ? 22.391 10.719 14.008 1 94.06 341 THR A CA 1
ATOM 2673 C C . THR A 1 341 ? 21.875 11.758 13.023 1 94.06 341 THR A C 1
ATOM 2675 O O . THR A 1 341 ? 22.234 11.75 11.844 1 94.06 341 THR A O 1
ATOM 2678 N N . LEU A 1 342 ? 21.016 12.625 13.508 1 88.88 342 LEU A N 1
ATOM 2679 C CA . LEU A 1 342 ? 20.375 13.609 12.648 1 88.88 342 LEU A CA 1
ATOM 2680 C C . LEU A 1 342 ? 20.812 15.023 13.023 1 88.88 342 LEU A C 1
ATOM 2682 O O . LEU A 1 342 ? 20.891 15.359 14.203 1 88.88 342 LEU A O 1
ATOM 2686 N N . ASP A 1 343 ? 21.219 15.75 12.07 1 82 343 ASP A N 1
ATOM 2687 C CA . ASP A 1 343 ? 21.641 17.141 12.281 1 82 343 ASP A CA 1
ATOM 2688 C C . ASP A 1 343 ? 20.891 18.078 11.344 1 82 343 ASP A C 1
ATOM 2690 O O . ASP A 1 343 ? 20.641 17.75 10.18 1 82 343 ASP A O 1
ATOM 2694 N N . MET B 1 1 ? -2.65 20.25 24.203 1 55 1 MET B N 1
ATOM 2695 C CA . MET B 1 1 ? -3.445 21.156 23.391 1 55 1 MET B CA 1
ATOM 2696 C C . MET B 1 1 ? -3.594 22.516 24.062 1 55 1 MET B C 1
ATOM 2698 O O . MET B 1 1 ? -3.871 22.594 25.266 1 55 1 MET B O 1
ATOM 2702 N N . GLU B 1 2 ? -2.842 23.531 23.406 1 70.25 2 GLU B N 1
ATOM 2703 C CA . GLU B 1 2 ? -2.945 24.844 24.016 1 70.25 2 GLU B CA 1
ATOM 2704 C C . GLU B 1 2 ? -3.789 25.781 23.156 1 70.25 2 GLU B C 1
ATOM 2706 O O . GLU B 1 2 ? -3.789 25.688 21.938 1 70.25 2 GLU B O 1
ATOM 2711 N N . THR B 1 3 ? -4.828 26.234 23.609 1 77.69 3 THR B N 1
ATOM 2712 C CA . THR B 1 3 ? -5.613 27.25 22.906 1 77.69 3 THR B CA 1
ATOM 2713 C C . THR B 1 3 ? -5.047 28.641 23.156 1 77.69 3 THR B C 1
ATOM 2715 O O . THR B 1 3 ? -4.371 28.875 24.156 1 77.69 3 THR B O 1
ATOM 2718 N N . ARG B 1 4 ? -5.07 29.359 22.125 1 83.69 4 ARG B N 1
ATOM 2719 C CA . ARG B 1 4 ? -4.672 30.766 22.266 1 83.69 4 ARG B CA 1
ATOM 2720 C C . ARG B 1 4 ? -5.789 31.688 21.812 1 83.69 4 ARG B C 1
ATOM 2722 O O . ARG B 1 4 ? -6.473 31.422 20.828 1 83.69 4 ARG B O 1
ATOM 2729 N N . LYS B 1 5 ? -5.953 32.625 22.578 1 84.44 5 LYS B N 1
ATOM 2730 C CA . LYS B 1 5 ? -6.938 33.656 22.203 1 84.44 5 LYS B CA 1
ATOM 2731 C C . LYS B 1 5 ? -6.383 34.594 21.141 1 84.44 5 LYS B C 1
ATOM 2733 O O . LYS B 1 5 ? -5.25 35.062 21.25 1 84.44 5 LYS B O 1
ATOM 2738 N N . VAL B 1 6 ? -7.168 34.719 20.156 1 90.5 6 VAL B N 1
ATOM 2739 C CA . VAL B 1 6 ? -6.801 35.625 19.094 1 90.5 6 VAL B CA 1
ATOM 2740 C C . VAL B 1 6 ? -6.934 37.062 19.578 1 90.5 6 VAL B C 1
ATOM 2742 O O . VAL B 1 6 ? -7.922 37.406 20.234 1 90.5 6 VAL B O 1
ATOM 2745 N N . GLN B 1 7 ? -5.895 37.812 19.359 1 89.69 7 GLN B N 1
ATOM 2746 C CA . GLN B 1 7 ? -5.879 39.219 19.781 1 89.69 7 GLN B CA 1
ATOM 2747 C C . GLN B 1 7 ? -5.848 40.156 18.578 1 89.69 7 GLN B C 1
ATOM 2749 O O . GLN B 1 7 ? -5.492 39.75 17.469 1 89.69 7 GLN B O 1
ATOM 2754 N N . ARG B 1 8 ? -6.34 41.25 18.672 1 88.75 8 ARG B N 1
ATOM 2755 C CA . ARG B 1 8 ? -6.301 42.25 17.625 1 88.75 8 ARG B CA 1
ATOM 2756 C C . ARG B 1 8 ? -5.16 43.25 17.859 1 88.75 8 ARG B C 1
ATOM 2758 O O . ARG B 1 8 ? -5.031 43.812 18.938 1 88.75 8 ARG B O 1
ATOM 2765 N N . LEU B 1 9 ? -4.195 43.125 16.844 1 83.88 9 LEU B N 1
ATOM 2766 C CA . LEU B 1 9 ? -3.119 44.125 16.844 1 83.88 9 LEU B CA 1
ATOM 2767 C C . LEU B 1 9 ? -3.467 45.312 15.938 1 83.88 9 LEU B C 1
ATOM 2769 O O . LEU B 1 9 ? -3.447 45.188 14.711 1 83.88 9 LEU B O 1
ATOM 2773 N N . GLY B 1 10 ? -3.916 46.5 16.484 1 78.25 10 GLY B N 1
ATOM 2774 C CA . GLY B 1 10 ? -4.355 47.625 15.68 1 78.25 10 GLY B CA 1
ATOM 2775 C C . GLY B 1 10 ? -5.781 47.5 15.18 1 78.25 10 GLY B C 1
ATOM 2776 O O . GLY B 1 10 ? -6.57 46.719 15.75 1 78.25 10 GLY B O 1
ATOM 2777 N N . PRO B 1 11 ? -6.191 48.125 14.141 1 78.62 11 PRO B N 1
ATOM 2778 C CA . PRO B 1 11 ? -7.59 48.156 13.695 1 78.62 11 PRO B CA 1
ATOM 2779 C C . PRO B 1 11 ? -8.008 46.875 12.984 1 78.62 11 PRO B C 1
ATOM 2781 O O . PRO B 1 11 ? -9.141 46.406 13.133 1 78.62 11 PRO B O 1
ATOM 2784 N N . SER B 1 12 ? -7.102 46.219 12.258 1 83.12 12 SER B N 1
ATOM 2785 C CA . SER B 1 12 ? -7.586 45.094 11.43 1 83.12 12 SER B CA 1
ATOM 2786 C C . SER B 1 12 ? -6.676 43.875 11.547 1 83.12 12 SER B C 1
ATOM 2788 O O . SER B 1 12 ? -6.969 42.844 10.977 1 83.12 12 SER B O 1
ATOM 2790 N N . THR B 1 13 ? -5.672 44 12.367 1 86.44 13 THR B N 1
ATOM 2791 C CA . THR B 1 13 ? -4.691 42.938 12.375 1 86.44 13 THR B CA 1
ATOM 2792 C C . THR B 1 13 ? -4.93 42 13.555 1 86.44 13 THR B C 1
ATOM 2794 O O . THR B 1 13 ? -4.98 42.438 14.703 1 86.44 13 THR B O 1
ATOM 2797 N N . LEU B 1 14 ? -5.215 40.719 13.188 1 91.5 14 LEU B N 1
ATOM 2798 C CA . LEU B 1 14 ? -5.355 39.688 14.219 1 91.5 14 LEU B CA 1
ATOM 2799 C C . LEU B 1 14 ? -4.023 38.969 14.469 1 91.5 14 LEU B C 1
ATOM 2801 O O . LEU B 1 14 ? -3.215 38.812 13.555 1 91.5 14 LEU B O 1
ATOM 2805 N N . ALA B 1 15 ? -3.762 38.688 15.742 1 91.12 15 ALA B N 1
ATOM 2806 C CA . ALA B 1 15 ? -2.525 38.031 16.125 1 91.12 15 ALA B CA 1
ATOM 2807 C C . ALA B 1 15 ? -2.793 36.938 17.156 1 91.12 15 ALA B C 1
ATOM 2809 O O . ALA B 1 15 ? -3.848 36.906 17.797 1 91.12 15 ALA B O 1
ATOM 2810 N N . MET B 1 16 ? -1.936 35.969 17.078 1 88.94 16 MET B N 1
ATOM 2811 C CA . MET B 1 16 ? -1.956 34.969 18.125 1 88.94 16 MET B CA 1
ATOM 2812 C C . MET B 1 16 ? -0.588 34.844 18.781 1 88.94 16 MET B C 1
ATOM 2814 O O . MET B 1 16 ? 0.438 35.094 18.156 1 88.94 16 MET B O 1
ATOM 2818 N N . THR B 1 17 ? -0.595 34.531 20.047 1 88.81 17 THR B N 1
ATOM 2819 C CA . THR B 1 17 ? 0.663 34.344 20.75 1 88.81 17 THR B CA 1
ATOM 2820 C C . THR B 1 17 ? 1.251 32.969 20.422 1 88.81 17 THR B C 1
ATOM 2822 O O . THR B 1 17 ? 0.514 32 20.234 1 88.81 17 THR B O 1
ATOM 2825 N N . LEU B 1 18 ? 2.51 33 20.312 1 89.44 18 LEU B N 1
ATOM 2826 C CA . LEU B 1 18 ? 3.232 31.734 20.078 1 89.44 18 LEU B CA 1
ATOM 2827 C C . LEU B 1 18 ? 3.539 31.047 21.406 1 89.44 18 LEU B C 1
ATOM 2829 O O . LEU B 1 18 ? 3.836 31.703 22.406 1 89.44 18 LEU B O 1
ATOM 2833 N N . PRO B 1 19 ? 3.375 29.75 21.391 1 86 19 PRO B N 1
ATOM 2834 C CA . PRO B 1 19 ? 3.771 29.047 22.625 1 86 19 PRO B CA 1
ATOM 2835 C C . PRO B 1 19 ? 5.23 29.297 23 1 86 19 PRO B C 1
ATOM 2837 O O . PRO B 1 19 ? 6.125 29.109 22.172 1 86 19 PRO B O 1
ATOM 2840 N N . ALA B 1 20 ? 5.453 29.656 24.297 1 84 20 ALA B N 1
ATOM 2841 C CA . ALA B 1 20 ? 6.789 30.031 24.766 1 84 20 ALA B CA 1
ATOM 2842 C C . ALA B 1 20 ? 7.766 28.859 24.594 1 84 20 ALA B C 1
ATOM 2844 O O . ALA B 1 20 ? 8.906 29.062 24.172 1 84 20 ALA B O 1
ATOM 2845 N N . GLU B 1 21 ? 7.328 27.672 24.938 1 82.69 21 GLU B N 1
ATOM 2846 C CA . GLU B 1 21 ? 8.195 26.516 24.844 1 82.69 21 GLU B CA 1
ATOM 2847 C C . GLU B 1 21 ? 8.594 26.234 23.391 1 82.69 21 GLU B C 1
ATOM 2849 O O . GLU B 1 21 ? 9.742 25.891 23.109 1 82.69 21 GLU B O 1
ATOM 2854 N N . TRP B 1 22 ? 7.645 26.406 22.531 1 83.31 22 TRP B N 1
ATOM 2855 C CA . TRP B 1 22 ? 7.906 26.219 21.109 1 83.31 22 TRP B CA 1
ATOM 2856 C C . TRP B 1 22 ? 8.906 27.266 20.594 1 83.31 22 TRP B C 1
ATOM 2858 O O . TRP B 1 22 ? 9.844 26.922 19.859 1 83.31 22 TRP B O 1
ATOM 2868 N N . ALA B 1 23 ? 8.688 28.516 20.969 1 83.75 23 ALA B N 1
ATOM 2869 C CA . ALA B 1 23 ? 9.57 29.594 20.531 1 83.75 23 ALA B CA 1
ATOM 2870 C C . ALA B 1 23 ? 10.992 29.359 21.047 1 83.75 23 ALA B C 1
ATOM 2872 O O . ALA B 1 23 ? 11.961 29.594 20.312 1 83.75 23 ALA B O 1
ATOM 2873 N N . LYS B 1 24 ? 11.016 28.859 22.203 1 82.5 24 LYS B N 1
ATOM 2874 C CA . LYS B 1 24 ? 12.32 28.578 22.797 1 82.5 24 LYS B CA 1
ATOM 2875 C C . LYS B 1 24 ? 13 27.406 22.109 1 82.5 24 LYS B C 1
ATOM 2877 O O . LYS B 1 24 ? 14.18 27.469 21.766 1 82.5 24 LYS B O 1
ATOM 2882 N N . GLU B 1 25 ? 12.258 26.359 21.938 1 79.88 25 GLU B N 1
ATOM 2883 C CA . GLU B 1 25 ? 12.789 25.125 21.359 1 79.88 25 GLU B CA 1
ATOM 2884 C C . GLU B 1 25 ? 13.281 25.359 19.938 1 79.88 25 GLU B C 1
ATOM 2886 O O . GLU B 1 25 ? 14.242 24.734 19.484 1 79.88 25 GLU B O 1
ATOM 2891 N N . HIS B 1 26 ? 12.734 26.375 19.281 1 77.25 26 HIS B N 1
ATOM 2892 C CA . HIS B 1 26 ? 13.055 26.531 17.859 1 77.25 26 HIS B CA 1
ATOM 2893 C C . HIS B 1 26 ? 13.734 27.875 17.594 1 77.25 26 HIS B C 1
ATOM 2895 O O . HIS B 1 26 ? 13.797 28.328 16.453 1 77.25 26 HIS B O 1
ATOM 2901 N N . ASN B 1 27 ? 14.164 28.453 18.688 1 79.75 27 ASN B N 1
ATOM 2902 C CA . ASN B 1 27 ? 14.953 29.688 18.641 1 79.75 27 ASN B CA 1
ATOM 2903 C C . ASN B 1 27 ? 14.25 30.781 17.859 1 79.75 27 ASN B C 1
ATOM 2905 O O . ASN B 1 27 ? 14.844 31.391 16.969 1 79.75 27 ASN B O 1
ATOM 2909 N N . VAL B 1 28 ? 12.977 30.812 18.047 1 84.38 28 VAL B N 1
ATOM 2910 C CA . VAL B 1 28 ? 12.203 31.891 17.438 1 84.38 28 VAL B CA 1
ATOM 2911 C C . VAL B 1 28 ? 12.258 33.125 18.328 1 84.38 28 VAL B C 1
ATOM 2913 O O . VAL B 1 28 ? 11.883 33.094 19.5 1 84.38 28 VAL B O 1
ATOM 2916 N N . ASP B 1 29 ? 12.898 34.125 17.797 1 86.5 29 ASP B N 1
ATOM 2917 C CA . ASP B 1 29 ? 13.031 35.375 18.547 1 86.5 29 ASP B CA 1
ATOM 2918 C C . ASP B 1 29 ? 12.289 36.5 17.844 1 86.5 29 ASP B C 1
ATOM 2920 O O . ASP B 1 29 ? 11.82 36.375 16.719 1 86.5 29 ASP B O 1
ATOM 2924 N N . LYS B 1 30 ? 12.133 37.531 18.703 1 87.12 30 LYS B N 1
ATOM 2925 C CA . LYS B 1 30 ? 11.562 38.75 18.125 1 87.12 30 LYS B CA 1
ATOM 2926 C C . LYS B 1 30 ? 12.297 39.156 16.844 1 87.12 30 LYS B C 1
ATOM 2928 O O . LYS B 1 30 ? 13.531 39.188 16.828 1 87.12 30 LYS B O 1
ATOM 2933 N N . GLY B 1 31 ? 11.539 39.469 15.891 1 85.38 31 GLY B N 1
ATOM 2934 C CA . GLY B 1 31 ? 12.141 39.875 14.641 1 85.38 31 GLY B CA 1
ATOM 2935 C C . GLY B 1 31 ? 12.352 38.75 13.656 1 85.38 31 GLY B C 1
ATOM 2936 O O . GLY B 1 31 ? 12.562 39 12.461 1 85.38 31 GLY B O 1
ATOM 2937 N N . ASP B 1 32 ? 12.281 37.469 14.234 1 82.69 32 ASP B N 1
ATOM 2938 C CA . ASP B 1 32 ? 12.414 36.344 13.336 1 82.69 32 ASP B CA 1
ATOM 2939 C C . ASP B 1 32 ? 11.203 36.219 12.414 1 82.69 32 ASP B C 1
ATOM 2941 O O . ASP B 1 32 ? 10.125 36.719 12.727 1 82.69 32 ASP B O 1
ATOM 2945 N N . GLU B 1 33 ? 11.516 35.688 11.242 1 82 33 GLU B N 1
ATOM 2946 C CA . GLU B 1 33 ? 10.406 35.406 10.336 1 82 33 GLU B CA 1
ATOM 2947 C C . GLU B 1 33 ? 9.961 33.938 10.445 1 82 33 GLU B C 1
ATOM 2949 O O . GLU B 1 33 ? 10.789 33.031 10.594 1 82 33 GLU B O 1
ATOM 2954 N N . VAL B 1 34 ? 8.594 33.906 10.688 1 81.75 34 VAL B N 1
ATOM 2955 C CA . VAL B 1 34 ? 8.016 32.562 10.617 1 81.75 34 VAL B CA 1
ATOM 2956 C C . VAL B 1 34 ? 7.227 32.406 9.312 1 81.75 34 VAL B C 1
ATOM 2958 O O . VAL B 1 34 ? 6.645 33.375 8.812 1 81.75 34 VAL B O 1
ATOM 2961 N N . THR B 1 35 ? 7.43 31.281 8.75 1 76.75 35 THR B N 1
ATOM 2962 C CA . THR B 1 35 ? 6.68 30.984 7.535 1 76.75 35 THR B CA 1
ATOM 2963 C C . THR B 1 35 ? 5.305 30.406 7.875 1 76.75 35 THR B C 1
ATOM 2965 O O . THR B 1 35 ? 5.188 29.531 8.742 1 76.75 35 THR B O 1
ATOM 2968 N N . ILE B 1 36 ? 4.207 31.109 7.324 1 77.62 36 ILE B N 1
ATOM 2969 C CA . ILE B 1 36 ? 2.836 30.672 7.578 1 77.62 36 ILE B CA 1
ATOM 2970 C C . ILE B 1 36 ? 2.25 30.047 6.316 1 77.62 36 ILE B C 1
ATOM 2972 O O . ILE B 1 36 ? 2.457 30.547 5.211 1 77.62 36 ILE B O 1
ATOM 2976 N N . ARG B 1 37 ? 1.589 28.859 6.562 1 70.44 37 ARG B N 1
ATOM 2977 C CA . ARG B 1 37 ? 0.909 28.188 5.461 1 70.44 37 ARG B CA 1
ATOM 2978 C C . ARG B 1 37 ? -0.52 27.828 5.844 1 70.44 37 ARG B C 1
ATOM 2980 O O . ARG B 1 37 ? -0.779 27.422 6.977 1 70.44 37 ARG B O 1
ATOM 2987 N N . THR B 1 38 ? -1.366 28.188 4.895 1 68.62 38 THR B N 1
ATOM 2988 C CA . THR B 1 38 ? -2.746 27.766 5.086 1 68.62 38 THR B CA 1
ATOM 2989 C C . THR B 1 38 ? -2.986 26.406 4.426 1 68.62 38 THR B C 1
ATOM 2991 O O . THR B 1 38 ? -2.477 26.141 3.334 1 68.62 38 THR B O 1
ATOM 2994 N N . SER B 1 39 ? -3.258 25.516 5.188 1 61.75 39 SER B N 1
ATOM 2995 C CA . SER B 1 39 ? -3.625 24.219 4.656 1 61.75 39 SER B CA 1
ATOM 2996 C C . SER B 1 39 ? -5.137 24.016 4.66 1 61.75 39 SER B C 1
ATOM 2998 O O . SER B 1 39 ? -5.883 24.922 5.059 1 61.75 39 SER B O 1
ATOM 3000 N N . GLY B 1 40 ? -5.609 22.906 4.109 1 57 40 GLY B N 1
ATOM 3001 C CA . GLY B 1 40 ? -7.035 22.656 3.986 1 57 40 GLY B CA 1
ATOM 3002 C C . GLY B 1 40 ? -7.773 22.766 5.309 1 57 40 GLY B C 1
ATOM 3003 O O . GLY B 1 40 ? -7.164 22.641 6.375 1 57 40 GLY B O 1
ATOM 3004 N N . LYS B 1 41 ? -9.008 23.031 5.383 1 59.88 41 LYS B N 1
ATOM 3005 C CA . LYS B 1 41 ? -10.023 23.188 6.422 1 59.88 41 LYS B CA 1
ATOM 3006 C C . LYS B 1 41 ? -9.648 24.312 7.395 1 59.88 41 LYS B C 1
ATOM 3008 O O . LYS B 1 41 ? -9.961 24.234 8.586 1 59.88 41 LYS B O 1
ATOM 3013 N N . GLY B 1 42 ? -8.664 25.234 6.848 1 63.62 42 GLY B N 1
ATOM 3014 C CA . GLY B 1 42 ? -8.398 26.422 7.652 1 63.62 42 GLY B CA 1
ATOM 3015 C C . GLY B 1 42 ? -7.203 26.266 8.57 1 63.62 42 GLY B C 1
ATOM 3016 O O . GLY B 1 42 ? -6.953 27.109 9.422 1 63.62 42 GLY B O 1
ATOM 3017 N N . THR B 1 43 ? -6.465 25.156 8.414 1 71.31 43 THR B N 1
ATOM 3018 C CA . THR B 1 43 ? -5.301 24.938 9.273 1 71.31 43 THR B CA 1
ATOM 3019 C C . THR B 1 43 ? -4.141 25.828 8.844 1 71.31 43 THR B C 1
ATOM 3021 O O . THR B 1 43 ? -3.834 25.938 7.656 1 71.31 43 THR B O 1
ATOM 3024 N N . LEU B 1 44 ? -3.695 26.703 9.844 1 78.38 44 LEU B N 1
ATOM 3025 C CA . LEU B 1 44 ? -2.508 27.516 9.625 1 78.38 44 LEU B CA 1
ATOM 3026 C C . LEU B 1 44 ? -1.263 26.828 10.172 1 78.38 44 LEU B C 1
ATOM 3028 O O . LEU B 1 44 ? -1.236 26.406 11.336 1 78.38 44 LEU B O 1
ATOM 3032 N N . THR B 1 45 ? -0.363 26.578 9.289 1 77.56 45 THR B N 1
ATOM 3033 C CA . THR B 1 45 ? 0.901 25.984 9.711 1 77.56 45 THR B CA 1
ATOM 3034 C C . THR B 1 45 ? 1.99 27.062 9.805 1 77.56 45 THR B C 1
ATOM 3036 O O . THR B 1 45 ? 2.184 27.828 8.875 1 77.56 45 THR B O 1
ATOM 3039 N N . VAL B 1 46 ? 2.6 27.25 10.945 1 79.25 46 VAL B N 1
ATOM 3040 C CA . VAL B 1 46 ? 3.658 28.219 11.195 1 79.25 46 VAL B CA 1
ATOM 3041 C C . VAL B 1 46 ? 5.004 27.516 11.289 1 79.25 46 VAL B C 1
ATOM 3043 O O . VAL B 1 46 ? 5.176 26.594 12.102 1 79.25 46 VAL B O 1
ATOM 3046 N N . LEU B 1 47 ? 5.898 27.75 10.406 1 77.12 47 LEU B N 1
ATOM 3047 C CA . LEU B 1 47 ? 7.234 27.172 10.398 1 77.12 47 LEU B CA 1
ATOM 3048 C C . LEU B 1 47 ? 8.281 28.203 10.805 1 77.12 47 LEU B C 1
ATOM 3050 O O . LEU B 1 47 ? 8.297 29.312 10.281 1 77.12 47 LEU B O 1
ATOM 3054 N N . PRO B 1 48 ? 9.102 27.766 11.875 1 73.62 48 PRO B N 1
ATOM 3055 C CA . PRO B 1 48 ? 10.211 28.672 12.18 1 73.62 48 PRO B CA 1
ATOM 3056 C C . PRO B 1 48 ? 11.234 28.75 11.047 1 73.62 48 PRO B C 1
ATOM 3058 O O . PRO B 1 48 ? 11.266 27.875 10.18 1 73.62 48 PRO B O 1
ATOM 3061 N N . GLU B 1 49 ? 11.945 29.859 10.945 1 62.97 49 GLU B N 1
ATOM 3062 C CA . GLU B 1 49 ? 12.969 30.062 9.93 1 62.97 49 GLU B CA 1
ATOM 3063 C C . GLU B 1 49 ? 14 28.922 9.953 1 62.97 49 GLU B C 1
ATOM 3065 O O . GLU B 1 49 ? 14.594 28.609 8.922 1 62.97 49 GLU B O 1
ATOM 3070 N N . SER B 1 50 ? 14.211 28.438 11.086 1 57.53 50 SER B N 1
ATOM 3071 C CA . SER B 1 50 ? 15.234 27.406 11.266 1 57.53 50 SER B CA 1
ATOM 3072 C C . SER B 1 50 ? 14.859 26.125 10.539 1 57.53 50 SER B C 1
ATOM 3074 O O . SER B 1 50 ? 15.711 25.266 10.328 1 57.53 50 SER B O 1
ATOM 3076 N N . VAL B 1 51 ? 13.625 25.969 10.375 1 56.19 51 VAL B N 1
ATOM 3077 C CA . VAL B 1 51 ? 13.227 24.734 9.727 1 56.19 51 VAL B CA 1
ATOM 3078 C C . VAL B 1 51 ? 13.617 24.766 8.25 1 56.19 51 VAL B C 1
ATOM 3080 O O . VAL B 1 51 ? 12.867 25.281 7.418 1 56.19 51 VAL B O 1
ATOM 3083 N N . SER B 1 52 ? 14.758 25.594 7.875 1 54.75 52 SER B N 1
ATOM 3084 C CA . SER B 1 52 ? 15.219 25.547 6.492 1 54.75 52 SER B CA 1
ATOM 3085 C C . SER B 1 52 ? 15.742 24.156 6.133 1 54.75 52 SER B C 1
ATOM 3087 O O . SER B 1 52 ? 16.531 23.578 6.883 1 54.75 52 SER B O 1
ATOM 3089 N N . THR B 1 53 ? 14.945 23.375 5.301 1 56.62 53 THR B N 1
ATOM 3090 C CA . THR B 1 53 ? 15.266 22.078 4.715 1 56.62 53 THR B CA 1
ATOM 3091 C C . THR B 1 53 ? 16.641 22.109 4.055 1 56.62 53 THR B C 1
ATOM 3093 O O . THR B 1 53 ? 17.203 21.062 3.717 1 56.62 53 THR B O 1
ATOM 3096 N N . GLU B 1 54 ? 17.359 23.359 3.857 1 57.34 54 GLU B N 1
ATOM 3097 C CA . GLU B 1 54 ? 18.531 23.438 2.982 1 57.34 54 GLU B CA 1
ATOM 3098 C C . GLU B 1 54 ? 19.719 22.703 3.594 1 57.34 54 GLU B C 1
ATOM 3100 O O . GLU B 1 54 ? 20.609 22.234 2.873 1 57.34 54 GLU B O 1
ATOM 3105 N N . ASP B 1 55 ? 19.516 22.297 4.918 1 66.88 55 ASP B N 1
ATOM 3106 C CA . ASP B 1 55 ? 20.766 21.703 5.371 1 66.88 55 ASP B CA 1
ATOM 3107 C C . ASP B 1 55 ? 20.516 20.469 6.223 1 66.88 55 ASP B C 1
ATOM 3109 O O . ASP B 1 55 ? 21.281 20.172 7.148 1 66.88 55 ASP B O 1
ATOM 3113 N N . SER B 1 56 ? 19.516 19.719 5.773 1 85.75 56 SER B N 1
ATOM 3114 C CA . SER B 1 56 ? 19.25 18.531 6.586 1 85.75 56 SER B CA 1
ATOM 3115 C C . SER B 1 56 ? 20.297 17.453 6.363 1 85.75 56 SER B C 1
ATOM 3117 O O . SER B 1 56 ? 20.609 17.094 5.223 1 85.75 56 SER B O 1
ATOM 3119 N N . LYS B 1 57 ? 21.047 17.016 7.434 1 93.12 57 LYS B N 1
ATOM 3120 C CA . LYS B 1 57 ? 22.125 16.016 7.371 1 93.12 57 LYS B CA 1
ATOM 3121 C C . LYS B 1 57 ? 21.812 14.82 8.258 1 93.12 57 LYS B C 1
ATOM 3123 O O . LYS B 1 57 ? 21.156 14.953 9.289 1 93.12 57 LYS B O 1
ATOM 3128 N N . ALA B 1 58 ? 22.188 13.672 7.793 1 96.12 58 ALA B N 1
ATOM 3129 C CA . ALA B 1 58 ? 22.125 12.445 8.586 1 96.12 58 ALA B CA 1
ATOM 3130 C C . ALA B 1 58 ? 23.453 11.688 8.523 1 96.12 58 ALA B C 1
ATOM 3132 O O . ALA B 1 58 ? 24.141 11.703 7.5 1 96.12 58 ALA B O 1
ATOM 3133 N N . THR B 1 59 ? 23.859 11.141 9.633 1 97.31 59 THR B N 1
ATOM 3134 C CA . THR B 1 59 ? 25.031 10.273 9.688 1 97.31 59 THR B CA 1
ATOM 3135 C C . THR B 1 59 ? 24.625 8.844 10.023 1 97.31 59 THR B C 1
ATOM 3137 O O . THR B 1 59 ? 24.062 8.586 11.094 1 97.31 59 THR B O 1
ATOM 3140 N N . ILE B 1 60 ? 24.906 7.941 9.133 1 97.94 60 ILE B N 1
ATOM 3141 C CA . ILE B 1 60 ? 24.656 6.52 9.344 1 97.94 60 ILE B CA 1
ATOM 3142 C C . ILE B 1 60 ? 25.922 5.848 9.867 1 97.94 60 ILE B C 1
ATOM 3144 O O . ILE B 1 60 ? 26.984 5.941 9.242 1 97.94 60 ILE B O 1
ATOM 3148 N N . ARG B 1 61 ? 25.875 5.176 11.047 1 97 61 ARG B N 1
ATOM 3149 C CA . ARG B 1 61 ? 26.984 4.387 11.586 1 97 61 ARG B CA 1
ATOM 3150 C C . ARG B 1 61 ? 26.953 2.965 11.039 1 97 61 ARG B C 1
ATOM 3152 O O . ARG B 1 61 ? 26.062 2.188 11.359 1 97 61 ARG B O 1
ATOM 3159 N N . ALA B 1 62 ? 27.922 2.648 10.242 1 95.81 62 ALA B N 1
ATOM 3160 C CA . ALA B 1 62 ? 27.953 1.391 9.5 1 95.81 62 ALA B CA 1
ATOM 3161 C C . ALA B 1 62 ? 28.406 0.238 10.398 1 95.81 62 ALA B C 1
ATOM 3163 O O . ALA B 1 62 ? 28.375 -0.923 9.984 1 95.81 62 ALA B O 1
ATOM 3164 N N . ASP B 1 63 ? 28.828 0.407 11.656 1 93.19 63 ASP B N 1
ATOM 3165 C CA . ASP B 1 63 ? 29.469 -0.552 12.547 1 93.19 63 ASP B CA 1
ATOM 3166 C C . ASP B 1 63 ? 28.672 -1.845 12.633 1 93.19 63 ASP B C 1
ATOM 3168 O O . ASP B 1 63 ? 29.219 -2.938 12.5 1 93.19 63 ASP B O 1
ATOM 3172 N N . ASN B 1 64 ? 27.438 -1.851 12.836 1 91.19 64 ASN B N 1
ATOM 3173 C CA . ASN B 1 64 ? 26.625 -3.051 13.055 1 91.19 64 ASN B CA 1
ATOM 3174 C C . ASN B 1 64 ? 25.625 -3.268 11.93 1 91.19 64 ASN B C 1
ATOM 3176 O O . ASN B 1 64 ? 24.547 -3.82 12.148 1 91.19 64 ASN B O 1
ATOM 3180 N N . LEU B 1 65 ? 26 -2.82 10.711 1 95.38 65 LEU B N 1
ATOM 3181 C CA . LEU B 1 65 ? 25.125 -2.994 9.562 1 95.38 65 LEU B CA 1
ATOM 3182 C C . LEU B 1 65 ? 25.828 -3.762 8.453 1 95.38 65 LEU B C 1
ATOM 3184 O O . LEU B 1 65 ? 26.953 -3.424 8.07 1 95.38 65 LEU B O 1
ATOM 3188 N N . ASN B 1 66 ? 25.219 -4.828 8.047 1 94.81 66 ASN B N 1
ATOM 3189 C CA . ASN B 1 66 ? 25.75 -5.43 6.828 1 94.81 66 ASN B CA 1
ATOM 3190 C C . ASN B 1 66 ? 25.406 -4.59 5.602 1 94.81 66 ASN B C 1
ATOM 3192 O O . ASN B 1 66 ? 24.75 -3.555 5.715 1 94.81 66 ASN B O 1
ATOM 3196 N N . ALA B 1 67 ? 25.844 -5.023 4.438 1 95 67 ALA B N 1
ATOM 3197 C CA . ALA B 1 67 ? 25.719 -4.238 3.213 1 95 67 ALA B CA 1
ATOM 3198 C C . ALA B 1 67 ? 24.266 -3.955 2.889 1 95 67 ALA B C 1
ATOM 3200 O O . ALA B 1 67 ? 23.906 -2.828 2.533 1 95 67 ALA B O 1
ATOM 3201 N N . GLU B 1 68 ? 23.422 -4.934 3.041 1 94.56 68 GLU B N 1
ATOM 3202 C CA . GLU B 1 68 ? 22.016 -4.785 2.717 1 94.56 68 GLU B CA 1
ATOM 3203 C C . GLU B 1 68 ? 21.328 -3.809 3.668 1 94.56 68 GLU B C 1
ATOM 3205 O O . GLU B 1 68 ? 20.516 -2.98 3.238 1 94.56 68 GLU B O 1
ATOM 3210 N N . ALA B 1 69 ? 21.641 -3.965 4.926 1 96 69 ALA B N 1
ATOM 3211 C CA . ALA B 1 69 ? 21.062 -3.068 5.93 1 96 69 ALA B CA 1
ATOM 3212 C C . ALA B 1 69 ? 21.531 -1.633 5.707 1 96 69 ALA B C 1
ATOM 3214 O O . ALA B 1 69 ? 20.766 -0.688 5.898 1 96 69 ALA B O 1
ATOM 3215 N N . LEU B 1 70 ? 22.797 -1.444 5.363 1 97.31 70 LEU B N 1
ATOM 3216 C CA . LEU B 1 70 ? 23.328 -0.113 5.086 1 97.31 70 LEU B CA 1
ATOM 3217 C C . LEU B 1 70 ? 22.641 0.507 3.879 1 97.31 70 LEU B C 1
ATOM 3219 O O . LEU B 1 70 ? 22.234 1.673 3.918 1 97.31 70 LEU B O 1
ATOM 3223 N N . GLU B 1 71 ? 22.469 -0.274 2.857 1 96.62 71 GLU B N 1
ATOM 3224 C CA . GLU B 1 71 ? 21.781 0.212 1.669 1 96.62 71 GLU B CA 1
ATOM 3225 C C . GLU B 1 71 ? 20.375 0.699 2.014 1 96.62 71 GLU B C 1
ATOM 3227 O O . GLU B 1 71 ? 19.953 1.762 1.554 1 96.62 71 GLU B O 1
ATOM 3232 N N . ARG B 1 72 ? 19.688 -0.094 2.812 1 96.19 72 ARG B N 1
ATOM 3233 C CA . ARG B 1 72 ? 18.344 0.261 3.229 1 96.19 72 ARG B CA 1
ATOM 3234 C C . ARG B 1 72 ? 18.344 1.543 4.055 1 96.19 72 ARG B C 1
ATOM 3236 O O . ARG B 1 72 ? 17.438 2.371 3.924 1 96.19 72 ARG B O 1
ATOM 3243 N N . ALA B 1 73 ? 19.312 1.689 4.859 1 97.69 73 ALA B N 1
ATOM 3244 C CA . ALA B 1 73 ? 19.422 2.898 5.668 1 97.69 73 ALA B CA 1
ATOM 3245 C C . ALA B 1 73 ? 19.656 4.125 4.797 1 97.69 73 ALA B C 1
ATOM 3247 O O . ALA B 1 73 ? 19.094 5.199 5.055 1 97.69 73 ALA B O 1
ATOM 3248 N N . ILE B 1 74 ? 20.5 3.977 3.771 1 97.94 74 ILE B N 1
ATOM 3249 C CA . ILE B 1 74 ? 20.781 5.074 2.85 1 97.94 74 ILE B CA 1
ATOM 3250 C C . ILE B 1 74 ? 19.5 5.469 2.121 1 97.94 74 ILE B C 1
ATOM 3252 O O . ILE B 1 74 ? 19.156 6.648 2.057 1 97.94 74 ILE B O 1
ATOM 3256 N N . VAL B 1 75 ? 18.766 4.484 1.642 1 97.38 75 VAL B N 1
ATOM 3257 C CA . VAL B 1 75 ? 17.516 4.73 0.938 1 97.38 75 VAL B CA 1
ATOM 3258 C C . VAL B 1 75 ? 16.531 5.445 1.865 1 97.38 75 VAL B C 1
ATOM 3260 O O . VAL B 1 75 ? 15.828 6.371 1.448 1 97.38 75 VAL B O 1
ATOM 3263 N N . ALA B 1 76 ? 16.484 4.988 3.111 1 97.44 76 ALA B N 1
ATOM 3264 C CA . ALA B 1 76 ? 15.586 5.598 4.082 1 97.44 76 ALA B CA 1
ATOM 3265 C C . ALA B 1 76 ? 15.891 7.082 4.262 1 97.44 76 ALA B C 1
ATOM 3267 O O . ALA B 1 76 ? 14.984 7.914 4.223 1 97.44 76 ALA B O 1
ATOM 3268 N N . GLN B 1 77 ? 17.141 7.398 4.426 1 97.19 77 GLN B N 1
ATOM 3269 C CA . GLN B 1 77 ? 17.5 8.797 4.621 1 97.19 77 GLN B CA 1
ATOM 3270 C C . GLN B 1 77 ? 17.219 9.617 3.367 1 97.19 77 GLN B C 1
ATOM 3272 O O . GLN B 1 77 ? 16.828 10.781 3.457 1 97.19 77 GLN B O 1
ATOM 3277 N N . TYR B 1 78 ? 17.453 9.016 2.213 1 96.94 78 TYR B N 1
ATOM 3278 C CA . TYR B 1 78 ? 17.109 9.648 0.945 1 96.94 78 TYR B CA 1
ATOM 3279 C C . TYR B 1 78 ? 15.617 9.969 0.888 1 96.94 78 TYR B C 1
ATOM 3281 O O . TYR B 1 78 ? 15.234 11.109 0.609 1 96.94 78 TYR B O 1
ATOM 3289 N N . VAL B 1 79 ? 14.766 9.055 1.209 1 96.38 79 VAL B N 1
ATOM 3290 C CA . VAL B 1 79 ? 13.312 9.156 1.128 1 96.38 79 VAL B CA 1
ATOM 3291 C C . VAL B 1 79 ? 12.812 10.172 2.154 1 96.38 79 VAL B C 1
ATOM 3293 O O . VAL B 1 79 ? 11.844 10.891 1.902 1 96.38 79 V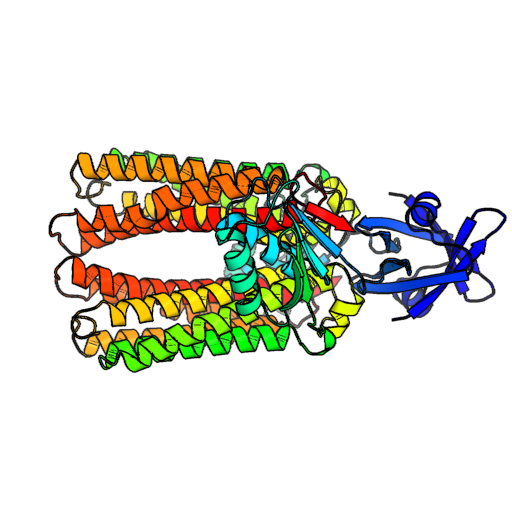AL B O 1
ATOM 3296 N N . LEU B 1 80 ? 13.516 10.266 3.244 1 94.06 80 LEU B N 1
ATOM 3297 C CA . LEU B 1 80 ? 13.109 11.141 4.336 1 94.06 80 LEU B CA 1
ATOM 3298 C C . LEU B 1 80 ? 13.539 12.586 4.07 1 94.06 80 LEU B C 1
ATOM 3300 O O . LEU B 1 80 ? 13.25 13.477 4.863 1 94.06 80 LEU B O 1
ATOM 3304 N N . GLY B 1 81 ? 14.289 12.844 2.971 1 93.12 81 GLY B N 1
ATOM 3305 C CA . GLY B 1 81 ? 14.547 14.203 2.514 1 93.12 81 GLY B CA 1
ATOM 3306 C C . GLY B 1 81 ? 15.898 14.734 2.951 1 93.12 81 GLY B C 1
ATOM 3307 O O . GLY B 1 81 ? 16.156 15.938 2.873 1 93.12 81 GLY B O 1
ATOM 3308 N N . ARG B 1 82 ? 16.766 13.812 3.402 1 94.19 82 ARG B N 1
ATOM 3309 C CA . ARG B 1 82 ? 18.094 14.281 3.82 1 94.19 82 ARG B CA 1
ATOM 3310 C C . ARG B 1 82 ? 18.922 14.719 2.617 1 94.19 82 ARG B C 1
ATOM 3312 O O . ARG B 1 82 ? 19 14 1.617 1 94.19 82 ARG B O 1
ATOM 3319 N N . ARG B 1 83 ? 19.562 15.891 2.789 1 93.62 83 ARG B N 1
ATOM 3320 C CA . ARG B 1 83 ? 20.344 16.438 1.682 1 93.62 83 ARG B CA 1
ATOM 3321 C C . ARG B 1 83 ? 21.75 15.875 1.668 1 93.62 83 ARG B C 1
ATOM 3323 O O . ARG B 1 83 ? 22.344 15.688 0.601 1 93.62 83 ARG B O 1
ATOM 3330 N N . VAL B 1 84 ? 22.234 15.742 2.844 1 95.69 84 VAL B N 1
ATOM 3331 C CA . VAL B 1 84 ? 23.562 15.156 2.967 1 95.69 84 VAL B CA 1
ATOM 3332 C C . VAL B 1 84 ? 23.516 13.938 3.889 1 95.69 84 VAL B C 1
ATOM 3334 O O . VAL B 1 84 ? 22.969 14.016 4.996 1 95.69 84 VAL B O 1
ATOM 3337 N N . ILE B 1 85 ? 24.047 12.797 3.416 1 97.56 85 ILE B N 1
ATOM 3338 C CA . ILE B 1 85 ? 24.094 11.547 4.172 1 97.56 85 ILE B CA 1
ATOM 3339 C C . ILE B 1 85 ? 25.547 11.117 4.371 1 97.56 85 ILE B C 1
ATOM 3341 O O . ILE B 1 85 ? 26.266 10.859 3.402 1 97.56 85 ILE B O 1
ATOM 3345 N N . HIS B 1 86 ? 25.953 11.094 5.59 1 97.56 86 HIS B N 1
ATOM 3346 C CA . HIS B 1 86 ? 27.281 10.609 5.934 1 97.56 86 HIS B CA 1
ATOM 3347 C C . HIS B 1 86 ? 27.25 9.141 6.332 1 97.56 86 HIS B C 1
ATOM 3349 O O . HIS B 1 86 ? 26.359 8.711 7.082 1 97.56 86 HIS B O 1
ATOM 3355 N N . ILE B 1 87 ? 28.156 8.359 5.812 1 98.12 87 ILE B N 1
ATOM 3356 C CA . ILE B 1 87 ? 28.375 6.973 6.219 1 98.12 87 ILE B CA 1
ATOM 3357 C C . ILE B 1 87 ? 29.719 6.844 6.918 1 98.12 87 ILE B C 1
ATOM 3359 O O . ILE B 1 87 ? 30.766 7.188 6.348 1 98.12 87 ILE B O 1
ATOM 3363 N N . GLU B 1 88 ? 29.625 6.383 8.125 1 96.56 88 GLU B N 1
ATOM 3364 C CA . GLU B 1 88 ? 30.891 6.34 8.867 1 96.56 88 GLU B CA 1
ATOM 3365 C C . GLU B 1 88 ? 31 5.059 9.695 1 96.56 88 GLU B C 1
ATOM 3367 O O . GLU B 1 88 ? 29.984 4.398 9.961 1 96.56 88 GLU B O 1
ATOM 3372 N N . LYS B 1 89 ? 32.25 4.715 9.984 1 94 89 LYS B N 1
ATOM 3373 C CA . LYS B 1 89 ? 32.562 3.664 10.938 1 94 89 LYS B CA 1
ATOM 3374 C C . LYS B 1 89 ? 33.281 4.242 12.164 1 94 89 LYS B C 1
ATOM 3376 O O . LYS B 1 89 ? 34.094 5.152 12.039 1 94 89 LYS B O 1
ATOM 3381 N N . SER B 1 90 ? 32.844 3.707 13.32 1 88.44 90 SER B N 1
ATOM 3382 C CA . SER B 1 90 ? 33.438 4.234 14.547 1 88.44 90 SER B CA 1
ATOM 3383 C C . SER B 1 90 ? 34.938 3.963 14.602 1 88.44 90 SER B C 1
ATOM 3385 O O . SER B 1 90 ? 35.719 4.805 15.062 1 88.44 90 SER B O 1
ATOM 3387 N N . GLU B 1 91 ? 35.312 2.785 14.211 1 90.19 91 GLU B N 1
ATOM 3388 C CA . GLU B 1 91 ? 36.719 2.42 14.203 1 90.19 91 GLU B CA 1
ATOM 3389 C C . GLU B 1 91 ? 37.094 1.734 12.891 1 90.19 91 GLU B C 1
ATOM 3391 O O . GLU B 1 91 ? 36.406 0.85 12.414 1 90.19 91 GLU B O 1
ATOM 3396 N N . GLY B 1 92 ? 38.25 2.201 12.375 1 90.5 92 GLY B N 1
ATOM 3397 C CA . GLY B 1 92 ? 38.781 1.553 11.188 1 90.5 92 GLY B CA 1
ATOM 3398 C C . GLY B 1 92 ? 38.156 2.039 9.898 1 90.5 92 GLY B C 1
ATOM 3399 O O . GLY B 1 92 ? 37.375 2.988 9.906 1 90.5 92 GLY B O 1
ATOM 3400 N N . ALA B 1 93 ? 38.531 1.423 8.812 1 93.88 93 ALA B N 1
ATOM 3401 C CA . ALA B 1 93 ? 38.062 1.791 7.473 1 93.88 93 ALA B CA 1
ATOM 3402 C C . ALA B 1 93 ? 36.75 1.104 7.133 1 93.88 93 ALA B C 1
ATOM 3404 O O . ALA B 1 93 ? 36.438 0.046 7.688 1 93.88 93 ALA B O 1
ATOM 3405 N N . LEU B 1 94 ? 35.969 1.723 6.262 1 95.81 94 LEU B N 1
ATOM 3406 C CA . LEU B 1 94 ? 34.75 1.102 5.73 1 95.81 94 LEU B CA 1
ATOM 3407 C C . LEU B 1 94 ? 35.094 -0.173 4.961 1 95.81 94 LEU B C 1
ATOM 3409 O O . LEU B 1 94 ? 36.062 -0.214 4.219 1 95.81 94 LEU B O 1
ATOM 3413 N N . ASP B 1 95 ? 34.312 -1.201 5.211 1 95.31 95 ASP B N 1
ATOM 3414 C CA . ASP B 1 95 ? 34.5 -2.453 4.48 1 95.31 95 ASP B CA 1
ATOM 3415 C C . ASP B 1 95 ? 34.125 -2.293 3.01 1 95.31 95 ASP B C 1
ATOM 3417 O O . ASP B 1 95 ? 33.344 -1.422 2.66 1 95.31 95 ASP B O 1
ATOM 3421 N N . SER B 1 96 ? 34.688 -3.172 2.203 1 95.38 96 SER B N 1
ATOM 3422 C CA . SER B 1 96 ? 34.406 -3.137 0.772 1 95.38 96 SER B CA 1
ATOM 3423 C C . SER B 1 96 ? 32.906 -3.297 0.502 1 95.38 96 SER B C 1
ATOM 3425 O O . SER B 1 96 ? 32.375 -2.65 -0.393 1 95.38 96 SER B O 1
ATOM 3427 N N . ASP B 1 97 ? 32.25 -4.102 1.275 1 96.38 97 ASP B N 1
ATOM 3428 C CA . ASP B 1 97 ? 30.828 -4.332 1.1 1 96.38 97 ASP B CA 1
ATOM 3429 C C . ASP B 1 97 ? 30.031 -3.068 1.394 1 96.38 97 ASP B C 1
ATOM 3431 O O . ASP B 1 97 ? 29 -2.812 0.755 1 96.38 97 ASP B O 1
ATOM 3435 N N . HIS B 1 98 ? 30.5 -2.332 2.34 1 96.44 98 HIS B N 1
ATOM 3436 C CA . HIS B 1 98 ? 29.859 -1.067 2.666 1 96.44 98 HIS B CA 1
ATOM 3437 C C . HIS B 1 98 ? 30.016 -0.058 1.533 1 96.44 98 HIS B C 1
ATOM 3439 O O . HIS B 1 98 ? 29.047 0.606 1.148 1 96.44 98 HIS B O 1
ATOM 3445 N N . ILE B 1 99 ? 31.203 -0.008 1.079 1 96.31 99 ILE B N 1
ATOM 3446 C CA . ILE B 1 99 ? 31.5 0.916 -0.01 1 96.31 99 ILE B CA 1
ATOM 3447 C C . ILE B 1 99 ? 30.656 0.575 -1.227 1 96.31 99 ILE B C 1
ATOM 3449 O O . ILE B 1 99 ? 30.062 1.464 -1.854 1 96.31 99 ILE B O 1
ATOM 3453 N N . ASN B 1 100 ? 30.562 -0.665 -1.498 1 96.19 100 ASN B N 1
ATOM 3454 C CA . ASN B 1 100 ? 29.734 -1.117 -2.615 1 96.19 100 ASN B CA 1
ATOM 3455 C C . ASN B 1 100 ? 28.266 -0.756 -2.41 1 96.19 100 ASN B C 1
ATOM 3457 O O . ASN B 1 100 ? 27.562 -0.432 -3.369 1 96.19 100 ASN B O 1
ATOM 3461 N N . ALA B 1 101 ? 27.781 -0.905 -1.204 1 96.25 101 ALA B N 1
ATOM 3462 C CA . ALA B 1 101 ? 26.406 -0.536 -0.884 1 96.25 101 ALA B CA 1
ATOM 3463 C C . ALA B 1 101 ? 26.156 0.94 -1.176 1 96.25 101 ALA B C 1
ATOM 3465 O O . ALA B 1 101 ? 25.094 1.307 -1.677 1 96.25 101 ALA B O 1
ATOM 3466 N N . VAL B 1 102 ? 27.094 1.797 -0.882 1 96.38 102 VAL B N 1
ATOM 3467 C CA . VAL B 1 102 ? 26.984 3.232 -1.125 1 96.38 102 VAL B CA 1
ATOM 3468 C C . VAL B 1 102 ? 26.891 3.494 -2.627 1 96.38 102 VAL B C 1
ATOM 3470 O O . VAL B 1 102 ? 26.016 4.242 -3.072 1 96.38 102 VAL B O 1
ATOM 3473 N N . TYR B 1 103 ? 27.719 2.816 -3.393 1 95.69 103 TYR B N 1
ATOM 3474 C CA . TYR B 1 103 ? 27.719 3.027 -4.836 1 95.69 103 TYR B CA 1
ATOM 3475 C C . TYR B 1 103 ? 26.453 2.479 -5.477 1 95.69 103 TYR B C 1
ATOM 3477 O O . TYR B 1 103 ? 25.938 3.053 -6.438 1 95.69 103 TYR B O 1
ATOM 3485 N N . LYS B 1 104 ? 26.047 1.414 -4.973 1 95.25 104 LYS B N 1
ATOM 3486 C CA . LYS B 1 104 ? 24.781 0.866 -5.449 1 95.25 104 LYS B CA 1
ATOM 3487 C C . LYS B 1 104 ? 23.625 1.848 -5.219 1 95.25 104 LYS B C 1
ATOM 3489 O O . LYS B 1 104 ? 22.797 2.057 -6.105 1 95.25 104 LYS B O 1
ATOM 3494 N N . ALA B 1 105 ? 23.594 2.426 -4.059 1 94.75 105 ALA B N 1
ATOM 3495 C CA . ALA B 1 105 ? 22.578 3.422 -3.74 1 94.75 105 ALA B CA 1
ATOM 3496 C C . ALA B 1 105 ? 22.688 4.629 -4.668 1 94.75 105 ALA B C 1
ATOM 3498 O O . ALA B 1 105 ? 21.672 5.145 -5.148 1 94.75 105 ALA B O 1
ATOM 3499 N N . GLU B 1 106 ? 23.906 5.117 -4.879 1 94.44 106 GLU B N 1
ATOM 3500 C CA . GLU B 1 106 ? 24.125 6.262 -5.758 1 94.44 106 GLU B CA 1
ATOM 3501 C C . GLU B 1 106 ? 23.562 6.008 -7.152 1 94.44 106 GLU B C 1
ATOM 3503 O O . GLU B 1 106 ? 22.984 6.906 -7.77 1 94.44 106 GLU B O 1
ATOM 3508 N N . THR B 1 107 ? 23.656 4.785 -7.598 1 92.5 107 THR B N 1
ATOM 3509 C CA . THR B 1 107 ? 23.203 4.422 -8.938 1 92.5 107 THR B CA 1
ATOM 3510 C C . THR B 1 107 ? 21.688 4.273 -8.977 1 92.5 107 THR B C 1
ATOM 3512 O O . THR B 1 107 ? 21.062 4.551 -10 1 92.5 107 THR B O 1
ATOM 3515 N N . GLN B 1 108 ? 21.141 3.902 -7.887 1 93.69 108 GLN B N 1
ATOM 3516 C CA . GLN B 1 108 ? 19.734 3.547 -7.852 1 93.69 108 GLN B CA 1
ATOM 3517 C C . GLN B 1 108 ? 18.859 4.762 -7.527 1 93.69 108 GLN B C 1
ATOM 3519 O O . GLN B 1 108 ? 17.672 4.785 -7.844 1 93.69 108 GLN B O 1
ATOM 3524 N N . LEU B 1 109 ? 19.438 5.758 -6.906 1 96 109 LEU B N 1
ATOM 3525 C CA . LEU B 1 109 ? 18.656 6.898 -6.434 1 96 109 LEU B CA 1
ATOM 3526 C C . LEU B 1 109 ? 18.969 8.141 -7.258 1 96 109 LEU B C 1
ATOM 3528 O O . LEU B 1 109 ? 20.125 8.469 -7.5 1 96 109 LEU B O 1
ATOM 3532 N N . MET B 1 110 ? 17.969 8.789 -7.668 1 93.75 110 MET B N 1
ATOM 3533 C CA . MET B 1 110 ? 18.109 9.961 -8.523 1 93.75 110 MET B CA 1
ATOM 3534 C C . MET B 1 110 ? 18.734 11.117 -7.762 1 93.75 110 MET B C 1
ATOM 3536 O O . MET B 1 110 ? 18.312 11.445 -6.656 1 93.75 110 MET B O 1
ATOM 3540 N N . GLY B 1 111 ? 19.766 11.727 -8.367 1 94.44 111 GLY B N 1
ATOM 3541 C CA . GLY B 1 111 ? 20.344 12.961 -7.871 1 94.44 111 GLY B CA 1
ATOM 3542 C C . GLY B 1 111 ? 21.328 12.742 -6.738 1 94.44 111 GLY B C 1
ATOM 3543 O O . GLY B 1 111 ? 21.797 13.695 -6.113 1 94.44 111 GLY B O 1
ATOM 3544 N N . LEU B 1 112 ? 21.562 11.461 -6.441 1 95.38 112 LEU B N 1
ATOM 3545 C CA . LEU B 1 112 ? 22.516 11.172 -5.375 1 95.38 112 LEU B CA 1
ATOM 3546 C C . LEU B 1 112 ? 23.938 11.094 -5.926 1 95.38 112 LEU B C 1
ATOM 3548 O O . LEU B 1 112 ? 24.156 10.508 -6.988 1 95.38 112 LEU B O 1
ATOM 3552 N N . GLY B 1 113 ? 24.875 11.742 -5.23 1 95.75 113 GLY B N 1
ATOM 3553 C CA . GLY B 1 113 ? 26.266 11.695 -5.641 1 95.75 113 GLY B CA 1
ATOM 3554 C C . GLY B 1 113 ? 27.234 11.734 -4.469 1 95.75 113 GLY B C 1
ATOM 3555 O O . GLY B 1 113 ? 27 12.438 -3.486 1 95.75 113 GLY B O 1
ATOM 3556 N N . VAL B 1 114 ? 28.328 10.984 -4.602 1 95.81 114 VAL B N 1
ATOM 3557 C CA . VAL B 1 114 ? 29.375 11.008 -3.594 1 95.81 114 VAL B CA 1
ATOM 3558 C C . VAL B 1 114 ? 30.156 12.32 -3.691 1 95.81 114 VAL B C 1
ATOM 3560 O O . VAL B 1 114 ? 30.594 12.719 -4.777 1 95.81 114 VAL B O 1
ATOM 3563 N N . ILE B 1 115 ? 30.281 12.938 -2.553 1 95.69 115 ILE B N 1
ATOM 3564 C CA . ILE B 1 115 ? 30.969 14.227 -2.602 1 95.69 115 ILE B CA 1
ATOM 3565 C C . ILE B 1 115 ? 32.281 14.156 -1.812 1 95.69 115 ILE B C 1
ATOM 3567 O O . ILE B 1 115 ? 33.125 15.031 -1.948 1 95.69 115 ILE B O 1
ATOM 3571 N N . GLU B 1 116 ? 32.344 13.328 -0.896 1 95.12 116 GLU B N 1
ATOM 3572 C CA . GLU B 1 116 ? 33.562 13.078 -0.113 1 95.12 116 GLU B CA 1
ATOM 3573 C C . GLU B 1 116 ? 33.75 11.586 0.15 1 95.12 116 GLU B C 1
ATOM 3575 O O . GLU B 1 116 ? 32.781 10.867 0.387 1 95.12 116 GLU B O 1
ATOM 3580 N N . GLU B 1 117 ? 35.031 11.141 0.003 1 94.81 117 GLU B N 1
ATOM 3581 C CA . GLU B 1 117 ? 35.344 9.734 0.266 1 94.81 117 GLU B CA 1
ATOM 3582 C C . GLU B 1 117 ? 36.688 9.586 0.964 1 94.81 117 GLU B C 1
ATOM 3584 O O . GLU B 1 117 ? 37.719 9.93 0.399 1 94.81 117 GLU B O 1
ATOM 3589 N N . THR B 1 118 ? 36.625 9.227 2.191 1 93.94 118 THR B N 1
ATOM 3590 C CA . THR B 1 118 ? 37.812 8.805 2.963 1 93.94 118 THR B CA 1
ATOM 3591 C C . THR B 1 118 ? 37.656 7.34 3.377 1 93.94 118 THR B C 1
ATOM 3593 O O . THR B 1 118 ? 36.594 6.746 3.234 1 93.94 118 THR B O 1
ATOM 3596 N N . PRO B 1 119 ? 38.75 6.719 3.768 1 92.81 119 PRO B N 1
ATOM 3597 C CA . PRO B 1 119 ? 38.625 5.32 4.18 1 92.81 119 PRO B CA 1
ATOM 3598 C C . PRO B 1 119 ? 37.594 5.117 5.293 1 92.81 119 PRO B C 1
ATOM 3600 O O . PRO B 1 119 ? 36.969 4.066 5.363 1 92.81 119 PRO B O 1
ATOM 3603 N N . GLU B 1 120 ? 37.406 6.16 6.133 1 93.38 120 GLU B N 1
ATOM 3604 C CA . GLU B 1 120 ? 36.562 5.988 7.309 1 93.38 120 GLU B CA 1
ATOM 3605 C C . GLU B 1 120 ? 35.156 6.598 7.086 1 93.38 120 GLU B C 1
ATOM 3607 O O . GLU B 1 120 ? 34.25 6.348 7.863 1 93.38 120 GLU B O 1
ATOM 3612 N N . ARG B 1 121 ? 35.094 7.391 6.008 1 95.69 121 ARG B N 1
ATOM 3613 C CA . ARG B 1 121 ? 33.844 8.156 5.875 1 95.69 121 ARG B CA 1
ATOM 3614 C C . ARG B 1 121 ? 33.562 8.484 4.414 1 95.69 121 ARG B C 1
ATOM 3616 O O . ARG B 1 121 ? 34.5 8.828 3.662 1 95.69 121 ARG B O 1
ATOM 3623 N N . ILE B 1 122 ? 32.281 8.25 4.078 1 97.69 122 ILE B N 1
ATOM 3624 C CA . ILE B 1 122 ? 31.797 8.672 2.762 1 97.69 122 ILE B CA 1
ATOM 3625 C C . ILE B 1 122 ? 30.625 9.633 2.916 1 97.69 122 ILE B C 1
ATOM 3627 O O . ILE B 1 122 ? 29.719 9.398 3.727 1 97.69 122 ILE B O 1
ATOM 3631 N N . ALA B 1 123 ? 30.641 10.734 2.219 1 97.31 123 ALA B N 1
ATOM 3632 C CA . ALA B 1 123 ? 29.531 11.688 2.209 1 97.31 123 ALA B CA 1
ATOM 3633 C C . ALA B 1 123 ? 28.844 11.711 0.848 1 97.31 123 ALA B C 1
ATOM 3635 O O . ALA B 1 123 ? 29.5 11.805 -0.189 1 97.31 123 ALA B O 1
ATOM 3636 N N . ILE B 1 124 ? 27.547 11.555 0.94 1 97.19 124 ILE B N 1
ATOM 3637 C CA . ILE B 1 124 ? 26.734 11.594 -0.272 1 97.19 124 ILE B CA 1
ATOM 3638 C C . ILE B 1 124 ? 25.766 12.758 -0.198 1 97.19 124 ILE B C 1
ATOM 3640 O O . ILE B 1 124 ? 25.219 13.055 0.868 1 97.19 124 ILE B O 1
ATOM 3644 N N . ARG B 1 125 ? 25.578 13.43 -1.299 1 96.12 125 ARG B N 1
ATOM 3645 C CA . ARG B 1 125 ? 24.688 14.586 -1.348 1 96.12 125 ARG B CA 1
ATOM 3646 C C . ARG B 1 125 ? 23.578 14.375 -2.369 1 96.12 125 ARG B C 1
ATOM 3648 O O . ARG B 1 125 ? 23.812 13.844 -3.453 1 96.12 125 ARG B O 1
ATOM 3655 N N . CYS B 1 126 ? 22.359 14.75 -2.002 1 94.69 126 CYS B N 1
ATOM 3656 C CA . CYS B 1 126 ? 21.203 14.703 -2.893 1 94.69 126 CYS B CA 1
ATOM 3657 C C . CYS B 1 126 ? 20.953 16.062 -3.531 1 94.69 126 CYS B C 1
ATOM 3659 O O . CYS B 1 126 ? 20.797 17.062 -2.828 1 94.69 126 CYS B O 1
ATOM 3661 N N . SER B 1 127 ? 20.781 16.109 -4.809 1 91.94 127 SER B N 1
ATOM 3662 C CA . SER B 1 127 ? 20.641 17.375 -5.535 1 91.94 127 SER B CA 1
ATOM 3663 C C . SER B 1 127 ? 19.281 17.469 -6.211 1 91.94 127 SER B C 1
ATOM 3665 O O . SER B 1 127 ? 19.094 18.266 -7.137 1 91.94 127 SER B O 1
ATOM 3667 N N . VAL B 1 128 ? 18.359 16.719 -5.801 1 90.81 128 VAL B N 1
ATOM 3668 C CA . VAL B 1 128 ? 17.031 16.734 -6.387 1 90.81 128 VAL B CA 1
ATOM 3669 C C . VAL B 1 128 ? 16.281 18 -5.945 1 90.81 128 VAL B C 1
ATOM 3671 O O . VAL B 1 128 ? 16.188 18.297 -4.75 1 90.81 128 VAL B O 1
ATOM 3674 N N . ASP B 1 129 ? 15.805 18.766 -6.863 1 88.19 129 ASP B N 1
ATOM 3675 C CA . ASP B 1 129 ? 14.953 19.922 -6.598 1 88.19 129 ASP B CA 1
ATOM 3676 C C . ASP B 1 129 ? 13.477 19.578 -6.785 1 88.19 129 ASP B C 1
ATOM 3678 O O . ASP B 1 129 ? 13.039 19.297 -7.902 1 88.19 129 ASP B O 1
ATOM 3682 N N . ALA B 1 130 ? 12.734 19.641 -5.758 1 87.06 130 ALA B N 1
ATOM 3683 C CA . ALA B 1 130 ? 11.312 19.297 -5.773 1 87.06 130 ALA B CA 1
ATOM 3684 C C . ALA B 1 130 ? 10.57 20.094 -6.832 1 87.06 130 ALA B C 1
ATOM 3686 O O . ALA B 1 130 ? 9.617 19.609 -7.441 1 87.06 130 ALA B O 1
ATOM 3687 N N . GLU B 1 131 ? 11 21.297 -7.152 1 87.75 131 GLU B N 1
ATOM 3688 C CA . GLU B 1 131 ? 10.32 22.203 -8.062 1 87.75 131 GLU B CA 1
ATOM 3689 C C . GLU B 1 131 ? 10.359 21.688 -9.5 1 87.75 131 GLU B C 1
ATOM 3691 O O . GLU B 1 131 ? 9.578 22.125 -10.344 1 87.75 131 GLU B O 1
ATOM 3696 N N . ASP B 1 132 ? 11.258 20.797 -9.68 1 92 132 ASP B N 1
ATOM 3697 C CA . ASP B 1 132 ? 11.422 20.266 -11.031 1 92 132 ASP B CA 1
ATOM 3698 C C . ASP B 1 132 ? 10.375 19.203 -11.336 1 92 132 ASP B C 1
ATOM 3700 O O . ASP B 1 132 ? 10.273 18.734 -12.469 1 92 132 ASP B O 1
ATOM 3704 N N . PHE B 1 133 ? 9.539 18.906 -10.32 1 93.94 133 PHE B N 1
ATOM 3705 C CA . PHE B 1 133 ? 8.688 17.734 -10.5 1 93.94 133 PHE B CA 1
ATOM 3706 C C . PHE B 1 133 ? 7.25 18.047 -10.086 1 93.94 133 PHE B C 1
ATOM 3708 O O . PHE B 1 133 ? 7.004 19 -9.344 1 93.94 133 PHE B O 1
ATOM 3715 N N . SER B 1 134 ? 6.348 17.266 -10.672 1 95.5 134 SER B N 1
ATOM 3716 C CA . SER B 1 134 ? 4.957 17.156 -10.242 1 95.5 134 SER B CA 1
ATOM 3717 C C . SER B 1 134 ? 4.605 15.727 -9.859 1 95.5 134 SER B C 1
ATOM 3719 O O . SER B 1 134 ? 4.863 14.789 -10.617 1 95.5 134 SER B O 1
ATOM 3721 N N . LEU B 1 135 ? 4.004 15.594 -8.648 1 97.19 135 LEU B N 1
ATOM 3722 C CA . LEU B 1 135 ? 3.654 14.25 -8.195 1 97.19 135 LEU B CA 1
ATOM 3723 C C . LEU B 1 135 ? 2.695 13.586 -9.18 1 97.19 135 LEU B C 1
ATOM 3725 O O . LEU B 1 135 ? 2.834 12.398 -9.477 1 97.19 135 LEU B O 1
ATOM 3729 N N . ASP B 1 136 ? 1.735 14.352 -9.758 1 97 136 ASP B N 1
ATOM 3730 C CA . ASP B 1 136 ? 0.791 13.812 -10.734 1 97 136 ASP B CA 1
ATOM 3731 C C . ASP B 1 136 ? 1.518 13.281 -11.969 1 97 136 ASP B C 1
ATOM 3733 O O . ASP B 1 136 ? 1.236 12.172 -12.43 1 97 136 ASP B O 1
ATOM 3737 N N . ASN B 1 137 ? 2.471 14.039 -12.43 1 97.25 137 ASN B N 1
ATOM 3738 C CA . ASN B 1 137 ? 3.217 13.641 -13.617 1 97.25 137 ASN B CA 1
ATOM 3739 C C . ASN B 1 137 ? 4.098 12.43 -13.344 1 97.25 137 ASN B C 1
ATOM 3741 O O . ASN B 1 137 ? 4.242 11.555 -14.203 1 97.25 137 ASN B O 1
ATOM 3745 N N . LEU B 1 138 ? 4.691 12.398 -12.172 1 98 138 LEU B N 1
ATOM 3746 C CA . LEU B 1 138 ? 5.531 11.258 -11.812 1 98 138 LEU B CA 1
ATOM 3747 C C . LEU B 1 138 ? 4.703 9.984 -11.703 1 98 138 LEU B C 1
ATOM 3749 O O . LEU B 1 138 ? 5.152 8.906 -12.094 1 98 138 LEU B O 1
ATOM 3753 N N . LEU B 1 139 ? 3.471 10.078 -11.141 1 98.5 139 LEU B N 1
ATOM 3754 C CA . LEU B 1 139 ? 2.578 8.93 -11.07 1 98.5 139 LEU B CA 1
ATOM 3755 C C . LEU B 1 139 ? 2.238 8.43 -12.469 1 98.5 139 LEU B C 1
ATOM 3757 O O . LEU B 1 139 ? 2.291 7.223 -12.734 1 98.5 139 LEU B O 1
ATOM 3761 N N . LYS B 1 140 ? 1.943 9.344 -13.391 1 98.25 140 LYS B N 1
ATOM 3762 C CA . LYS B 1 140 ? 1.647 8.977 -14.773 1 98.25 140 LYS B CA 1
ATOM 3763 C C . LYS B 1 140 ? 2.861 8.344 -15.453 1 98.25 140 LYS B C 1
ATOM 3765 O O . LYS B 1 140 ? 2.725 7.367 -16.188 1 98.25 140 LYS B O 1
ATOM 3770 N N . ARG B 1 141 ? 3.973 8.914 -15.188 1 98.19 141 ARG B N 1
ATOM 3771 C CA . ARG B 1 141 ? 5.199 8.383 -15.773 1 98.19 141 ARG B CA 1
ATOM 3772 C C . ARG B 1 141 ? 5.469 6.965 -15.289 1 98.19 141 ARG B C 1
ATOM 3774 O O . ARG B 1 141 ? 5.879 6.105 -16.078 1 98.19 141 ARG B O 1
ATOM 3781 N N . LEU B 1 142 ? 5.324 6.73 -13.961 1 98.38 142 LEU B N 1
ATOM 3782 C CA . LEU B 1 142 ? 5.527 5.398 -13.406 1 98.38 142 LEU B CA 1
ATOM 3783 C C . LEU B 1 142 ? 4.555 4.398 -14.023 1 98.38 142 LEU B C 1
ATOM 3785 O O . LEU B 1 142 ? 4.941 3.279 -14.367 1 98.38 142 LEU B O 1
ATOM 3789 N N . GLU B 1 143 ? 3.307 4.805 -14.211 1 98.38 143 GLU B N 1
ATOM 3790 C CA . GLU B 1 143 ? 2.314 3.957 -14.867 1 98.38 143 GLU B CA 1
ATOM 3791 C C . GLU B 1 143 ? 2.711 3.654 -16.312 1 98.38 143 GLU B C 1
ATOM 3793 O O . GLU B 1 143 ? 2.629 2.508 -16.75 1 98.38 143 GLU B O 1
ATOM 3798 N N . ASN B 1 144 ? 3.139 4.684 -17.016 1 98 144 ASN B N 1
ATOM 3799 C CA . ASN B 1 144 ? 3.545 4.512 -18.406 1 98 144 ASN B CA 1
ATOM 3800 C C . ASN B 1 144 ? 4.727 3.555 -18.531 1 98 144 ASN B C 1
ATOM 3802 O O . ASN B 1 144 ? 4.762 2.723 -19.438 1 98 144 ASN B O 1
ATOM 3806 N N . THR B 1 145 ? 5.691 3.725 -17.641 1 98.19 145 THR B N 1
ATOM 3807 C CA . THR B 1 145 ? 6.84 2.826 -17.625 1 98.19 145 THR B CA 1
ATOM 3808 C C . THR B 1 145 ? 6.398 1.386 -17.391 1 98.19 145 THR B C 1
ATOM 3810 O O . THR B 1 145 ? 6.824 0.474 -18.109 1 98.19 145 THR B O 1
ATOM 3813 N N . GLY B 1 146 ? 5.512 1.162 -16.391 1 97.88 146 GLY B N 1
ATOM 3814 C CA . GLY B 1 146 ? 4.992 -0.167 -16.109 1 97.88 146 GLY B CA 1
ATOM 3815 C C . GLY B 1 146 ? 4.211 -0.758 -17.281 1 97.88 146 GLY B C 1
ATOM 3816 O O . GLY B 1 146 ? 4.352 -1.941 -17.594 1 97.88 146 GLY B O 1
ATOM 3817 N N . SER B 1 147 ? 3.4 0.081 -17.906 1 97.75 147 SER B N 1
ATOM 3818 C CA . SER B 1 147 ? 2.604 -0.348 -19.047 1 97.75 147 SER B CA 1
ATOM 3819 C C . SER B 1 147 ? 3.494 -0.779 -20.203 1 97.75 147 SER B C 1
ATOM 3821 O O . SER B 1 147 ? 3.238 -1.804 -20.844 1 97.75 147 SER B O 1
ATOM 3823 N N . THR B 1 148 ? 4.504 0.024 -20.453 1 97.94 148 THR B N 1
ATOM 3824 C CA . THR B 1 148 ? 5.453 -0.306 -21.516 1 97.94 148 THR B CA 1
ATOM 3825 C C . THR B 1 148 ? 6.152 -1.63 -21.219 1 97.94 148 THR B C 1
ATOM 3827 O O . THR B 1 148 ? 6.273 -2.482 -22.109 1 97.94 148 THR B O 1
ATOM 3830 N N . MET B 1 149 ? 6.625 -1.808 -19.984 1 98.31 149 MET B N 1
ATOM 3831 C CA . MET B 1 149 ? 7.277 -3.051 -19.578 1 98.31 149 MET B CA 1
ATOM 3832 C C . MET B 1 149 ? 6.348 -4.242 -19.781 1 98.31 149 MET B C 1
ATOM 3834 O O . MET B 1 149 ? 6.762 -5.277 -20.312 1 98.31 149 MET B O 1
ATOM 3838 N N . ARG B 1 150 ? 5.121 -4.113 -19.359 1 98.31 150 ARG B N 1
ATOM 3839 C CA . ARG B 1 150 ? 4.137 -5.184 -19.484 1 98.31 150 ARG B CA 1
ATOM 3840 C C . ARG B 1 150 ? 3.889 -5.531 -20.953 1 98.31 150 ARG B C 1
ATOM 3842 O O . ARG B 1 150 ? 3.863 -6.711 -21.312 1 98.31 150 ARG B O 1
ATOM 3849 N N . GLY B 1 151 ? 3.707 -4.488 -21.766 1 97.56 151 GLY B N 1
ATOM 3850 C CA . GLY B 1 151 ? 3.531 -4.707 -23.188 1 97.56 151 GLY B CA 1
ATOM 3851 C C . GLY B 1 151 ? 4.699 -5.434 -23.828 1 97.56 151 GLY B C 1
ATOM 3852 O O . GLY B 1 151 ? 4.504 -6.387 -24.578 1 97.56 151 GLY B O 1
ATOM 3853 N N . GLU B 1 152 ? 5.906 -5.023 -23.531 1 97.81 152 GLU B N 1
ATOM 3854 C CA . GLU B 1 152 ? 7.109 -5.648 -24.062 1 97.81 152 GLU B CA 1
ATOM 3855 C C . GLU B 1 152 ? 7.23 -7.098 -23.594 1 97.81 152 GLU B C 1
ATOM 3857 O O . GLU B 1 152 ? 7.562 -7.984 -24.375 1 97.81 152 GLU B O 1
ATOM 3862 N N . ALA B 1 153 ? 6.977 -7.348 -22.328 1 98.12 153 ALA B N 1
ATOM 3863 C CA . ALA B 1 153 ? 7.109 -8.68 -21.75 1 98.12 153 ALA B CA 1
ATOM 3864 C C . ALA B 1 153 ? 6.121 -9.656 -22.391 1 98.12 153 ALA B C 1
ATOM 3866 O O . ALA B 1 153 ? 6.484 -10.773 -22.75 1 98.12 153 ALA B O 1
ATOM 3867 N N . VAL B 1 154 ? 4.875 -9.234 -22.594 1 97.88 154 VAL B N 1
ATOM 3868 C CA . VAL B 1 154 ? 3.844 -10.109 -23.141 1 97.88 154 VAL B CA 1
ATOM 3869 C C . VAL B 1 154 ? 4.09 -10.328 -24.641 1 97.88 154 VAL B C 1
ATOM 3871 O O . VAL B 1 154 ? 3.893 -11.438 -25.141 1 97.88 154 VAL B O 1
ATOM 3874 N N . LYS B 1 155 ? 4.52 -9.273 -25.297 1 97.19 155 LYS B N 1
ATOM 3875 C CA . LYS B 1 155 ? 4.898 -9.43 -26.703 1 97.19 155 LYS B CA 1
ATOM 3876 C C . LYS B 1 155 ? 6.066 -10.398 -26.844 1 97.19 155 LYS B C 1
ATOM 3878 O O . LYS B 1 155 ? 6.102 -11.203 -27.781 1 97.19 155 LYS B O 1
ATOM 3883 N N . ALA B 1 156 ? 7.031 -10.211 -25.953 1 97.94 156 ALA B N 1
ATOM 3884 C CA . ALA B 1 156 ? 8.156 -11.133 -25.938 1 97.94 156 ALA B CA 1
ATOM 3885 C C . ALA B 1 156 ? 7.688 -12.578 -25.781 1 97.94 156 ALA B C 1
ATOM 3887 O O . ALA B 1 156 ? 8.18 -13.477 -26.469 1 97.94 156 ALA B O 1
ATOM 3888 N N . LEU B 1 157 ? 6.742 -12.734 -24.953 1 96.06 157 LEU B N 1
ATOM 3889 C CA . LEU B 1 157 ? 6.18 -14.055 -24.688 1 96.06 157 LEU B CA 1
ATOM 3890 C C . LEU B 1 157 ? 5.461 -14.602 -25.906 1 96.06 157 LEU B C 1
ATOM 3892 O O . LEU B 1 157 ? 5.621 -15.773 -26.266 1 96.06 157 LEU B O 1
ATOM 3896 N N . ALA B 1 158 ? 4.727 -13.828 -26.578 1 95.5 158 ALA B N 1
ATOM 3897 C CA . ALA B 1 158 ? 3.912 -14.203 -27.734 1 95.5 158 ALA B CA 1
ATOM 3898 C C . ALA B 1 158 ? 4.793 -14.57 -28.922 1 95.5 158 ALA B C 1
ATOM 3900 O O . ALA B 1 158 ? 4.441 -15.445 -29.719 1 95.5 158 ALA B O 1
ATOM 3901 N N . HIS B 1 159 ? 5.949 -13.977 -29.031 1 95.25 159 HIS B N 1
ATOM 3902 C CA . HIS B 1 159 ? 6.766 -14.141 -30.219 1 95.25 159 HIS B CA 1
ATOM 3903 C C . HIS B 1 159 ? 8.047 -14.914 -29.922 1 95.25 159 HIS B C 1
ATOM 3905 O O . HIS B 1 159 ? 8.867 -15.141 -30.812 1 95.25 159 HIS B O 1
ATOM 3911 N N . GLY B 1 160 ? 8.25 -15.273 -28.703 1 95.88 160 GLY B N 1
ATOM 3912 C CA . GLY B 1 160 ? 9.5 -15.922 -28.328 1 95.88 160 GLY B CA 1
ATOM 3913 C C . GLY B 1 160 ? 10.719 -15.055 -2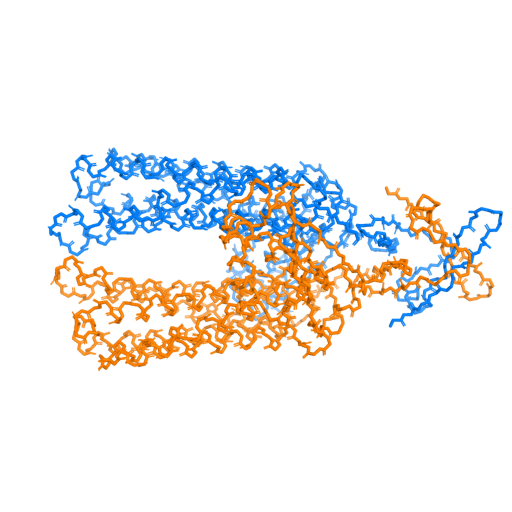8.578 1 95.88 160 GLY B C 1
ATOM 3914 O O . GLY B 1 160 ? 11.695 -15.5 -29.172 1 95.88 160 GLY B O 1
ATOM 3915 N N . ASN B 1 161 ? 10.648 -13.766 -28.141 1 96.75 161 ASN B N 1
ATOM 3916 C CA . ASN B 1 161 ? 11.688 -12.781 -28.406 1 96.75 161 ASN B CA 1
ATOM 3917 C C . ASN B 1 161 ? 12.383 -12.336 -27.125 1 96.75 161 ASN B C 1
ATOM 3919 O O . ASN B 1 161 ? 11.977 -11.352 -26.5 1 96.75 161 ASN B O 1
ATOM 3923 N N . PRO B 1 162 ? 13.461 -12.875 -26.781 1 97.06 162 PRO B N 1
ATOM 3924 C CA . PRO B 1 162 ? 14.141 -12.539 -25.516 1 97.06 162 PRO B CA 1
ATOM 3925 C C . PRO B 1 162 ? 14.656 -11.102 -25.5 1 97.06 162 PRO B C 1
ATOM 3927 O O . PRO B 1 162 ? 14.82 -10.516 -24.422 1 97.06 162 PRO B O 1
ATOM 3930 N N . ASP B 1 163 ? 14.867 -10.547 -26.641 1 97.44 163 ASP B N 1
ATOM 3931 C CA . ASP B 1 163 ? 15.344 -9.172 -26.688 1 97.44 163 ASP B CA 1
ATOM 3932 C C . ASP B 1 163 ? 14.289 -8.211 -26.125 1 97.44 163 ASP B C 1
ATOM 3934 O O . ASP B 1 163 ? 14.625 -7.27 -25.406 1 97.44 163 ASP B O 1
ATOM 3938 N N . LEU B 1 164 ? 13.102 -8.445 -26.516 1 97.06 164 LEU B N 1
ATOM 3939 C CA . LEU B 1 164 ? 12.016 -7.629 -25.984 1 97.06 164 LEU B CA 1
ATOM 3940 C C . LEU B 1 164 ? 11.906 -7.793 -24.469 1 97.06 164 LEU B C 1
ATOM 3942 O O . LEU B 1 164 ? 11.625 -6.828 -23.75 1 97.06 164 LEU B O 1
ATOM 3946 N N . ALA B 1 165 ? 12.055 -9.008 -24 1 97.94 165 ALA B N 1
ATOM 3947 C CA . ALA B 1 165 ? 12.031 -9.258 -22.562 1 97.94 165 ALA B CA 1
ATOM 3948 C C . ALA B 1 165 ? 13.164 -8.523 -21.859 1 97.94 165 ALA B C 1
ATOM 3950 O O . ALA B 1 165 ? 12.969 -7.953 -20.781 1 97.94 165 ALA B O 1
ATOM 3951 N N . GLN B 1 166 ? 14.273 -8.516 -22.5 1 97.69 166 GLN B N 1
ATOM 3952 C CA . GLN B 1 166 ? 15.422 -7.824 -21.938 1 97.69 166 GLN B CA 1
ATOM 3953 C C . GLN B 1 166 ? 15.18 -6.32 -21.875 1 97.69 166 GLN B C 1
ATOM 3955 O O . GLN B 1 166 ? 15.609 -5.656 -20.922 1 97.69 166 GLN B O 1
ATOM 3960 N N . ARG B 1 167 ? 14.547 -5.809 -22.812 1 96.69 167 ARG B N 1
ATOM 3961 C CA . ARG B 1 167 ? 14.195 -4.395 -22.797 1 96.69 167 ARG B CA 1
ATOM 3962 C C . ARG B 1 167 ? 13.305 -4.066 -21.609 1 96.69 167 ARG B C 1
ATOM 3964 O O . ARG B 1 167 ? 13.523 -3.064 -20.922 1 96.69 167 ARG B O 1
ATOM 3971 N N . ALA B 1 168 ? 12.289 -4.91 -21.375 1 96.94 168 ALA B N 1
ATOM 3972 C CA . ALA B 1 168 ? 11.414 -4.734 -20.219 1 96.94 168 ALA B CA 1
ATOM 3973 C C . ALA B 1 168 ? 12.203 -4.793 -18.906 1 96.94 168 ALA B C 1
ATOM 3975 O O . ALA B 1 168 ? 11.977 -3.979 -18.016 1 96.94 168 ALA B O 1
ATOM 3976 N N . LEU B 1 169 ? 13.172 -5.691 -18.828 1 97.31 169 LEU B N 1
ATOM 3977 C CA . LEU B 1 169 ? 13.977 -5.871 -17.625 1 97.31 169 LEU B CA 1
ATOM 3978 C C . LEU B 1 169 ? 14.867 -4.656 -17.391 1 97.31 169 LEU B C 1
ATOM 3980 O O . LEU B 1 169 ? 15.07 -4.25 -16.234 1 97.31 169 LEU B O 1
ATOM 3984 N N . ASN B 1 170 ? 15.297 -4.047 -18.453 1 95.06 170 ASN B N 1
ATOM 3985 C CA . ASN B 1 170 ? 16.172 -2.881 -18.344 1 95.06 170 ASN B CA 1
ATOM 3986 C C . ASN B 1 170 ? 15.406 -1.656 -17.859 1 95.06 170 ASN B C 1
ATOM 3988 O O . ASN B 1 170 ? 15.992 -0.762 -17.234 1 95.06 170 ASN B O 1
ATOM 3992 N N . ARG B 1 171 ? 14.148 -1.685 -18.062 1 95.81 171 ARG B N 1
ATOM 3993 C CA . ARG B 1 171 ? 13.336 -0.533 -17.688 1 95.81 171 ARG B CA 1
ATOM 3994 C C . ARG B 1 171 ? 12.969 -0.574 -16.219 1 95.81 171 ARG B C 1
ATOM 3996 O O . ARG B 1 171 ? 12.562 0.438 -15.641 1 95.81 171 ARG B O 1
ATOM 4003 N N . GLU B 1 172 ? 13.148 -1.767 -15.609 1 95.31 172 GLU B N 1
ATOM 4004 C CA . GLU B 1 172 ? 12.758 -1.946 -14.211 1 95.31 172 GLU B CA 1
ATOM 4005 C C . GLU B 1 172 ? 13.5 -0.967 -13.305 1 95.31 172 GLU B C 1
ATOM 4007 O O . GLU B 1 172 ? 12.938 -0.469 -12.328 1 95.31 172 GLU B O 1
ATOM 4012 N N . ARG B 1 173 ? 14.766 -0.65 -13.641 1 92.88 173 ARG B N 1
ATOM 4013 C CA . ARG B 1 173 ? 15.555 0.296 -12.852 1 92.88 173 ARG B CA 1
ATOM 4014 C C . ARG B 1 173 ? 14.945 1.691 -12.898 1 92.88 173 ARG B C 1
ATOM 4016 O O . ARG B 1 173 ? 14.945 2.41 -11.898 1 92.88 173 ARG B O 1
ATOM 4023 N N . GLN B 1 174 ? 14.477 2.027 -14.062 1 95.38 174 GLN B N 1
ATOM 4024 C CA . GLN B 1 174 ? 13.836 3.328 -14.227 1 95.38 174 GLN B CA 1
ATOM 4025 C C . GLN B 1 174 ? 12.57 3.426 -13.383 1 95.38 174 GLN B C 1
ATOM 4027 O O . GLN B 1 174 ? 12.328 4.441 -12.727 1 95.38 174 GLN B O 1
ATOM 4032 N N . ALA B 1 175 ? 11.758 2.371 -13.406 1 97.06 175 ALA B N 1
ATOM 4033 C CA . ALA B 1 175 ? 10.547 2.344 -12.594 1 97.06 175 ALA B CA 1
ATOM 4034 C C . ALA B 1 175 ? 10.875 2.498 -11.109 1 97.06 175 ALA B C 1
ATOM 4036 O O . ALA B 1 175 ? 10.219 3.268 -10.398 1 97.06 175 ALA B O 1
ATOM 4037 N N . ASN B 1 176 ? 11.867 1.872 -10.672 1 96.12 176 ASN B N 1
ATOM 4038 C CA . ASN B 1 176 ? 12.281 1.928 -9.273 1 96.12 176 ASN B CA 1
ATOM 4039 C C . ASN B 1 176 ? 12.758 3.324 -8.891 1 96.12 176 ASN B C 1
ATOM 4041 O O . ASN B 1 176 ? 12.461 3.803 -7.793 1 96.12 176 ASN B O 1
ATOM 4045 N N . LYS B 1 177 ? 13.508 3.973 -9.766 1 96.56 177 LYS B N 1
ATOM 4046 C CA . LYS B 1 177 ? 13.984 5.328 -9.516 1 96.56 177 LYS B CA 1
ATOM 4047 C C . LYS B 1 177 ? 12.82 6.301 -9.344 1 96.56 177 LYS B C 1
ATOM 4049 O O . LYS B 1 177 ? 12.836 7.141 -8.438 1 96.56 177 LYS B O 1
ATOM 4054 N N . ILE B 1 178 ? 11.867 6.164 -10.227 1 97.81 178 ILE B N 1
ATOM 4055 C CA . ILE B 1 178 ? 10.711 7.043 -10.148 1 97.81 178 ILE B CA 1
ATOM 4056 C C . ILE B 1 178 ? 9.961 6.801 -8.844 1 97.81 178 ILE B C 1
ATOM 4058 O O . ILE B 1 178 ? 9.523 7.75 -8.188 1 97.81 178 ILE B O 1
ATOM 4062 N N . PHE B 1 179 ? 9.859 5.57 -8.492 1 98.12 179 PHE B N 1
ATOM 4063 C CA . PHE B 1 179 ? 9.148 5.203 -7.273 1 98.12 179 PHE B CA 1
ATOM 4064 C C . PHE B 1 179 ? 9.805 5.828 -6.051 1 98.12 179 PHE B C 1
ATOM 4066 O O . PHE B 1 179 ? 9.133 6.453 -5.227 1 98.12 179 PHE B O 1
ATOM 4073 N N . VAL B 1 180 ? 11.094 5.664 -5.891 1 97.69 180 VAL B N 1
ATOM 4074 C CA . VAL B 1 180 ? 11.781 6.168 -4.711 1 97.69 180 VAL B CA 1
ATOM 4075 C C . VAL B 1 180 ? 11.758 7.695 -4.711 1 97.69 180 VAL B C 1
ATOM 4077 O O . VAL B 1 180 ? 11.648 8.32 -3.652 1 97.69 180 VAL B O 1
ATOM 4080 N N . LEU B 1 181 ? 11.859 8.297 -5.895 1 97.75 181 LEU B N 1
ATOM 4081 C CA . LEU B 1 181 ? 11.727 9.75 -6 1 97.75 181 LEU B CA 1
ATOM 4082 C C . LEU B 1 181 ? 10.359 10.203 -5.52 1 97.75 181 LEU B C 1
ATOM 4084 O O . LEU B 1 181 ? 10.25 11.195 -4.793 1 97.75 181 LEU B O 1
ATOM 4088 N N . LEU B 1 182 ? 9.297 9.477 -5.918 1 98.12 182 LEU B N 1
ATOM 4089 C CA . LEU B 1 182 ? 7.949 9.773 -5.453 1 98.12 182 LEU B CA 1
ATOM 4090 C C . LEU B 1 182 ? 7.887 9.758 -3.928 1 98.12 182 LEU B C 1
ATOM 4092 O O . LEU B 1 182 ? 7.32 10.664 -3.312 1 98.12 182 LEU B O 1
ATOM 4096 N N . LEU B 1 183 ? 8.484 8.742 -3.35 1 97.38 183 LEU B N 1
ATOM 4097 C CA . LEU B 1 183 ? 8.484 8.633 -1.895 1 97.38 183 LEU B CA 1
ATOM 4098 C C . LEU B 1 183 ? 9.188 9.828 -1.259 1 97.38 183 LEU B C 1
ATOM 4100 O O . LEU B 1 183 ? 8.672 10.414 -0.3 1 97.38 183 LEU B O 1
ATOM 4104 N N . ARG B 1 184 ? 10.305 10.219 -1.821 1 96.5 184 ARG B N 1
ATOM 4105 C CA . ARG B 1 184 ? 11.039 11.367 -1.291 1 96.5 184 ARG B CA 1
ATOM 4106 C C . ARG B 1 184 ? 10.188 12.633 -1.331 1 96.5 184 ARG B C 1
ATOM 4108 O O . ARG B 1 184 ? 10.086 13.344 -0.334 1 96.5 184 ARG B O 1
ATOM 4115 N N . LEU B 1 185 ? 9.594 12.859 -2.467 1 96.06 185 LEU B N 1
ATOM 4116 C CA . LEU B 1 185 ? 8.805 14.078 -2.641 1 96.06 185 LEU B CA 1
ATOM 4117 C C . LEU B 1 185 ? 7.57 14.055 -1.748 1 96.06 185 LEU B C 1
ATOM 4119 O O . LEU B 1 185 ? 7.156 15.094 -1.228 1 96.06 185 LEU B O 1
ATOM 4123 N N . ILE B 1 186 ? 6.992 12.891 -1.533 1 95.38 186 ILE B N 1
ATOM 4124 C CA . ILE B 1 186 ? 5.82 12.75 -0.678 1 95.38 186 ILE B CA 1
ATOM 4125 C C . ILE B 1 186 ? 6.199 13.062 0.77 1 95.38 186 ILE B C 1
ATOM 4127 O O . ILE B 1 186 ? 5.543 13.867 1.431 1 95.38 186 ILE B O 1
ATOM 4131 N N . PHE B 1 187 ? 7.27 12.484 1.23 1 91.75 187 PHE B N 1
ATOM 4132 C CA . PHE B 1 187 ? 7.668 12.672 2.621 1 91.75 187 PHE B CA 1
ATOM 4133 C C . PHE B 1 187 ? 8.125 14.102 2.867 1 91.75 187 PHE B C 1
ATOM 4135 O O . PHE B 1 187 ? 7.773 14.711 3.881 1 91.75 187 PHE B O 1
ATOM 4142 N N . THR B 1 188 ? 8.898 14.648 1.941 1 89.06 188 THR B N 1
ATOM 4143 C CA . THR B 1 188 ? 9.375 16.016 2.125 1 89.06 188 THR B CA 1
ATOM 4144 C C . THR B 1 188 ? 8.227 17.016 2.029 1 89.06 188 THR B C 1
ATOM 4146 O O . THR B 1 188 ? 8.188 18 2.77 1 89.06 188 THR B O 1
ATOM 4149 N N . SER B 1 189 ? 7.27 16.719 1.155 1 88 189 SER B N 1
ATOM 4150 C CA . SER B 1 189 ? 6.105 17.578 1.025 1 88 189 SER B CA 1
ATOM 4151 C C . SER B 1 189 ? 5.219 17.5 2.264 1 88 189 SER B C 1
ATOM 4153 O O . SER B 1 189 ? 4.586 18.5 2.643 1 88 189 SER B O 1
ATOM 4155 N N . TYR B 1 190 ? 5.164 16.359 2.824 1 83.81 190 TYR B N 1
ATOM 4156 C CA . TYR B 1 190 ? 4.398 16.219 4.055 1 83.81 190 TYR B CA 1
ATOM 4157 C C . TYR B 1 190 ? 4.969 17.094 5.164 1 83.81 190 TYR B C 1
ATOM 4159 O O . TYR B 1 190 ? 4.219 17.703 5.922 1 83.81 190 TYR B O 1
ATOM 4167 N N . GLN B 1 191 ? 6.262 17.125 5.168 1 76.56 191 GLN B N 1
ATOM 4168 C CA . GLN B 1 191 ? 6.949 17.844 6.227 1 76.56 191 GLN B CA 1
ATOM 4169 C C . GLN B 1 191 ? 6.945 19.344 5.957 1 76.56 191 GLN B C 1
ATOM 4171 O O . GLN B 1 191 ? 6.988 20.156 6.891 1 76.56 191 GLN B O 1
ATOM 4176 N N . ASN B 1 192 ? 6.941 19.609 4.691 1 76.38 192 ASN B N 1
ATOM 4177 C CA . ASN B 1 192 ? 7.012 21 4.277 1 76.38 192 ASN B CA 1
ATOM 4178 C C . ASN B 1 192 ? 5.895 21.359 3.305 1 76.38 192 ASN B C 1
ATOM 4180 O O . ASN B 1 192 ? 6 21.094 2.105 1 76.38 192 ASN B O 1
ATOM 4184 N N . PRO B 1 193 ? 4.906 22.047 3.77 1 72.69 193 PRO B N 1
ATOM 4185 C CA . PRO B 1 193 ? 3.758 22.375 2.92 1 72.69 193 PRO B CA 1
ATOM 4186 C C . PRO B 1 193 ? 4.137 23.203 1.697 1 72.69 193 PRO B C 1
ATOM 4188 O O . PRO B 1 193 ? 3.453 23.141 0.671 1 72.69 193 PRO B O 1
ATOM 4191 N N . ASN B 1 194 ? 5.234 23.969 1.816 1 72.56 194 ASN B N 1
ATOM 4192 C CA . ASN B 1 194 ? 5.684 24.719 0.649 1 72.56 194 ASN B CA 1
ATOM 4193 C C . ASN B 1 194 ? 6.145 23.781 -0.471 1 72.56 194 ASN B C 1
ATOM 4195 O O . ASN B 1 194 ? 5.934 24.078 -1.649 1 72.56 194 ASN B O 1
ATOM 4199 N N . LEU B 1 195 ? 6.703 22.797 -0.001 1 80.88 195 LEU B N 1
ATOM 4200 C CA . LEU B 1 195 ? 7.145 21.812 -0.987 1 80.88 195 LEU B CA 1
ATOM 4201 C C . LEU B 1 195 ? 5.953 21.094 -1.604 1 80.88 195 LEU B C 1
ATOM 4203 O O . LEU B 1 195 ? 5.988 20.719 -2.779 1 80.88 195 LEU B O 1
ATOM 4207 N N . ALA B 1 196 ? 4.879 20.953 -0.803 1 81.62 196 ALA B N 1
ATOM 4208 C CA . ALA B 1 196 ? 3.66 20.359 -1.338 1 81.62 196 ALA B CA 1
ATOM 4209 C C . ALA B 1 196 ? 3.107 21.172 -2.502 1 81.62 196 ALA B C 1
ATOM 4211 O O . ALA B 1 196 ? 2.729 20.625 -3.535 1 81.62 196 ALA B O 1
ATOM 4212 N N . ARG B 1 197 ? 3.137 22.453 -2.377 1 82 197 ARG B N 1
ATOM 4213 C CA . ARG B 1 197 ? 2.684 23.328 -3.447 1 82 197 ARG B CA 1
ATOM 4214 C C . ARG B 1 197 ? 3.609 23.25 -4.656 1 82 197 ARG B C 1
ATOM 4216 O O . ARG B 1 197 ? 3.148 23.25 -5.797 1 82 197 ARG B O 1
ATOM 4223 N N . ALA B 1 198 ? 4.859 23.172 -4.324 1 81 198 ALA B N 1
ATOM 4224 C CA . ALA B 1 198 ? 5.855 23.125 -5.391 1 81 198 ALA B CA 1
ATOM 4225 C C . ALA B 1 198 ? 5.672 21.891 -6.258 1 81 198 ALA B C 1
ATOM 4227 O O . ALA B 1 198 ? 5.918 21.922 -7.465 1 81 198 ALA B O 1
ATOM 4228 N N . VAL B 1 199 ? 5.148 20.859 -5.629 1 85.62 199 VAL B N 1
ATOM 4229 C CA . VAL B 1 199 ? 5.016 19.609 -6.371 1 85.62 199 VAL B CA 1
ATOM 4230 C C . VAL B 1 199 ? 3.59 19.469 -6.898 1 85.62 199 VAL B C 1
ATOM 4232 O O . VAL B 1 199 ? 3.178 18.375 -7.301 1 85.62 199 VAL B O 1
ATOM 4235 N N . GLY B 1 200 ? 2.787 20.516 -6.84 1 82.31 200 GLY B N 1
ATOM 4236 C CA . GLY B 1 200 ? 1.527 20.578 -7.562 1 82.31 200 GLY B CA 1
ATOM 4237 C C . GLY B 1 200 ? 0.324 20.25 -6.695 1 82.31 200 GLY B C 1
ATOM 4238 O O . GLY B 1 200 ? -0.738 19.891 -7.207 1 82.31 200 GLY B O 1
ATOM 4239 N N . LEU B 1 201 ? 0.5 20.297 -5.336 1 84.75 201 LEU B N 1
ATOM 4240 C CA . LEU B 1 201 ? -0.622 19.969 -4.461 1 84.75 201 LEU B CA 1
ATOM 4241 C C . LEU B 1 201 ? -1.101 21.203 -3.707 1 84.75 201 LEU B C 1
ATOM 4243 O O . LEU B 1 201 ? -0.289 22.016 -3.262 1 84.75 201 LEU B O 1
ATOM 4247 N N . ASP B 1 202 ? -2.412 21.266 -3.635 1 76.62 202 ASP B N 1
ATOM 4248 C CA . ASP B 1 202 ? -3 22.391 -2.92 1 76.62 202 ASP B CA 1
ATOM 4249 C C . ASP B 1 202 ? -3.092 22.094 -1.423 1 76.62 202 ASP B C 1
ATOM 4251 O O . ASP B 1 202 ? -3.264 23.016 -0.618 1 76.62 202 ASP B O 1
ATOM 4255 N N . SER B 1 203 ? -3.102 20.859 -1.112 1 76.94 203 SER B N 1
ATOM 4256 C CA . SER B 1 203 ? -3.135 20.438 0.281 1 76.94 203 SER B CA 1
ATOM 4257 C C . SER B 1 203 ? -2.312 19.172 0.486 1 76.94 203 SER B C 1
ATOM 4259 O O . SER B 1 203 ? -1.926 18.5 -0.482 1 76.94 203 SER B O 1
ATOM 4261 N N . GLY B 1 204 ? -1.968 18.906 1.721 1 82.12 204 GLY B N 1
ATOM 4262 C CA . GLY B 1 204 ? -1.203 17.703 2.02 1 82.12 204 GLY B CA 1
ATOM 4263 C C . GLY B 1 204 ? -2.053 16.453 2.053 1 82.12 204 GLY B C 1
ATOM 4264 O O . GLY B 1 204 ? -1.525 15.336 2.146 1 82.12 204 GLY B O 1
ATOM 4265 N N . PHE B 1 205 ? -3.355 16.562 1.878 1 82.69 205 PHE B N 1
ATOM 4266 C CA . PHE B 1 205 ? -4.301 15.469 2.053 1 82.69 205 PHE B CA 1
ATOM 4267 C C . PHE B 1 205 ? -4.023 14.352 1.056 1 82.69 205 PHE B C 1
ATOM 4269 O O . PHE B 1 205 ? -3.992 13.172 1.426 1 82.69 205 PHE B O 1
ATOM 4276 N N . PRO B 1 206 ? -3.676 14.68 -0.171 1 91.44 206 PRO B N 1
ATOM 4277 C CA . PRO B 1 206 ? -3.48 13.609 -1.155 1 91.44 206 PRO B CA 1
ATOM 4278 C C . PRO B 1 206 ? -2.232 12.773 -0.877 1 91.44 206 PRO B C 1
ATOM 4280 O O . PRO B 1 206 ? -2.098 11.664 -1.401 1 91.44 206 PRO B O 1
ATOM 4283 N N . LEU B 1 207 ? -1.299 13.336 -0.073 1 92.81 207 LEU B N 1
ATOM 4284 C CA . LEU B 1 207 ? -0.006 12.688 0.126 1 92.81 207 LEU B CA 1
ATOM 4285 C C . LEU B 1 207 ? -0.177 11.312 0.75 1 92.81 207 LEU B C 1
ATOM 4287 O O . LEU B 1 207 ? 0.554 10.375 0.411 1 92.81 207 LEU B O 1
ATOM 4291 N N . ILE B 1 208 ? -1.171 11.109 1.602 1 91.25 208 ILE B N 1
ATOM 4292 C CA . ILE B 1 208 ? -1.447 9.836 2.256 1 91.25 208 ILE B CA 1
ATOM 4293 C C . ILE B 1 208 ? -1.823 8.789 1.211 1 91.25 208 ILE B C 1
ATOM 4295 O O . ILE B 1 208 ? -1.313 7.668 1.237 1 91.25 208 ILE B O 1
ATOM 4299 N N . GLY B 1 209 ? -2.693 9.188 0.299 1 94.56 209 GLY B N 1
ATOM 4300 C CA . GLY B 1 209 ? -3.104 8.281 -0.762 1 94.56 209 GLY B CA 1
ATOM 4301 C C . GLY B 1 209 ? -2.021 8.047 -1.799 1 94.56 209 GLY B C 1
ATOM 4302 O O . GLY B 1 209 ? -1.836 6.918 -2.264 1 94.56 209 GLY B O 1
ATOM 4303 N N . TYR B 1 210 ? -1.253 9.109 -2.143 1 97.12 210 TYR B N 1
ATOM 4304 C CA . TYR B 1 210 ? -0.234 9.031 -3.186 1 97.12 210 TYR B CA 1
ATOM 4305 C C . TYR B 1 210 ? 0.854 8.031 -2.814 1 97.12 210 TYR B C 1
ATOM 4307 O O . TYR B 1 210 ? 1.396 7.344 -3.684 1 97.12 210 TYR B O 1
ATOM 4315 N N . ARG B 1 211 ? 1.146 7.922 -1.596 1 97.19 211 ARG B N 1
ATOM 4316 C CA . ARG B 1 211 ? 2.154 6.965 -1.159 1 97.19 211 ARG B CA 1
ATOM 4317 C C . ARG B 1 211 ? 1.747 5.539 -1.517 1 97.19 211 ARG B C 1
ATOM 4319 O O . ARG B 1 211 ? 2.555 4.77 -2.041 1 97.19 211 ARG B O 1
ATOM 4326 N N . SER B 1 212 ? 0.516 5.211 -1.243 1 97.5 212 SER B N 1
ATOM 4327 C CA . SER B 1 212 ? 0.003 3.881 -1.554 1 97.5 212 SER B CA 1
ATOM 4328 C C . SER B 1 212 ? -0.073 3.656 -3.061 1 97.5 212 SER B C 1
ATOM 4330 O O . SER B 1 212 ? 0.269 2.576 -3.549 1 97.5 212 SER B O 1
ATOM 4332 N N . VAL B 1 213 ? -0.505 4.664 -3.754 1 98.44 213 VAL B N 1
ATOM 4333 C CA . VAL B 1 213 ? -0.615 4.566 -5.207 1 98.44 213 VAL B CA 1
ATOM 4334 C C . VAL B 1 213 ? 0.763 4.309 -5.812 1 98.44 213 VAL B C 1
ATOM 4336 O O . VAL B 1 213 ? 0.916 3.447 -6.68 1 98.44 213 VAL B O 1
ATOM 4339 N N . ALA B 1 214 ? 1.76 5.059 -5.34 1 98.31 214 ALA B N 1
ATOM 4340 C CA . ALA B 1 214 ? 3.123 4.895 -5.84 1 98.31 214 ALA B CA 1
ATOM 4341 C C . ALA B 1 214 ? 3.6 3.455 -5.664 1 98.31 214 ALA B C 1
ATOM 4343 O O . ALA B 1 214 ? 4.188 2.875 -6.582 1 98.31 214 ALA B O 1
ATOM 4344 N N . LYS B 1 215 ? 3.357 2.879 -4.559 1 98 215 LYS B N 1
ATOM 4345 C CA . LYS B 1 215 ? 3.775 1.501 -4.32 1 98 215 LYS B CA 1
ATOM 4346 C C . LYS B 1 215 ? 3.041 0.534 -5.242 1 98 215 LYS B C 1
ATOM 4348 O O . LYS B 1 215 ? 3.645 -0.389 -5.793 1 98 215 LYS B O 1
ATOM 4353 N N . ASN B 1 216 ? 1.718 0.729 -5.352 1 98.38 216 ASN B N 1
ATOM 4354 C CA . ASN B 1 216 ? 0.958 -0.128 -6.254 1 98.38 216 ASN B CA 1
ATOM 4355 C C . ASN B 1 216 ? 1.511 -0.075 -7.676 1 98.38 216 ASN B C 1
ATOM 4357 O O . ASN B 1 216 ? 1.585 -1.1 -8.359 1 98.38 216 ASN B O 1
ATOM 4361 N N . LEU B 1 217 ? 1.879 1.089 -8.109 1 98.62 217 LEU B N 1
ATOM 4362 C CA . LEU B 1 217 ? 2.408 1.245 -9.461 1 98.62 217 LEU B CA 1
ATOM 4363 C C . LEU B 1 217 ? 3.768 0.57 -9.594 1 98.62 217 LEU B C 1
ATOM 4365 O O . LEU B 1 217 ? 4.07 -0.026 -10.633 1 98.62 217 LEU B O 1
ATOM 4369 N N . GLU B 1 218 ? 4.57 0.72 -8.594 1 98.44 218 GLU B N 1
ATOM 4370 C CA . GLU B 1 218 ? 5.848 0.013 -8.594 1 98.44 218 GLU B CA 1
ATOM 4371 C C . GLU B 1 218 ? 5.645 -1.497 -8.672 1 98.44 218 GLU B C 1
ATOM 4373 O O . GLU B 1 218 ? 6.371 -2.189 -9.383 1 98.44 218 GLU B O 1
ATOM 4378 N N . LEU B 1 219 ? 4.648 -2.014 -7.98 1 97.69 219 LEU B N 1
ATOM 4379 C CA . LEU B 1 219 ? 4.34 -3.439 -7.988 1 97.69 219 LEU B CA 1
ATOM 4380 C C . LEU B 1 219 ? 3.85 -3.885 -9.359 1 97.69 219 LEU B C 1
ATOM 4382 O O . LEU B 1 219 ? 4.105 -5.016 -9.781 1 97.69 219 LEU B O 1
ATOM 4386 N N . THR B 1 220 ? 3.125 -3.023 -10.055 1 98 220 THR B N 1
ATOM 4387 C CA . THR B 1 220 ? 2.727 -3.301 -11.43 1 98 220 THR B CA 1
ATOM 4388 C C . THR B 1 220 ? 3.951 -3.508 -12.312 1 98 220 THR B C 1
ATOM 4390 O O . THR B 1 220 ? 3.977 -4.414 -13.148 1 98 220 THR B O 1
ATOM 4393 N N . ALA B 1 221 ? 4.941 -2.658 -12.141 1 98.12 221 ALA B N 1
ATOM 4394 C CA . ALA B 1 221 ? 6.184 -2.807 -12.891 1 98.12 221 ALA B CA 1
ATOM 4395 C C . ALA B 1 221 ? 6.898 -4.105 -12.523 1 98.12 221 ALA B C 1
ATOM 4397 O O . ALA B 1 221 ? 7.461 -4.777 -13.391 1 98.12 221 ALA B O 1
ATOM 4398 N N . ASP B 1 222 ? 6.871 -4.477 -11.273 1 97.44 222 ASP B N 1
ATOM 4399 C CA . ASP B 1 222 ? 7.453 -5.738 -10.82 1 97.44 222 ASP B CA 1
ATOM 4400 C C . ASP B 1 222 ? 6.777 -6.93 -11.492 1 97.44 222 ASP B C 1
ATOM 4402 O O . ASP B 1 222 ? 7.434 -7.91 -11.844 1 97.44 222 ASP B O 1
ATOM 4406 N N . ASN B 1 223 ? 5.461 -6.867 -11.562 1 98.06 223 ASN B N 1
ATOM 4407 C CA . ASN B 1 223 ? 4.734 -7.934 -12.242 1 98.06 223 ASN B CA 1
ATOM 4408 C C . ASN B 1 223 ? 5.176 -8.086 -13.688 1 98.06 223 ASN B C 1
ATOM 4410 O O . ASN B 1 223 ? 5.281 -9.203 -14.203 1 98.06 223 ASN B O 1
ATOM 4414 N N . ALA B 1 224 ? 5.402 -6.957 -14.344 1 98.31 224 ALA B N 1
ATOM 4415 C CA . ALA B 1 224 ? 5.918 -6.996 -15.711 1 98.31 224 ALA B CA 1
ATOM 4416 C C . ALA B 1 224 ? 7.305 -7.629 -15.758 1 98.31 224 ALA B C 1
ATOM 4418 O O . ALA B 1 224 ? 7.613 -8.391 -16.672 1 98.31 224 ALA B O 1
ATOM 4419 N N . GLU B 1 225 ? 8.109 -7.23 -14.812 1 98.31 225 GLU B N 1
ATOM 4420 C CA . GLU B 1 225 ? 9.43 -7.844 -14.688 1 98.31 225 GLU B CA 1
ATOM 4421 C C . GLU B 1 225 ? 9.32 -9.359 -14.547 1 98.31 225 GLU B C 1
ATOM 4423 O O . GLU B 1 225 ? 10.094 -10.102 -15.156 1 98.31 225 GLU B O 1
ATOM 4428 N N . ASP B 1 226 ? 8.422 -9.867 -13.758 1 97.25 226 ASP B N 1
ATOM 4429 C CA . ASP B 1 226 ? 8.203 -11.297 -13.555 1 97.25 226 ASP B CA 1
ATOM 4430 C C . ASP B 1 226 ? 7.883 -11.992 -14.875 1 97.25 226 ASP B C 1
ATOM 4432 O O . ASP B 1 226 ? 8.422 -13.062 -15.164 1 97.25 226 ASP B O 1
ATOM 4436 N N . ILE B 1 227 ? 7.023 -11.398 -15.641 1 98.12 227 ILE B N 1
ATOM 4437 C CA . ILE B 1 227 ? 6.648 -11.977 -16.922 1 98.12 227 ILE B CA 1
ATOM 4438 C C . ILE B 1 227 ? 7.867 -12.039 -17.844 1 98.12 227 ILE B C 1
ATOM 4440 O O . ILE B 1 227 ? 8.109 -13.047 -18.5 1 98.12 227 ILE B O 1
ATOM 4444 N N . ALA B 1 228 ? 8.617 -10.93 -17.844 1 98.31 228 ALA B N 1
ATOM 4445 C CA . ALA B 1 228 ? 9.82 -10.898 -18.672 1 98.31 228 ALA B CA 1
ATOM 4446 C C . ALA B 1 228 ? 10.805 -11.992 -18.25 1 98.31 228 ALA B C 1
ATOM 4448 O O . ALA B 1 228 ? 11.422 -12.633 -19.109 1 98.31 228 ALA B O 1
ATOM 4449 N N . ASN B 1 229 ? 10.945 -12.203 -17 1 97.62 229 ASN B N 1
ATOM 4450 C CA . ASN B 1 229 ? 11.828 -13.25 -16.516 1 97.62 229 ASN B CA 1
ATOM 4451 C C . ASN B 1 229 ? 11.344 -14.641 -16.922 1 97.62 229 ASN B C 1
ATOM 4453 O O . ASN B 1 229 ? 12.148 -15.531 -17.188 1 97.62 229 ASN B O 1
ATOM 4457 N N . ILE B 1 230 ? 10.047 -14.828 -16.938 1 96.88 230 ILE B N 1
ATOM 4458 C CA . ILE B 1 230 ? 9.484 -16.094 -17.391 1 96.88 230 ILE B CA 1
ATOM 4459 C C . ILE B 1 230 ? 9.867 -16.344 -18.844 1 96.88 230 ILE B C 1
ATOM 4461 O O . ILE B 1 230 ? 10.219 -17.469 -19.219 1 96.88 230 ILE B O 1
ATOM 4465 N N . VAL B 1 231 ? 9.844 -15.305 -19.688 1 97.06 231 VAL B N 1
ATOM 4466 C CA . VAL B 1 231 ? 10.266 -15.422 -21.078 1 97.06 231 VAL B CA 1
ATOM 4467 C C . VAL B 1 231 ? 11.711 -15.898 -21.141 1 97.06 231 VAL B C 1
ATOM 4469 O O . VAL B 1 231 ? 12.039 -16.797 -21.906 1 97.06 231 VAL B O 1
ATOM 4472 N N . MET B 1 232 ? 12.523 -15.312 -20.312 1 96.81 232 MET B N 1
ATOM 4473 C CA . MET B 1 232 ? 13.953 -15.617 -20.328 1 96.81 232 MET B CA 1
ATOM 4474 C C . MET B 1 232 ? 14.203 -17.062 -19.906 1 96.81 232 MET B C 1
ATOM 4476 O O . MET B 1 232 ? 15.117 -17.719 -20.406 1 96.81 232 MET B O 1
ATOM 4480 N N . ASP B 1 233 ? 13.367 -17.578 -19.062 1 94.56 233 ASP B N 1
ATOM 4481 C CA . ASP B 1 233 ? 13.609 -18.875 -18.438 1 94.56 233 ASP B CA 1
ATOM 4482 C C . ASP B 1 233 ? 12.883 -19.984 -19.188 1 94.56 233 ASP B C 1
ATOM 4484 O O . ASP B 1 233 ? 13.25 -21.156 -19.094 1 94.56 233 ASP B O 1
ATOM 4488 N N . ALA B 1 234 ? 11.812 -19.641 -19.906 1 94.62 234 ALA B N 1
ATOM 4489 C CA . ALA B 1 234 ? 10.969 -20.625 -20.562 1 94.62 234 ALA B CA 1
ATOM 4490 C C . ALA B 1 234 ? 11.68 -21.234 -21.781 1 94.62 234 ALA B C 1
ATOM 4492 O O . ALA B 1 234 ? 12.406 -20.531 -22.484 1 94.62 234 ALA B O 1
ATOM 4493 N N . ASP B 1 235 ? 11.43 -22.453 -22 1 91.81 235 ASP B N 1
ATOM 4494 C CA . ASP B 1 235 ? 11.938 -23.094 -23.203 1 91.81 235 ASP B CA 1
ATOM 4495 C C . ASP B 1 235 ? 11.422 -22.391 -24.469 1 91.81 235 ASP B C 1
ATOM 4497 O O . ASP B 1 235 ? 10.219 -22.156 -24.609 1 91.81 235 ASP B O 1
ATOM 4501 N N . GLY B 1 236 ? 12.344 -22.047 -25.328 1 93.56 236 GLY B N 1
ATOM 4502 C CA . GLY B 1 236 ? 11.969 -21.359 -26.547 1 93.56 236 GLY B CA 1
ATOM 4503 C C . GLY B 1 236 ? 11.492 -19.938 -26.312 1 93.56 236 GLY B C 1
ATOM 4504 O O . GLY B 1 236 ? 11 -19.281 -27.219 1 93.56 236 GLY B O 1
ATOM 4505 N N . HIS B 1 237 ? 11.508 -19.562 -25.016 1 95.56 237 HIS B N 1
ATOM 4506 C CA . HIS B 1 237 ? 11.164 -18.203 -24.625 1 95.56 237 HIS B CA 1
ATOM 4507 C C . HIS B 1 237 ? 9.688 -17.922 -24.844 1 95.56 237 HIS B C 1
ATOM 4509 O O . HIS B 1 237 ? 9.305 -16.797 -25.141 1 95.56 237 HIS B O 1
ATOM 4515 N N . THR B 1 238 ? 8.914 -18.938 -24.828 1 94.38 238 THR B N 1
ATOM 4516 C CA . THR B 1 238 ? 7.465 -18.828 -24.984 1 94.38 238 THR B CA 1
ATOM 4517 C C . THR B 1 238 ? 6.746 -19.812 -24.062 1 94.38 238 THR B C 1
ATOM 4519 O O . THR B 1 238 ? 7.383 -20.625 -23.406 1 94.38 238 THR B O 1
ATOM 4522 N N . LEU B 1 239 ? 5.457 -19.625 -23.953 1 93.88 239 LEU B N 1
ATOM 4523 C CA . LEU B 1 239 ? 4.645 -20.562 -23.188 1 93.88 239 LEU B CA 1
ATOM 4524 C C . LEU B 1 239 ? 4.223 -21.75 -24.062 1 93.88 239 LEU B C 1
ATOM 4526 O O . LEU B 1 239 ? 4.066 -21.609 -25.266 1 93.88 239 LEU B O 1
ATOM 4530 N N . ASP B 1 240 ? 4.113 -22.828 -23.531 1 91.88 240 ASP B N 1
ATOM 4531 C CA . ASP B 1 240 ? 3.613 -24.016 -24.219 1 91.88 240 ASP B CA 1
ATOM 4532 C C . ASP B 1 240 ? 2.09 -24 -24.312 1 91.88 240 ASP B C 1
ATOM 4534 O O . ASP B 1 240 ? 1.421 -24.844 -23.719 1 91.88 240 ASP B O 1
ATOM 4538 N N . VAL B 1 241 ? 1.57 -23.062 -25.016 1 94.75 241 VAL B N 1
ATOM 4539 C CA . VAL B 1 241 ? 0.13 -22.938 -25.219 1 94.75 241 VAL B CA 1
ATOM 4540 C C . VAL B 1 241 ? -0.167 -22.75 -26.703 1 94.75 241 VAL B C 1
ATOM 4542 O O . VAL B 1 241 ? 0.708 -22.328 -27.469 1 94.75 241 VAL B O 1
ATOM 4545 N N . ASP B 1 242 ? -1.387 -23.094 -27.141 1 95.06 242 ASP B N 1
ATOM 4546 C CA . ASP B 1 242 ? -1.781 -22.875 -28.516 1 95.06 242 ASP B CA 1
ATOM 4547 C C . ASP B 1 242 ? -1.971 -21.391 -28.812 1 95.06 242 ASP B C 1
ATOM 4549 O O . ASP B 1 242 ? -1.938 -20.562 -27.906 1 95.06 242 ASP B O 1
ATOM 4553 N N . GLN B 1 243 ? -2.148 -21.078 -29.984 1 94.94 243 GLN B N 1
ATOM 4554 C CA . GLN B 1 243 ? -2.252 -19.688 -30.438 1 94.94 243 GLN B CA 1
ATOM 4555 C C . GLN B 1 243 ? -3.504 -19.031 -29.875 1 94.94 243 GLN B C 1
ATOM 4557 O O . GLN B 1 243 ? -3.502 -17.828 -29.594 1 94.94 243 GLN B O 1
ATOM 4562 N N . SER B 1 244 ? -4.516 -19.766 -29.781 1 96.62 244 SER B N 1
ATOM 4563 C CA . SER B 1 244 ? -5.766 -19.219 -29.266 1 96.62 244 SER B CA 1
ATOM 4564 C C . SER B 1 244 ? -5.609 -18.781 -27.812 1 96.62 244 SER B C 1
ATOM 4566 O O . SER B 1 244 ? -6.109 -17.719 -27.422 1 96.62 244 SER B O 1
ATOM 4568 N N . THR B 1 245 ? -4.953 -19.594 -27.016 1 97.06 245 THR B N 1
ATOM 4569 C CA . THR B 1 245 ? -4.703 -19.266 -25.625 1 97.06 245 THR B CA 1
ATOM 4570 C C . THR B 1 245 ? -3.801 -18.031 -25.516 1 97.06 245 THR B C 1
ATOM 4572 O O . THR B 1 245 ? -4.047 -17.141 -24.703 1 97.06 245 THR B O 1
ATOM 4575 N N . MET B 1 246 ? -2.795 -17.969 -26.344 1 96.69 246 MET B N 1
ATOM 4576 C CA . MET B 1 246 ? -1.906 -16.812 -26.344 1 96.69 246 MET B CA 1
ATOM 4577 C C . MET B 1 246 ? -2.666 -15.539 -26.719 1 96.69 246 MET B C 1
ATOM 4579 O O . MET B 1 246 ? -2.4 -14.469 -26.172 1 96.69 246 MET B O 1
ATOM 4583 N N . ARG B 1 247 ? -3.584 -15.641 -27.641 1 96.62 247 ARG B N 1
ATOM 4584 C CA . ARG B 1 247 ? -4.422 -14.5 -28 1 96.62 247 ARG B CA 1
ATOM 4585 C C . ARG B 1 247 ? -5.262 -14.031 -26.812 1 96.62 247 ARG B C 1
ATOM 4587 O O . ARG B 1 247 ? -5.418 -12.828 -26.594 1 96.62 247 ARG B O 1
ATOM 4594 N N . ARG B 1 248 ? -5.77 -14.961 -26.078 1 97.06 248 ARG B N 1
ATOM 4595 C CA . ARG B 1 248 ? -6.551 -14.633 -24.891 1 97.06 248 ARG B CA 1
ATOM 4596 C C . ARG B 1 248 ? -5.691 -13.906 -23.859 1 97.06 248 ARG B C 1
ATOM 4598 O O . ARG B 1 248 ? -6.156 -12.969 -23.203 1 97.06 248 ARG B O 1
ATOM 4605 N N . ILE B 1 249 ? -4.473 -14.352 -23.703 1 97.62 249 ILE B N 1
ATOM 4606 C CA . ILE B 1 249 ? -3.547 -13.719 -22.781 1 97.62 249 ILE B CA 1
ATOM 4607 C C . ILE B 1 249 ? -3.248 -12.289 -23.219 1 97.62 249 ILE B C 1
ATOM 4609 O O . ILE B 1 249 ? -3.213 -11.375 -22.406 1 97.62 249 ILE B O 1
ATOM 4613 N N . ARG B 1 250 ? -3.096 -12.117 -24.469 1 97.25 250 ARG B N 1
ATOM 4614 C CA . ARG B 1 250 ? -2.844 -10.781 -25.016 1 97.25 250 ARG B CA 1
ATOM 4615 C C . ARG B 1 250 ? -4.051 -9.875 -24.812 1 97.25 250 ARG B C 1
ATOM 4617 O O . ARG B 1 250 ? -3.904 -8.703 -24.453 1 97.25 250 ARG B O 1
ATOM 4624 N N . GLU B 1 251 ? -5.191 -10.398 -25.031 1 96.94 251 GLU B N 1
ATOM 4625 C CA . GLU B 1 251 ? -6.41 -9.641 -24.797 1 96.94 251 GLU B CA 1
ATOM 4626 C C . GLU B 1 251 ? -6.559 -9.273 -23.312 1 96.94 251 GLU B C 1
ATOM 4628 O O . GLU B 1 251 ? -6.953 -8.156 -22.984 1 96.94 251 GLU B O 1
ATOM 4633 N N . PHE B 1 252 ? -6.297 -10.289 -22.469 1 97.69 252 PHE B N 1
ATOM 4634 C CA . PHE B 1 252 ? -6.289 -10.047 -21.031 1 97.69 252 PHE B CA 1
ATOM 4635 C C . PHE B 1 252 ? -5.352 -8.898 -20.688 1 97.69 252 PHE B C 1
ATOM 4637 O O . PHE B 1 252 ? -5.711 -8.008 -19.906 1 97.69 252 PHE B O 1
ATOM 4644 N N . THR B 1 253 ? -4.219 -8.844 -21.312 1 97.94 253 THR B N 1
ATOM 4645 C CA . THR B 1 253 ? -3.215 -7.809 -21.094 1 97.94 253 THR B CA 1
ATOM 4646 C C . THR B 1 253 ? -3.75 -6.441 -21.5 1 97.94 253 THR B C 1
ATOM 4648 O O . THR B 1 253 ? -3.537 -5.449 -20.812 1 97.94 253 THR B O 1
ATOM 4651 N N . ASP B 1 254 ? -4.441 -6.395 -22.578 1 97.5 254 ASP B N 1
ATOM 4652 C CA . ASP B 1 254 ? -5.02 -5.141 -23.062 1 97.5 254 ASP B CA 1
ATOM 4653 C C . ASP B 1 254 ? -6.031 -4.586 -22.047 1 97.5 254 ASP B C 1
ATOM 4655 O O . ASP B 1 254 ? -6.062 -3.379 -21.797 1 97.5 254 ASP B O 1
ATOM 4659 N N . HIS B 1 255 ? -6.84 -5.488 -21.531 1 97.56 255 HIS B N 1
ATOM 4660 C CA . HIS B 1 255 ? -7.824 -5.07 -20.531 1 97.56 255 HIS B CA 1
ATOM 4661 C C . HIS B 1 255 ? -7.145 -4.582 -19.266 1 97.56 255 HIS B C 1
ATOM 4663 O O . HIS B 1 255 ? -7.602 -3.617 -18.641 1 97.56 255 HIS B O 1
ATOM 4669 N N . VAL B 1 256 ? -6.098 -5.27 -18.875 1 98.25 256 VAL B N 1
ATOM 4670 C CA . VAL B 1 256 ? -5.332 -4.875 -17.688 1 98.25 256 VAL B CA 1
ATOM 4671 C C . VAL B 1 256 ? -4.707 -3.5 -17.922 1 98.25 256 VAL B C 1
ATOM 4673 O O . VAL B 1 256 ? -4.719 -2.648 -17.031 1 98.25 256 VAL B O 1
ATOM 4676 N N . ASP B 1 257 ? -4.211 -3.25 -19.125 1 97.75 257 ASP B N 1
ATOM 4677 C CA . ASP B 1 257 ? -3.639 -1.949 -19.453 1 97.75 257 ASP B CA 1
ATOM 4678 C C . ASP B 1 257 ? -4.688 -0.846 -19.359 1 97.75 257 ASP B C 1
ATOM 4680 O O . ASP B 1 257 ? -4.398 0.255 -18.891 1 97.75 257 ASP B O 1
ATOM 4684 N N . GLU B 1 258 ? -5.812 -1.192 -19.781 1 98 258 GLU B N 1
ATOM 4685 C CA . GLU B 1 258 ? -6.891 -0.208 -19.75 1 98 258 GLU B CA 1
ATOM 4686 C C . GLU B 1 258 ? -7.25 0.187 -18.328 1 98 258 GLU B C 1
ATOM 4688 O O . GLU B 1 258 ? -7.375 1.374 -18.016 1 98 258 GLU B O 1
ATOM 4693 N N . ILE B 1 259 ? -7.426 -0.796 -17.453 1 98.44 259 ILE B N 1
ATOM 4694 C CA . ILE B 1 259 ? -7.844 -0.483 -16.094 1 98.44 259 ILE B CA 1
ATOM 4695 C C . ILE B 1 259 ? -6.715 0.234 -15.352 1 98.44 259 ILE B C 1
ATOM 4697 O O . ILE B 1 259 ? -6.965 1.112 -14.523 1 98.44 259 ILE B O 1
ATOM 4701 N N . THR B 1 260 ? -5.426 -0.104 -15.633 1 98.5 260 THR B N 1
ATOM 4702 C CA . THR B 1 260 ? -4.312 0.554 -14.961 1 98.5 260 THR B CA 1
ATOM 4703 C C . THR B 1 260 ? -4.23 2.023 -15.359 1 98.5 260 THR B C 1
ATOM 4705 O O . THR B 1 260 ? -4.031 2.895 -14.508 1 98.5 260 THR B O 1
ATOM 4708 N N . THR B 1 261 ? -4.445 2.295 -16.609 1 98.06 261 THR B N 1
ATOM 4709 C CA . THR B 1 261 ? -4.434 3.666 -17.109 1 98.06 261 THR B CA 1
ATOM 4710 C C . THR B 1 261 ? -5.594 4.465 -16.516 1 98.06 261 THR B C 1
ATOM 4712 O O . THR B 1 261 ? -5.41 5.602 -16.078 1 98.06 261 THR B O 1
ATOM 4715 N N . THR B 1 262 ? -6.754 3.844 -16.484 1 98.44 262 THR B N 1
ATOM 4716 C CA . THR B 1 262 ? -7.941 4.512 -15.961 1 98.44 262 THR B CA 1
ATOM 4717 C C . THR B 1 262 ? -7.797 4.793 -14.469 1 98.44 262 THR B C 1
ATOM 4719 O O . THR B 1 262 ? -8.234 5.84 -13.984 1 98.44 262 THR B O 1
ATOM 4722 N N . ALA B 1 263 ? -7.199 3.873 -13.75 1 98.62 263 ALA B N 1
ATOM 4723 C CA . ALA B 1 263 ? -7.035 4.023 -12.312 1 98.62 263 ALA B CA 1
ATOM 4724 C C . ALA B 1 263 ? -6.121 5.199 -11.984 1 98.62 263 ALA B C 1
ATOM 4726 O O . ALA B 1 263 ? -6.414 5.992 -11.086 1 98.62 263 ALA B O 1
ATOM 4727 N N . VAL B 1 264 ? -5.023 5.355 -12.711 1 98.44 264 VAL B N 1
ATOM 4728 C CA . VAL B 1 264 ? -4.109 6.469 -12.461 1 98.44 264 VAL B CA 1
ATOM 4729 C C . VAL B 1 264 ? -4.789 7.785 -12.836 1 98.44 264 VAL B C 1
ATOM 4731 O O . VAL B 1 264 ? -4.625 8.789 -12.141 1 98.44 264 VAL B O 1
ATOM 4734 N N . LYS B 1 265 ? -5.535 7.77 -13.93 1 98.06 265 LYS B N 1
ATOM 4735 C CA . LYS B 1 265 ? -6.312 8.945 -14.312 1 98.06 265 LYS B CA 1
ATOM 4736 C C . LYS B 1 265 ? -7.289 9.344 -13.211 1 98.06 265 LYS B C 1
ATOM 4738 O O . LYS B 1 265 ? -7.445 10.523 -12.914 1 98.06 265 LYS B O 1
ATOM 4743 N N . ALA B 1 266 ? -7.914 8.32 -12.609 1 98.12 266 ALA B N 1
ATOM 4744 C CA . ALA B 1 266 ? -8.852 8.57 -11.523 1 98.12 266 ALA B CA 1
ATOM 4745 C C . ALA B 1 266 ? -8.156 9.242 -10.344 1 98.12 266 ALA B C 1
ATOM 4747 O O . ALA B 1 266 ? -8.719 10.156 -9.727 1 98.12 266 ALA B O 1
ATOM 4748 N N . VAL B 1 267 ? -6.965 8.875 -10.055 1 97.94 267 VAL B N 1
ATOM 4749 C CA . VAL B 1 267 ? -6.203 9.414 -8.93 1 97.94 267 VAL B CA 1
ATOM 4750 C C . VAL B 1 267 ? -5.832 10.875 -9.211 1 97.94 267 VAL B C 1
ATOM 4752 O O . VAL B 1 267 ? -6.066 11.75 -8.383 1 97.94 267 VAL B O 1
ATOM 4755 N N . VAL B 1 268 ? -5.285 11.125 -10.414 1 96.69 268 VAL B N 1
ATOM 4756 C CA . VAL B 1 268 ? -4.703 12.422 -10.758 1 96.69 268 VAL B CA 1
ATOM 4757 C C . VAL B 1 268 ? -5.816 13.445 -10.969 1 96.69 268 VAL B C 1
ATOM 4759 O O . VAL B 1 268 ? -5.684 14.609 -10.578 1 96.69 268 VAL B O 1
ATOM 4762 N N . GLU B 1 269 ? -6.918 13.016 -11.508 1 95.88 269 GLU B N 1
ATOM 4763 C CA . GLU B 1 269 ? -8 13.938 -11.836 1 95.88 269 GLU B CA 1
ATOM 4764 C C . GLU B 1 269 ? -9.016 14.023 -10.695 1 95.88 269 GLU B C 1
ATOM 4766 O O . GLU B 1 269 ? -9.906 14.875 -10.719 1 95.88 269 GLU B O 1
ATOM 4771 N N . ARG B 1 270 ? -8.938 13.18 -9.781 1 94.44 270 ARG B N 1
ATOM 4772 C CA . ARG B 1 270 ? -9.859 13.141 -8.648 1 94.44 270 ARG B CA 1
ATOM 4773 C C . ARG B 1 270 ? -11.305 13.094 -9.125 1 94.44 270 ARG B C 1
ATOM 4775 O O . ARG B 1 270 ? -12.141 13.875 -8.664 1 94.44 270 ARG B O 1
ATOM 4782 N N . ASN B 1 271 ? -11.539 12.227 -10.016 1 94.38 271 ASN B N 1
ATOM 4783 C CA . ASN B 1 271 ? -12.852 12.055 -10.609 1 94.38 271 ASN B CA 1
ATOM 4784 C C . ASN B 1 271 ? -13.484 10.727 -10.195 1 94.38 271 ASN B C 1
ATOM 4786 O O . ASN B 1 271 ? -13.031 9.656 -10.602 1 94.38 271 ASN B O 1
ATOM 4790 N N . TYR B 1 272 ? -14.609 10.82 -9.484 1 96.31 272 TYR B N 1
ATOM 4791 C CA . TYR B 1 272 ? -15.242 9.617 -8.938 1 96.31 272 TYR B CA 1
ATOM 4792 C C . TYR B 1 272 ? -15.773 8.734 -10.055 1 96.31 272 TYR B C 1
ATOM 4794 O O . TYR B 1 272 ? -15.781 7.504 -9.938 1 96.31 272 TYR B O 1
ATOM 4802 N N . ASP B 1 273 ? -16.188 9.281 -11.18 1 96.5 273 ASP B N 1
ATOM 4803 C CA . ASP B 1 273 ? -16.719 8.508 -12.297 1 96.5 273 ASP B CA 1
ATOM 4804 C C . ASP B 1 273 ? -15.664 7.559 -12.852 1 96.5 273 ASP B C 1
ATOM 4806 O O . ASP B 1 273 ? -15.992 6.457 -13.305 1 96.5 273 ASP B O 1
ATOM 4810 N N . HIS B 1 274 ? -14.422 8.031 -12.867 1 97.56 274 HIS B N 1
ATOM 4811 C CA . HIS B 1 274 ? -13.344 7.164 -13.336 1 97.56 274 HIS B CA 1
ATOM 4812 C C . HIS B 1 274 ? -13.172 5.953 -12.43 1 97.56 274 HIS B C 1
ATOM 4814 O O . HIS B 1 274 ? -12.789 4.875 -12.891 1 97.56 274 HIS B O 1
ATOM 4820 N N . THR B 1 275 ? -13.438 6.113 -11.141 1 97.56 275 THR B N 1
ATOM 4821 C CA . THR B 1 275 ? -13.352 4.98 -10.227 1 97.56 275 THR B CA 1
ATOM 4822 C C . THR B 1 275 ? -14.453 3.965 -10.508 1 97.56 275 THR B C 1
ATOM 4824 O O . THR B 1 275 ? -14.234 2.758 -10.406 1 97.56 275 THR B O 1
ATOM 4827 N N . ILE B 1 276 ? -15.633 4.461 -10.859 1 96.94 276 ILE B N 1
ATOM 4828 C CA . ILE B 1 276 ? -16.734 3.59 -11.227 1 96.94 276 ILE B CA 1
ATOM 4829 C C . ILE B 1 276 ? -16.391 2.824 -12.508 1 96.94 276 ILE B C 1
ATOM 4831 O O . ILE B 1 276 ? -16.625 1.618 -12.594 1 96.94 276 ILE B O 1
ATOM 4835 N N . GLU B 1 277 ? -15.82 3.551 -13.398 1 97.56 277 GLU B N 1
ATOM 4836 C CA . GLU B 1 277 ? -15.375 2.918 -14.633 1 97.56 277 GLU B CA 1
ATOM 4837 C C . GLU B 1 277 ? -14.375 1.8 -14.359 1 97.56 277 GLU B C 1
ATOM 4839 O O . GLU B 1 277 ? -14.453 0.726 -14.961 1 97.56 277 GLU B O 1
ATOM 4844 N N . CYS B 1 278 ? -13.43 2.014 -13.469 1 97.88 278 CYS B N 1
ATOM 4845 C CA . CYS B 1 278 ? -12.445 1.003 -13.102 1 97.88 278 CYS B CA 1
ATOM 4846 C C . CYS B 1 278 ? -13.125 -0.242 -12.539 1 97.88 278 CYS B C 1
ATOM 4848 O O . CYS B 1 278 ? -12.727 -1.365 -12.859 1 97.88 278 CYS B O 1
ATOM 4850 N N . ARG B 1 279 ? -14.125 -0.043 -11.742 1 96.62 279 ARG B N 1
ATOM 4851 C CA . ARG B 1 279 ? -14.844 -1.165 -11.148 1 96.62 279 ARG B CA 1
ATOM 4852 C C . ARG B 1 279 ? -15.539 -1.996 -12.219 1 96.62 279 ARG B C 1
ATOM 4854 O O . ARG B 1 279 ? -15.578 -3.227 -12.133 1 96.62 279 ARG B O 1
ATOM 4861 N N . GLU B 1 280 ? -16.109 -1.324 -13.172 1 96.56 280 GLU B N 1
ATOM 4862 C CA . GLU B 1 280 ? -16.75 -2.018 -14.281 1 96.56 280 GLU B CA 1
ATOM 4863 C C . GLU B 1 280 ? -15.742 -2.814 -15.094 1 96.56 280 GLU B C 1
ATOM 4865 O O . GLU B 1 280 ? -15.984 -3.975 -15.438 1 96.56 280 GLU B O 1
ATOM 4870 N N . LEU B 1 281 ? -14.625 -2.154 -15.383 1 97.31 281 LEU B N 1
ATOM 4871 C CA . LEU B 1 281 ? -13.562 -2.836 -16.125 1 97.31 281 LEU B CA 1
ATOM 4872 C C . LEU B 1 281 ? -13.078 -4.062 -15.352 1 97.31 281 LEU B C 1
ATOM 4874 O O . LEU B 1 281 ? -12.859 -5.121 -15.945 1 97.31 281 LEU B O 1
ATOM 4878 N N . PHE B 1 282 ? -12.938 -3.961 -14.109 1 97.62 282 PHE B N 1
ATOM 4879 C CA . PHE B 1 282 ? -12.438 -5.055 -13.281 1 97.62 282 PHE B CA 1
ATOM 4880 C C . PHE B 1 282 ? -13.406 -6.234 -13.305 1 97.62 282 PHE B C 1
ATOM 4882 O O . PHE B 1 282 ? -12.977 -7.391 -13.336 1 97.62 282 PHE B O 1
ATOM 4889 N N . ARG B 1 283 ? -14.672 -6 -13.211 1 95.06 283 ARG B N 1
ATOM 4890 C CA . ARG B 1 283 ? -15.68 -7.059 -13.258 1 95.06 283 ARG B CA 1
ATOM 4891 C C . ARG B 1 283 ? -15.555 -7.879 -14.531 1 95.06 283 ARG B C 1
ATOM 4893 O O . ARG B 1 283 ? -15.773 -9.094 -14.516 1 95.06 283 ARG B O 1
ATOM 4900 N N . GLU B 1 284 ? -15.188 -7.148 -15.508 1 93.88 284 GLU B N 1
ATOM 4901 C CA . GLU B 1 284 ? -15.078 -7.797 -16.812 1 93.88 284 GLU B CA 1
ATOM 4902 C C . GLU B 1 284 ? -13.867 -8.727 -16.875 1 93.88 284 GLU B C 1
ATOM 4904 O O . GLU B 1 284 ? -13.867 -9.703 -17.625 1 93.88 284 GLU B O 1
ATOM 4909 N N . ILE B 1 285 ? -12.875 -8.438 -15.977 1 94.44 285 ILE B N 1
ATOM 4910 C CA . ILE B 1 285 ? -11.641 -9.18 -16.203 1 94.44 285 ILE B CA 1
ATOM 4911 C C . ILE B 1 285 ? -11.328 -10.047 -14.984 1 94.44 285 ILE B C 1
ATOM 4913 O O . ILE B 1 285 ? -10.359 -10.805 -14.984 1 94.44 285 ILE B O 1
ATOM 4917 N N . ARG B 1 286 ? -12.062 -9.953 -13.922 1 89.31 286 ARG B N 1
ATOM 4918 C CA . ARG B 1 286 ? -11.734 -10.523 -12.617 1 89.31 286 ARG B CA 1
ATOM 4919 C C . ARG B 1 286 ? -11.594 -12.039 -12.711 1 89.31 286 ARG B C 1
ATOM 4921 O O . ARG B 1 286 ? -10.734 -12.633 -12.055 1 89.31 286 ARG B O 1
ATOM 4928 N N . ASP B 1 287 ? -12.32 -12.734 -13.633 1 90.19 287 ASP B N 1
ATOM 4929 C CA . ASP B 1 287 ? -12.297 -14.195 -13.656 1 90.19 287 ASP B CA 1
ATOM 4930 C C . ASP B 1 287 ? -11.539 -14.711 -14.883 1 90.19 287 ASP B C 1
ATOM 4932 O O . ASP B 1 287 ? -11.547 -15.914 -15.156 1 90.19 287 ASP B O 1
ATOM 4936 N N . ARG B 1 288 ? -10.852 -13.867 -15.531 1 93.75 288 ARG B N 1
ATOM 4937 C CA . ARG B 1 288 ? -10.211 -14.25 -16.781 1 93.75 288 ARG B CA 1
ATOM 4938 C C . ARG B 1 288 ? -9.086 -15.258 -16.547 1 93.75 288 ARG B C 1
ATOM 4940 O O . ARG B 1 288 ? -8.922 -16.203 -17.312 1 93.75 288 ARG B O 1
ATOM 4947 N N . GLU B 1 289 ? -8.289 -14.953 -15.5 1 94 289 GLU B N 1
ATOM 4948 C CA . GLU B 1 289 ? -7.227 -15.898 -15.141 1 94 289 GLU B CA 1
ATOM 4949 C C . GLU B 1 289 ? -7.777 -17.312 -14.969 1 94 289 GLU B C 1
ATOM 4951 O O . GLU B 1 289 ? -7.262 -18.25 -15.562 1 94 289 GLU B O 1
ATOM 4956 N N . ARG B 1 290 ? -8.836 -17.469 -14.219 1 92.75 290 ARG B N 1
ATOM 4957 C CA . ARG B 1 290 ? -9.438 -18.766 -13.945 1 92.75 290 ARG B CA 1
ATOM 4958 C C . ARG B 1 290 ? -10.008 -19.391 -15.211 1 92.75 290 ARG B C 1
ATOM 4960 O O . ARG B 1 290 ? -9.852 -20.594 -15.453 1 92.75 290 ARG B O 1
ATOM 4967 N N . ASP B 1 291 ? -10.625 -18.594 -16 1 95.88 291 ASP B N 1
ATOM 4968 C CA . ASP B 1 291 ? -11.211 -19.062 -17.25 1 95.88 291 ASP B CA 1
ATOM 4969 C C . ASP B 1 291 ? -10.141 -19.641 -18.172 1 95.88 291 ASP B C 1
ATOM 4971 O O . ASP B 1 291 ? -10.32 -20.719 -18.75 1 95.88 291 ASP B O 1
ATOM 4975 N N . ILE B 1 292 ? -9.07 -18.938 -18.266 1 96.94 292 ILE B N 1
ATOM 4976 C CA . ILE B 1 292 ? -7.996 -19.375 -19.156 1 96.94 292 ILE B CA 1
ATOM 4977 C C . ILE B 1 292 ? -7.395 -20.672 -18.625 1 96.94 292 ILE B C 1
ATOM 4979 O O . ILE B 1 292 ? -7.191 -21.625 -19.375 1 96.94 292 ILE B O 1
ATOM 4983 N N . LEU B 1 293 ? -7.164 -20.766 -17.359 1 95.44 293 LEU B N 1
ATOM 4984 C CA . LEU B 1 293 ? -6.562 -21.953 -16.75 1 95.44 293 LEU B CA 1
ATOM 4985 C C . LEU B 1 293 ? -7.473 -23.156 -16.906 1 95.44 293 LEU B C 1
ATOM 4987 O O . LEU B 1 293 ? -7.004 -24.266 -17.188 1 95.44 293 LEU B O 1
ATOM 4991 N N . ASN B 1 294 ? -8.758 -22.938 -16.781 1 94.94 294 ASN B N 1
ATOM 4992 C CA . ASN B 1 294 ? -9.727 -24.016 -16.844 1 94.94 294 ASN B CA 1
ATOM 4993 C C . ASN B 1 294 ? -9.805 -24.609 -18.25 1 94.94 294 ASN B C 1
ATOM 4995 O O . ASN B 1 294 ? -10.148 -25.781 -18.422 1 94.94 294 ASN B O 1
ATOM 4999 N N . ASP B 1 295 ? -9.438 -23.828 -19.203 1 96.25 295 ASP B N 1
ATOM 5000 C CA . ASP B 1 295 ? -9.578 -24.25 -20.594 1 96.25 295 ASP B CA 1
ATOM 5001 C C . ASP B 1 295 ? -8.297 -24.891 -21.094 1 96.25 295 ASP B C 1
ATOM 5003 O O . ASP B 1 295 ? -8.258 -25.406 -22.219 1 96.25 295 ASP B O 1
ATOM 5007 N N . LEU B 1 296 ? -7.293 -24.891 -20.234 1 97 296 LEU B N 1
ATOM 5008 C CA . LEU B 1 296 ? -6.039 -25.5 -20.672 1 97 296 LEU B CA 1
ATOM 5009 C C . LEU B 1 296 ? -6.148 -27.016 -20.688 1 97 296 LEU B C 1
ATOM 5011 O O . LEU B 1 296 ? -6.801 -27.609 -19.828 1 97 296 LEU B O 1
ATOM 5015 N N . PRO B 1 297 ? -5.539 -27.656 -21.672 1 96.62 297 PRO B N 1
ATOM 5016 C CA . PRO B 1 297 ? -5.41 -29.109 -21.594 1 96.62 297 PRO B CA 1
ATOM 5017 C C . PRO B 1 297 ? -4.512 -29.562 -20.438 1 96.62 297 PRO B C 1
ATOM 5019 O O . PRO B 1 297 ? -3.836 -28.734 -19.828 1 96.62 297 PRO B O 1
ATOM 5022 N N . GLU B 1 298 ? -4.586 -30.812 -20.109 1 96.31 298 GLU B N 1
ATOM 5023 C CA . GLU B 1 298 ? -3.648 -31.328 -19.109 1 96.31 298 GLU B CA 1
ATOM 5024 C C . GLU B 1 298 ? -2.203 -31.125 -19.562 1 96.31 298 GLU B C 1
ATOM 5026 O O . GLU B 1 298 ? -1.88 -31.359 -20.734 1 96.31 298 GLU B O 1
ATOM 5031 N N . MET B 1 299 ? -1.435 -30.625 -18.656 1 95 299 MET B N 1
ATOM 5032 C CA . MET B 1 299 ? -0.053 -30.266 -18.969 1 95 299 MET B CA 1
ATOM 5033 C C . MET B 1 299 ? 0.883 -30.688 -17.844 1 95 299 MET B C 1
ATOM 5035 O O . MET B 1 299 ? 0.43 -31.047 -16.75 1 95 299 MET B O 1
ATOM 5039 N N . ASP B 1 300 ? 2.162 -30.766 -18.281 1 94.75 300 ASP B N 1
ATOM 5040 C CA . ASP B 1 300 ? 3.137 -31.031 -17.219 1 94.75 300 ASP B CA 1
ATOM 5041 C C . ASP B 1 300 ? 3.188 -29.891 -16.219 1 94.75 300 ASP B C 1
ATOM 5043 O O . ASP B 1 300 ? 2.814 -28.75 -16.531 1 94.75 300 ASP B O 1
ATOM 5047 N N . ASN B 1 301 ? 3.635 -30.203 -15.016 1 96.12 301 ASN B N 1
ATOM 5048 C CA . ASN B 1 301 ? 3.664 -29.234 -13.914 1 96.12 301 ASN B CA 1
ATOM 5049 C C . ASN B 1 301 ? 4.391 -27.953 -14.305 1 96.12 301 ASN B C 1
ATOM 5051 O O . ASN B 1 301 ? 3.871 -26.859 -14.102 1 96.12 301 ASN B O 1
ATOM 5055 N N . GLN B 1 302 ? 5.531 -28.062 -14.852 1 94.31 302 GLN B N 1
ATOM 5056 C CA . GLN B 1 302 ? 6.391 -26.922 -15.125 1 94.31 302 GLN B CA 1
ATOM 5057 C C . GLN B 1 302 ? 5.723 -25.953 -16.094 1 94.31 302 GLN B C 1
ATOM 5059 O O . GLN B 1 302 ? 5.719 -24.734 -15.867 1 94.31 302 GLN B O 1
ATOM 5064 N N . GLN B 1 303 ? 5.156 -26.484 -17.094 1 94.56 303 GLN B N 1
ATOM 5065 C CA . GLN B 1 303 ? 4.5 -25.672 -18.109 1 94.56 303 GLN B CA 1
ATOM 5066 C C . GLN B 1 303 ? 3.262 -24.984 -17.547 1 94.56 303 GLN B C 1
ATOM 5068 O O . GLN B 1 303 ? 3.039 -23.797 -17.781 1 94.56 303 GLN B O 1
ATOM 5073 N N . LEU B 1 304 ? 2.504 -25.734 -16.797 1 96.5 304 LEU B N 1
ATOM 5074 C CA . LEU B 1 304 ? 1.295 -25.188 -16.188 1 96.5 304 LEU B CA 1
ATOM 5075 C C . LEU B 1 304 ? 1.637 -24.062 -15.219 1 96.5 304 LEU B C 1
ATOM 5077 O O . LEU B 1 304 ? 0.976 -23.031 -15.211 1 96.5 304 LEU B O 1
ATOM 5081 N N . LEU B 1 305 ? 2.631 -24.281 -14.438 1 95.94 305 LEU B N 1
ATOM 5082 C CA . LEU B 1 305 ? 3.025 -23.312 -13.422 1 95.94 305 LEU B CA 1
ATOM 5083 C C . LEU B 1 305 ? 3.549 -22.031 -14.07 1 95.94 305 LEU B C 1
ATOM 5085 O O . LEU B 1 305 ? 3.34 -20.938 -13.555 1 95.94 305 LEU B O 1
ATOM 5089 N N . GLN B 1 306 ? 4.238 -22.109 -15.18 1 95.75 306 GLN B N 1
ATOM 5090 C CA . GLN B 1 306 ? 4.699 -20.938 -15.914 1 95.75 306 GLN B CA 1
ATOM 5091 C C . GLN B 1 306 ? 3.525 -20.094 -16.422 1 95.75 306 GLN B C 1
ATOM 5093 O O . GLN B 1 306 ? 3.527 -18.875 -16.297 1 95.75 306 GLN B O 1
ATOM 5098 N N . ILE B 1 307 ? 2.547 -20.797 -16.953 1 96.5 307 ILE B N 1
ATOM 5099 C CA . ILE B 1 307 ? 1.36 -20.125 -17.469 1 96.5 307 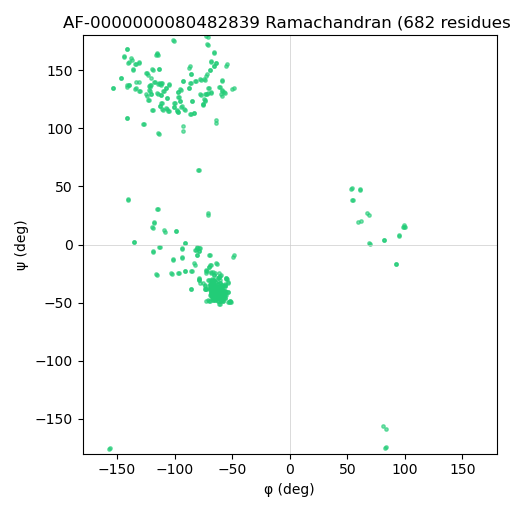ILE B CA 1
ATOM 5100 C C . ILE B 1 307 ? 0.618 -19.438 -16.328 1 96.5 307 ILE B C 1
ATOM 5102 O O . ILE B 1 307 ? 0.225 -18.281 -16.438 1 96.5 307 ILE B O 1
ATOM 5106 N N . ARG B 1 308 ? 0.469 -20.156 -15.266 1 96.44 308 ARG B N 1
ATOM 5107 C CA . ARG B 1 308 ? -0.218 -19.609 -14.102 1 96.44 308 ARG B CA 1
ATOM 5108 C C . ARG B 1 308 ? 0.493 -18.375 -13.578 1 96.44 308 ARG B C 1
ATOM 5110 O O . ARG B 1 308 ? -0.155 -17.391 -13.18 1 96.44 308 ARG B O 1
ATOM 5117 N N . GLU B 1 309 ? 1.776 -18.375 -13.578 1 96.44 309 GLU B N 1
ATOM 5118 C CA . GLU B 1 309 ? 2.543 -17.234 -13.078 1 96.44 309 GLU B CA 1
ATOM 5119 C C . GLU B 1 309 ? 2.305 -16 -13.938 1 96.44 309 GLU B C 1
ATOM 5121 O O . GLU B 1 309 ? 2.189 -14.891 -13.406 1 96.44 309 GLU B O 1
ATOM 5126 N N . VAL B 1 310 ? 2.254 -16.156 -15.188 1 97.81 310 VAL B N 1
ATOM 5127 C CA . VAL B 1 310 ? 1.973 -15.047 -16.094 1 97.81 310 VAL B CA 1
ATOM 5128 C C . VAL B 1 310 ? 0.579 -14.492 -15.812 1 97.81 310 VAL B C 1
ATOM 5130 O O . VAL B 1 310 ? 0.407 -13.281 -15.648 1 97.81 310 VAL B O 1
ATOM 5133 N N . LEU B 1 311 ? -0.382 -15.406 -15.727 1 97.44 311 LEU B N 1
ATOM 5134 C CA . LEU B 1 311 ? -1.771 -15 -15.531 1 97.44 311 LEU B CA 1
ATOM 5135 C C . LEU B 1 311 ? -1.958 -14.344 -14.172 1 97.44 311 LEU B C 1
ATOM 5137 O O . LEU B 1 311 ? -2.695 -13.367 -14.039 1 97.44 311 LEU B O 1
ATOM 5141 N N . VAL B 1 312 ? -1.292 -14.844 -13.18 1 95.94 312 VAL B N 1
ATOM 5142 C CA . VAL B 1 312 ? -1.361 -14.273 -11.844 1 95.94 312 VAL B CA 1
ATOM 5143 C C . VAL B 1 312 ? -0.763 -12.867 -11.844 1 95.94 312 VAL B C 1
ATOM 5145 O O . VAL B 1 312 ? -1.298 -11.953 -11.211 1 95.94 312 VAL B O 1
ATOM 5148 N N . SER B 1 313 ? 0.354 -12.688 -12.523 1 97.56 313 SER B N 1
ATOM 5149 C CA . SER B 1 313 ? 0.97 -11.367 -12.633 1 97.56 313 SER B CA 1
ATOM 5150 C C . SER B 1 313 ? 0.006 -10.359 -13.242 1 97.56 313 SER B C 1
ATOM 5152 O O . SER B 1 313 ? -0.105 -9.227 -12.758 1 97.56 313 SER B O 1
ATOM 5154 N N . LEU B 1 314 ? -0.698 -10.789 -14.258 1 98.19 314 LEU B N 1
ATOM 5155 C CA . LEU B 1 314 ? -1.668 -9.906 -14.898 1 98.19 314 LEU B CA 1
ATOM 5156 C C . LEU B 1 314 ? -2.846 -9.625 -13.969 1 98.19 314 LEU B C 1
ATOM 5158 O O . LEU B 1 314 ? -3.281 -8.484 -13.836 1 98.19 314 LEU B O 1
ATOM 5162 N N . GLN B 1 315 ? -3.334 -10.609 -13.352 1 97.25 315 GLN B N 1
ATOM 5163 C CA . GLN B 1 315 ? -4.449 -10.469 -12.422 1 97.25 315 GLN B CA 1
ATOM 5164 C C . GLN B 1 315 ? -4.09 -9.539 -11.266 1 97.25 315 GLN B C 1
ATOM 5166 O O . GLN B 1 315 ? -4.891 -8.695 -10.867 1 97.25 315 GLN B O 1
ATOM 5171 N N . GLN B 1 316 ? -2.91 -9.711 -10.734 1 97 316 GLN B N 1
ATOM 5172 C CA . GLN B 1 316 ? -2.445 -8.859 -9.641 1 97 316 GLN B CA 1
ATOM 5173 C C . GLN B 1 316 ? -2.33 -7.406 -10.094 1 97 316 GLN B C 1
ATOM 5175 O O . GLN B 1 316 ? -2.648 -6.492 -9.328 1 97 316 GLN B O 1
ATOM 5180 N N . THR B 1 317 ? -1.854 -7.238 -11.266 1 98.38 317 THR B N 1
ATOM 5181 C CA . THR B 1 317 ? -1.761 -5.891 -11.812 1 98.38 317 THR B CA 1
ATOM 5182 C C . THR B 1 317 ? -3.133 -5.223 -11.844 1 98.38 317 THR B C 1
ATOM 5184 O O . THR B 1 317 ? -3.275 -4.062 -11.461 1 98.38 317 THR B O 1
ATOM 5187 N N . ALA B 1 318 ? -4.117 -5.973 -12.281 1 98.31 318 ALA B N 1
ATOM 5188 C CA . ALA B 1 318 ? -5.484 -5.461 -12.297 1 98.31 318 ALA B CA 1
ATOM 5189 C C . ALA B 1 318 ? -5.965 -5.156 -10.875 1 98.31 318 ALA B C 1
ATOM 5191 O O . ALA B 1 318 ? -6.652 -4.16 -10.648 1 98.31 318 ALA B O 1
ATOM 5192 N N . GLN B 1 319 ? -5.617 -5.957 -9.945 1 97.19 319 GLN B N 1
ATOM 5193 C CA . GLN B 1 319 ? -5.992 -5.746 -8.555 1 97.19 319 GLN B CA 1
ATOM 5194 C C . GLN B 1 319 ? -5.348 -4.48 -7.996 1 97.19 319 GLN B C 1
ATOM 5196 O O . GLN B 1 319 ? -5.977 -3.736 -7.242 1 97.19 319 GLN B O 1
ATOM 5201 N N . TYR B 1 320 ? -4.082 -4.273 -8.352 1 98.31 320 TYR B N 1
ATOM 5202 C CA . TYR B 1 320 ? -3.422 -3.045 -7.926 1 98.31 320 TYR B CA 1
ATOM 5203 C C . TYR B 1 320 ? -4.133 -1.822 -8.492 1 98.31 320 TYR B C 1
ATOM 5205 O O . TYR B 1 320 ? -4.27 -0.805 -7.809 1 98.31 320 TYR B O 1
ATOM 5213 N N . ALA B 1 321 ? -4.543 -1.933 -9.742 1 98.5 321 ALA B N 1
ATOM 5214 C CA . ALA B 1 321 ? -5.297 -0.839 -10.352 1 98.5 321 ALA B CA 1
ATOM 5215 C C . ALA B 1 321 ? -6.586 -0.567 -9.586 1 98.5 321 ALA B C 1
ATOM 5217 O O . ALA B 1 321 ? -6.949 0.59 -9.359 1 98.5 321 ALA B O 1
ATOM 5218 N N . MET B 1 322 ? -7.223 -1.584 -9.164 1 97.56 322 MET B N 1
ATOM 5219 C CA . MET B 1 322 ? -8.453 -1.438 -8.398 1 97.56 322 MET B CA 1
ATOM 5220 C C . MET B 1 322 ? -8.188 -0.776 -7.051 1 97.56 322 MET B C 1
ATOM 5222 O O . MET B 1 322 ? -8.984 0.032 -6.578 1 97.56 322 MET B O 1
ATOM 5226 N N . ARG B 1 323 ? -7.145 -1.133 -6.438 1 97.5 323 ARG B N 1
ATOM 5227 C CA . ARG B 1 323 ? -6.758 -0.481 -5.191 1 97.5 323 ARG B CA 1
ATOM 5228 C C . ARG B 1 323 ? -6.527 1.011 -5.402 1 97.5 323 ARG B C 1
ATOM 5230 O O . ARG B 1 323 ? -6.918 1.829 -4.57 1 97.5 323 ARG B O 1
ATOM 5237 N N . ASN B 1 324 ? -5.848 1.318 -6.473 1 98.56 324 ASN B N 1
ATOM 5238 C CA . ASN B 1 324 ? -5.645 2.727 -6.801 1 98.56 324 ASN B CA 1
ATOM 5239 C C . ASN B 1 324 ? -6.973 3.451 -6.992 1 98.56 324 ASN B C 1
ATOM 5241 O O . ASN B 1 324 ? -7.125 4.598 -6.57 1 98.56 324 ASN B O 1
ATOM 5245 N N . ALA B 1 325 ? -7.898 2.748 -7.641 1 98.25 325 ALA B N 1
ATOM 5246 C CA . ALA B 1 325 ? -9.219 3.338 -7.84 1 98.25 325 ALA B CA 1
ATOM 5247 C C . ALA B 1 325 ? -9.914 3.602 -6.508 1 98.25 325 ALA B C 1
ATOM 5249 O O . ALA B 1 325 ? -10.617 4.605 -6.352 1 98.25 325 ALA B O 1
ATOM 5250 N N . GLU B 1 326 ? -9.734 2.764 -5.559 1 97 326 GLU B N 1
ATOM 5251 C CA . GLU B 1 326 ? -10.312 2.949 -4.227 1 97 326 GLU B CA 1
ATOM 5252 C C . GLU B 1 326 ? -9.711 4.168 -3.533 1 97 326 GLU B C 1
ATOM 5254 O O . GLU B 1 326 ? -10.43 4.934 -2.883 1 97 326 GLU B O 1
ATOM 5259 N N . ILE B 1 327 ? -8.445 4.285 -3.684 1 97.69 327 ILE B N 1
ATOM 5260 C CA . ILE B 1 327 ? -7.77 5.457 -3.139 1 97.69 327 ILE B CA 1
ATOM 5261 C C . ILE B 1 327 ? -8.289 6.719 -3.826 1 97.69 327 ILE B C 1
ATOM 5263 O O . ILE B 1 327 ? -8.562 7.727 -3.168 1 97.69 327 ILE B O 1
ATOM 5267 N N . ALA B 1 328 ? -8.453 6.613 -5.164 1 98 328 ALA B N 1
ATOM 5268 C CA . ALA B 1 328 ? -8.969 7.73 -5.949 1 98 328 ALA B CA 1
ATOM 5269 C C . ALA B 1 328 ? -10.359 8.133 -5.484 1 98 328 ALA B C 1
ATOM 5271 O O . ALA B 1 328 ? -10.711 9.32 -5.492 1 98 328 ALA B O 1
ATOM 5272 N N . ALA B 1 329 ? -11.164 7.172 -5.105 1 97.25 329 ALA B N 1
ATOM 5273 C CA . ALA B 1 329 ? -12.508 7.461 -4.617 1 97.25 329 ALA B CA 1
ATOM 5274 C C . ALA B 1 329 ? -12.469 8.344 -3.375 1 97.25 329 ALA B C 1
ATOM 5276 O O . ALA B 1 329 ? -13.227 9.312 -3.266 1 97.25 329 ALA B O 1
ATOM 5277 N N . ASN B 1 330 ? -11.594 8.039 -2.441 1 95.25 330 ASN B N 1
ATOM 5278 C CA . ASN B 1 330 ? -11.445 8.852 -1.24 1 95.25 330 ASN B CA 1
ATOM 5279 C C . ASN B 1 330 ? -11.008 10.273 -1.577 1 95.25 330 ASN B C 1
ATOM 5281 O O . ASN B 1 330 ? -11.516 11.234 -0.996 1 95.25 330 ASN B O 1
ATOM 5285 N N . LEU B 1 331 ? -10.078 10.359 -2.508 1 94.56 331 LEU B N 1
ATOM 5286 C CA . LEU B 1 331 ? -9.594 11.672 -2.924 1 94.56 331 LEU B CA 1
ATOM 5287 C C . LEU B 1 331 ? -10.719 12.477 -3.578 1 94.56 331 LEU B C 1
ATOM 5289 O O . LEU B 1 331 ? -10.906 13.656 -3.26 1 94.56 331 LEU B O 1
ATOM 5293 N N . ALA B 1 332 ? -11.445 11.82 -4.434 1 96 332 ALA B N 1
ATOM 5294 C CA . ALA B 1 332 ? -12.5 12.484 -5.195 1 96 332 ALA B CA 1
ATOM 5295 C C . ALA B 1 332 ? -13.641 12.922 -4.285 1 96 332 ALA B C 1
ATOM 5297 O O . ALA B 1 332 ? -14.188 14.016 -4.445 1 96 332 ALA B O 1
ATOM 5298 N N . LEU B 1 333 ? -13.969 12.141 -3.326 1 95.38 333 LEU B N 1
ATOM 5299 C CA . LEU B 1 333 ? -15.164 12.359 -2.516 1 95.38 333 LEU B CA 1
ATOM 5300 C C . LEU B 1 333 ? -14.836 13.211 -1.291 1 95.38 333 LEU B C 1
ATOM 5302 O O . LEU B 1 333 ? -15.719 13.492 -0.471 1 95.38 333 LEU B O 1
ATOM 5306 N N . ASN B 1 334 ? -13.609 13.609 -1.172 1 91.81 334 ASN B N 1
ATOM 5307 C CA . ASN B 1 334 ? -13.219 14.586 -0.16 1 91.81 334 ASN B CA 1
ATOM 5308 C C . ASN B 1 334 ? -13.531 16 -0.607 1 91.81 334 ASN B C 1
ATOM 5310 O O . ASN B 1 334 ? -13.445 16.953 0.186 1 91.81 334 ASN B O 1
ATOM 5314 N N . GLU B 1 335 ? -13.906 16.125 -1.841 1 88.56 335 GLU B N 1
ATOM 5315 C CA . GLU B 1 335 ? -14.281 17.422 -2.41 1 88.56 335 GLU B CA 1
ATOM 5316 C C . GLU B 1 335 ? -15.727 17.406 -2.898 1 88.56 335 GLU B C 1
ATOM 5318 O O . GLU B 1 335 ? -16.266 16.359 -3.26 1 88.56 335 GLU B O 1
ATOM 5323 N N . GLU B 1 336 ? -16.328 18.656 -2.836 1 91.5 336 GLU B N 1
ATOM 5324 C CA . GLU B 1 336 ? -17.688 18.75 -3.369 1 91.5 336 GLU B CA 1
ATOM 5325 C C . GLU B 1 336 ? -17.719 18.344 -4.844 1 91.5 336 GLU B C 1
ATOM 5327 O O . GLU B 1 336 ? -16.781 18.609 -5.59 1 91.5 336 GLU B O 1
ATOM 5332 N N . SER B 1 337 ? -18.812 17.641 -5.152 1 91.94 337 SER B N 1
ATOM 5333 C CA . SER B 1 337 ? -19.016 17.203 -6.531 1 91.94 337 SER B CA 1
ATOM 5334 C C . SER B 1 337 ? -20.5 16.953 -6.809 1 91.94 337 SER B C 1
ATOM 5336 O O . SER B 1 337 ? -21.359 17.297 -5.996 1 91.94 337 SER B O 1
ATOM 5338 N N . GLU B 1 338 ? -20.75 16.453 -8.008 1 91.38 338 GLU B N 1
ATOM 5339 C CA . GLU B 1 338 ? -22.125 16.109 -8.367 1 91.38 338 GLU B CA 1
ATOM 5340 C C . GLU B 1 338 ? -22.672 14.992 -7.484 1 91.38 338 GLU B C 1
ATOM 5342 O O . GLU B 1 338 ? -23.875 14.867 -7.301 1 91.38 338 GLU B O 1
ATOM 5347 N N . HIS B 1 339 ? -21.766 14.305 -6.797 1 93.31 339 HIS B N 1
ATOM 5348 C CA . HIS B 1 339 ? -22.188 13.133 -6.031 1 93.31 339 HIS B CA 1
ATOM 5349 C C . HIS B 1 339 ? -22.266 13.453 -4.543 1 93.31 339 HIS B C 1
ATOM 5351 O O . HIS B 1 339 ? -22.938 12.742 -3.787 1 93.31 339 HIS B O 1
ATOM 5357 N N . VAL B 1 340 ? -21.484 14.469 -4.172 1 94.19 340 VAL B N 1
ATOM 5358 C CA . VAL B 1 340 ? -21.391 14.664 -2.729 1 94.19 340 VAL B CA 1
ATOM 5359 C C . VAL B 1 340 ? -21.375 16.156 -2.414 1 94.19 340 VAL B C 1
ATOM 5361 O O . VAL B 1 340 ? -20.719 16.938 -3.111 1 94.19 340 VAL B O 1
ATOM 5364 N N . THR B 1 341 ? -22.094 16.609 -1.417 1 94.06 341 THR B N 1
ATOM 5365 C CA . THR B 1 341 ? -22.031 17.922 -0.806 1 94.06 341 THR B CA 1
ATOM 5366 C C . THR B 1 341 ? -21.5 17.844 0.622 1 94.06 341 THR B C 1
ATOM 5368 O O . THR B 1 341 ? -21.875 16.922 1.371 1 94.06 341 THR B O 1
ATOM 5371 N N . LEU B 1 342 ? -20.656 18.75 0.963 1 88.69 342 LEU B N 1
ATOM 5372 C CA . LEU B 1 342 ? -20 18.719 2.27 1 88.69 342 LEU B CA 1
ATOM 5373 C C . LEU B 1 342 ? -20.422 19.922 3.111 1 88.69 342 LEU B C 1
ATOM 5375 O O . LEU B 1 342 ? -20.516 21.047 2.604 1 88.69 342 LEU B O 1
ATOM 5379 N N . ASP B 1 343 ? -20.812 19.672 4.285 1 82.06 343 ASP B N 1
ATOM 5380 C CA . ASP B 1 343 ? -21.219 20.734 5.207 1 82.06 343 ASP B CA 1
ATOM 5381 C C . ASP B 1 343 ? -20.469 20.609 6.535 1 82.06 343 ASP B C 1
ATOM 5383 O O . ASP B 1 343 ? -20.234 19.5 7.02 1 82.06 343 ASP B O 1
#

pLDDT: mean 92.03, std 8.93, range [54.75, 98.62]

Secondary structure (DSSP, 8-state):
-EEEE-EEETTTEEEEEPPHHHHHHTT--TT-EEEEEE-GGGPEEEEETT--GGG-EEEEE-TT--HHHHHHHHHHHHHTT-SEEEEE-SSSPPPHHHHHHHHHHHHHSTTEEEEEE-SSEEEEEE---GGG--HHHHHHHHHHHHHHHHHHHHHHHHHT-HHHHHHHHHHHHHHHHHHHHHHHHHHHHHH-HHHHHHTT-SSSHHHHHHHHHHHHHHHHHHHHHHHHHHHHHSGGGS-S--HHHHHHHHHHHHHHHHHHHHHHHHHHHT-HHHHHHHHHHHHHHTTHHHHHHHTSPP--HHHHHHHHHHHHHHHHHHHHHHHHHHHHHHHHTTS--SSEEE-/-EEEE-EEETTTEEEEEPPHHHHHHTT--TT-EEEEEE-GGGPEEEEETT--GGG-EEEEE-TT--HHHHHHHHHHHHHTT-SEEEEE-SSSPPPHHHHHHHHHHHHHSTTEEEEEE-SSEEEEEE---GGG--HHHHHHHHHHHHHHHHHHHHHHHHHT-HHHHHHHHHHHHHHHHHHHHHHHHHHHHHH-HHHHHHTT-SSSHHHHHHHHHHHHHHHHHHHHHHHHHHHHHSGGGS-S--HHHHHHHHHHHHHHHHHHHHHHHHHHHT-HHHHHHHHHHHHHHTTHHHHHHHTSPP--HHHHHHHHHHHHHHHHHHHHHHHHHHHHHHHHTTS--SSEEE-

InterPro domains:
  IPR007159 SpoVT-AbrB domain [PF04014] (7-50)
  IPR007159 SpoVT-AbrB domain [SM00966] (8-54)
  IPR026022 PhoU domain [PF01895] (140-231)
  IPR028366 PhoU [PTHR42930] (110-336)
  IPR038078 PhoU-like domain superfamily [G3DSA:1.20.58.220] (134-336)

Nearest PDB structures (foldseek):
  1t72-assembly1_A  TM=7.754E-01  e=6.335E-05  Aquifex aeolicus
  4q25-assembly1_B  TM=8.405E-01  e=4.801E-04  Pseudomonas aeruginosa PAO1
  1xwm-assembly1_A-2  TM=7.249E-01  e=3.030E-04  Geobacillus stearothermophilus
  1sum-assembly1_B  TM=7.606E-01  e=2.296E-03  Thermotoga maritima
  2olt-assembly2_A  TM=7.336E-01  e=1.261E-02  Shewanella oneidensis MR-1